Protein AF-A0A7S3H856-F1 (afdb_monomer)

Radius of gyration: 45.65 Å; Cα contacts (8 Å, |Δi|>4): 600; chains: 1; bounding box: 108×55×135 Å

Foldseek 3Di:
DCLQLLHDDDPDDDDLVVCVVLLQVLLVLLVVLVQWDDFLLWIKGDPVVLVVLVADFCPLHVPCQPVLVLQDVQQDPPDDCVRDPDSNIHTQWAAFDPADPVNDGDDWDQHPSGTTGGRPQSSCLRVVCVVQVVVPDLAAAEDEDAPSCSPPRVSSSQSSSCSSVVDRHRYNYYYHFAFEAEPNHGADVVVVRHDDPVRVCVPDRSLLVLLLVLLDQRRYYDYDDDVSSVVSVVLLVLQVVLLVVLVVVLVLQPDLVVHDQDCDPLLVVLVVLLVVLVVQLVVCCVVNHNSSSNSVSLSVSSVSLVVSVVVQDPDPPVGDLDSPDRDNSHDHNVSSQVSQQVSQVVCVVSSSDPPPDRGGHAPDDPPPSDPDPPDDPRVCNLCVLVVVLVVVLVSQLVVCVVVVNPVSNVVSVCCSQQPRVLCVQKHWDFDDDDPPTDIDIDGHDSVVSVVVVVVVVVVVVVVVVVVVVVVVVVVVLLVLLQQQLLCPCVVPLVFADDADPSNQGQATNVRHGDDPVVSVVSVVVSVVSNVSNVVSCVVVPDDD

Organism: NCBI:txid89044

pLDDT: mean 83.66, std 14.29, range [31.7, 98.81]

Nearest PDB structures (foldseek):
  8qhp-assembly1_B  TM=9.439E-01  e=1.371E-22  Pyrococcus furiosus DSM 3638
  8wnj-assembly1_A  TM=5.806E-01  e=4.287E-08  Helicobacter pylori
  8c9f-assembly1_A  TM=5.448E-01  e=4.502E-08  Priestia megaterium
  1ffy-assembly1_A  TM=4.801E-01  e=6.989E-08  Staphylococcus aureus
  8c9g-assembly1_A  TM=4.331E-01  e=1.962E-08  Priestia megaterium

Secondary structure (DSSP, 8-state):
-TGGGTPPPPS----GGG-HHHHHHHHHHHHHTTSEEEETTEEEE-HHHHHHTT--S-SS-GGGTT-HHHHHHHH-TT--GGG-SSTT-EEEEEEPPS--TT------EEETTEEEEE-HHHHHHHHHHHHHHHTT-SSEEEEEEEGGGIIIIIHHHHHHHHHHH--S-SEEEEEEEPPEEETTEE--TTTT----HHHHHHHS-HHHHHHHHHTS-TTS-EE-SHHHHHHHHHHHHHHHHHHHHHHHHHHHH--GGGS-----HHHHHHHHHHHHHHHHHHHHHHTTT-HHHHHHHHHHHHHHHHHHHHHH-SS-GGG-S--PPPPSS---HHHHHHHHHHHHHHHHHTTSS-TT-SSSS----TT--SS-TTS---HHHHHHHHHHHHHHHHHHHHHHHHTT-HHHHHHHHHHIIIIIGGGGTEEEEEESSTT--EEEEEE--HHHHHHHHHHHHHHHHHHHHHHHHHHHHHHHHHHHHHS-GGGTTTT-TTTEEEE-TTS-EEEETTSPBPPHHHHHHHHHHHHHHHHHHHHHHHHHSS--

Solvent-accessible surface area (backbone atoms only — not comparable to full-atom values): 31158 Å² total; per-residue (Å²): 101,58,63,62,51,46,48,79,81,70,98,72,85,87,57,67,92,78,42,52,71,58,44,53,54,51,50,53,49,27,34,77,71,54,31,28,48,79,44,94,43,21,28,32,36,36,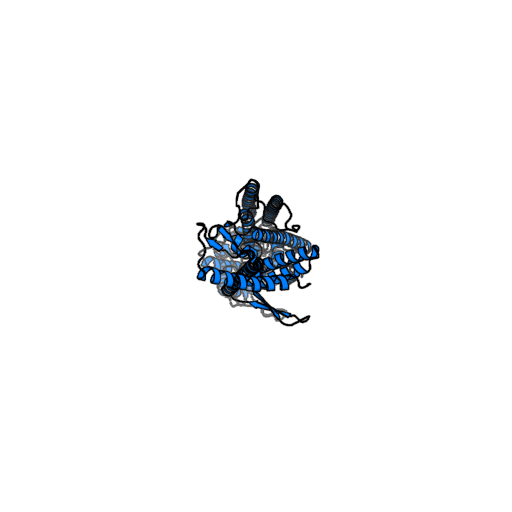55,67,45,36,40,72,73,73,49,76,81,44,81,81,46,60,89,54,62,84,44,57,67,52,49,44,62,64,68,41,102,79,70,68,78,84,65,51,95,46,90,79,40,45,60,42,31,40,44,61,71,96,69,47,101,77,76,57,82,72,84,66,44,86,50,100,53,43,52,16,38,77,21,76,40,46,50,57,38,43,53,50,52,58,55,34,50,77,74,77,41,89,60,43,65,72,49,73,46,51,53,71,39,50,60,45,41,51,41,47,24,49,51,53,44,20,66,64,70,69,46,96,66,46,60,77,38,80,48,48,30,35,55,53,19,40,90,84,37,75,48,31,79,90,74,69,52,66,79,53,68,71,63,50,52,74,81,37,53,46,55,34,56,45,40,36,54,41,64,41,52,64,64,43,71,42,64,56,48,72,68,48,46,51,52,15,46,53,51,52,48,54,56,51,53,51,37,53,53,50,52,53,47,43,63,71,61,51,54,73,93,79,42,76,71,77,80,48,76,68,52,51,52,51,51,51,49,47,54,51,41,54,53,50,35,52,52,24,48,72,53,82,52,28,41,34,58,28,53,51,46,54,54,51,50,51,51,55,52,50,51,51,50,54,74,48,34,100,53,57,81,95,70,56,89,71,86,70,84,76,59,95,78,44,66,44,58,64,62,56,48,51,52,43,33,51,55,28,50,54,38,27,76,69,37,68,27,70,84,88,59,68,65,41,74,76,92,68,68,96,79,73,82,58,97,72,78,88,76,63,78,51,65,62,70,73,42,43,67,58,51,52,51,52,52,52,50,53,49,55,40,50,54,26,57,73,70,66,37,67,65,54,37,53,52,52,51,49,44,44,45,71,62,48,36,34,75,74,22,34,46,62,46,78,46,71,71,84,92,62,58,45,77,45,77,45,81,53,61,44,70,60,48,50,52,53,49,52,51,52,51,52,52,48,54,49,50,50,51,52,50,52,50,52,49,49,53,49,50,53,52,50,55,62,26,68,47,51,45,52,53,65,49,69,76,43,59,87,56,30,69,42,59,49,100,66,25,48,65,48,20,29,60,87,71,47,74,57,52,74,70,56,46,54,50,51,52,52,51,40,53,54,39,39,60,43,23,53,53,43,54,57,62,74,68,52,83,131

Structure (mmCIF, N/CA/C/O backbone):
data_AF-A0A7S3H856-F1
#
_entry.id   AF-A0A7S3H856-F1
#
loop_
_atom_site.group_PDB
_atom_site.id
_atom_site.type_symbol
_atom_site.label_atom_id
_atom_site.label_alt_id
_atom_site.label_comp_id
_atom_site.label_asym_id
_atom_site.label_entity_id
_atom_site.label_seq_id
_atom_site.pdbx_PDB_ins_code
_atom_site.Cartn_x
_atom_site.Cartn_y
_atom_site.Cartn_z
_atom_site.occupancy
_atom_site.B_iso_or_equiv
_atom_site.auth_seq_id
_atom_site.auth_comp_id
_atom_site.auth_asym_id
_atom_site.auth_atom_id
_atom_site.pdbx_PDB_model_num
ATOM 1 N N . ASP A 1 1 ? 13.913 2.192 5.323 1.00 88.12 1 ASP A N 1
ATOM 2 C CA . ASP A 1 1 ? 13.030 3.053 4.508 1.00 88.12 1 ASP A CA 1
ATOM 3 C C . ASP A 1 1 ? 11.895 2.261 3.868 1.00 88.12 1 ASP A C 1
ATOM 5 O O . ASP A 1 1 ? 10.769 2.461 4.291 1.00 88.12 1 ASP A O 1
ATOM 9 N N . MET A 1 2 ? 12.152 1.317 2.948 1.00 91.12 2 MET A N 1
ATOM 10 C CA . MET A 1 2 ? 11.084 0.528 2.289 1.00 91.12 2 MET A CA 1
ATOM 11 C C . MET A 1 2 ? 10.156 -0.205 3.277 1.00 91.12 2 MET A C 1
ATOM 13 O O . MET A 1 2 ? 8.947 0.009 3.256 1.00 91.12 2 MET A O 1
ATOM 17 N N . ILE A 1 3 ? 10.730 -0.972 4.215 1.00 89.81 3 ILE A N 1
ATOM 18 C CA . ILE A 1 3 ? 9.979 -1.648 5.292 1.00 89.81 3 ILE A CA 1
ATOM 19 C C . ILE A 1 3 ? 9.178 -0.640 6.127 1.00 89.81 3 ILE A C 1
ATOM 21 O O . ILE A 1 3 ? 8.014 -0.869 6.435 1.00 89.81 3 ILE A O 1
ATOM 25 N N . ALA A 1 4 ? 9.777 0.514 6.449 1.00 86.88 4 ALA A N 1
ATOM 26 C CA . ALA A 1 4 ? 9.111 1.549 7.236 1.00 86.88 4 ALA A CA 1
ATOM 27 C C . ALA A 1 4 ? 7.871 2.103 6.520 1.00 86.88 4 ALA A C 1
ATOM 29 O O . ALA A 1 4 ? 6.901 2.436 7.189 1.00 86.88 4 ALA A O 1
ATOM 30 N N . LEU A 1 5 ? 7.877 2.166 5.185 1.00 89.38 5 LEU A N 1
ATOM 31 C CA . LEU A 1 5 ? 6.729 2.564 4.366 1.00 89.38 5 LEU A CA 1
ATOM 32 C C . LEU A 1 5 ? 5.750 1.414 4.072 1.00 89.38 5 LEU A C 1
ATOM 34 O O . LEU A 1 5 ? 4.819 1.611 3.293 1.00 89.38 5 LEU A O 1
ATOM 38 N N . GLY A 1 6 ? 5.937 0.223 4.649 1.00 86.44 6 GLY A N 1
ATOM 39 C CA . GLY A 1 6 ? 5.077 -0.940 4.400 1.00 86.44 6 GLY A CA 1
ATOM 40 C C . GLY A 1 6 ? 5.206 -1.502 2.981 1.00 86.44 6 GLY A C 1
ATOM 41 O O . GLY A 1 6 ? 4.238 -2.018 2.427 1.00 86.44 6 GLY A O 1
ATOM 42 N N . ILE A 1 7 ? 6.367 -1.335 2.342 1.00 91.44 7 ILE A N 1
ATOM 43 C CA . ILE A 1 7 ? 6.660 -1.937 1.036 1.00 91.44 7 ILE A CA 1
ATOM 44 C C . ILE A 1 7 ? 7.147 -3.367 1.274 1.00 91.44 7 ILE A C 1
ATOM 46 O O . ILE A 1 7 ? 8.076 -3.578 2.054 1.00 91.44 7 ILE A O 1
ATOM 50 N N . GLN A 1 8 ? 6.504 -4.332 0.614 1.00 90.75 8 GLN A N 1
ATOM 51 C CA . GLN A 1 8 ? 6.894 -5.739 0.677 1.00 90.75 8 GLN A CA 1
ATOM 52 C C . GLN A 1 8 ? 8.276 -5.946 0.054 1.00 90.75 8 GLN A C 1
ATOM 54 O O . GLN A 1 8 ? 8.659 -5.249 -0.889 1.00 90.75 8 GLN A O 1
ATOM 59 N N . LEU A 1 9 ? 9.032 -6.898 0.599 1.00 91.00 9 LEU A N 1
ATOM 60 C CA . LEU A 1 9 ? 10.302 -7.299 0.009 1.00 91.00 9 LEU A CA 1
ATOM 61 C C . LEU A 1 9 ? 10.048 -8.042 -1.311 1.00 91.00 9 LEU A C 1
ATOM 63 O O . LEU A 1 9 ? 9.083 -8.801 -1.391 1.00 91.00 9 LEU A O 1
ATOM 67 N N . PRO A 1 10 ? 10.895 -7.841 -2.334 1.00 92.88 10 PRO A N 1
ATOM 68 C CA . PRO A 1 10 ? 10.830 -8.655 -3.538 1.00 92.88 10 PRO A CA 1
ATOM 69 C C . PRO A 1 10 ? 11.261 -10.094 -3.227 1.00 92.88 10 PRO A C 1
ATOM 71 O O . PRO A 1 10 ? 12.145 -10.308 -2.394 1.00 92.88 10 PRO A O 1
ATOM 74 N N . ASP A 1 11 ? 10.704 -11.070 -3.947 1.00 91.12 11 ASP A N 1
ATOM 75 C CA . ASP A 1 11 ? 11.094 -12.483 -3.817 1.00 91.12 11 ASP A CA 1
ATOM 76 C C . ASP A 1 11 ? 12.560 -12.727 -4.211 1.00 91.12 11 ASP A C 1
ATOM 78 O O . ASP A 1 11 ? 13.220 -13.633 -3.701 1.00 91.12 11 ASP A O 1
ATOM 82 N N . ILE A 1 12 ? 13.087 -11.901 -5.122 1.00 91.31 12 ILE A N 1
ATOM 83 C CA . ILE A 1 12 ? 14.480 -11.928 -5.565 1.00 91.31 12 ILE A CA 1
ATOM 84 C C . ILE A 1 12 ? 15.034 -10.506 -5.566 1.00 91.31 12 ILE A C 1
ATOM 86 O O . ILE A 1 12 ? 14.446 -9.590 -6.134 1.00 91.31 12 ILE A O 1
ATOM 90 N N . SER A 1 13 ? 16.217 -10.346 -4.978 1.00 92.88 13 SER A N 1
ATOM 91 C CA . SER A 1 13 ? 17.015 -9.126 -5.066 1.00 92.88 13 SER A CA 1
ATOM 92 C C . SER A 1 13 ? 18.366 -9.453 -5.694 1.00 92.88 13 SER A C 1
ATOM 94 O O . SER A 1 13 ? 19.036 -10.399 -5.273 1.00 92.88 13 SER A O 1
ATOM 96 N N . THR A 1 14 ? 18.754 -8.697 -6.718 1.00 93.12 14 THR A N 1
ATOM 97 C CA . THR A 1 14 ? 19.997 -8.898 -7.471 1.00 93.12 14 THR A CA 1
ATOM 98 C C . THR A 1 14 ? 20.930 -7.708 -7.288 1.00 93.12 14 THR A C 1
ATOM 100 O O . THR A 1 14 ? 20.495 -6.557 -7.241 1.00 93.12 14 THR A O 1
ATOM 103 N N . ARG A 1 15 ? 22.237 -7.971 -7.189 1.00 94.94 15 ARG A N 1
ATOM 104 C CA . ARG A 1 15 ? 23.267 -6.928 -7.126 1.00 94.94 15 ARG A CA 1
ATOM 105 C C . ARG A 1 15 ? 24.216 -7.088 -8.296 1.00 94.94 15 ARG A C 1
ATOM 107 O O . ARG A 1 15 ? 24.835 -8.132 -8.433 1.00 94.94 15 ARG A O 1
ATOM 114 N N . VAL A 1 16 ? 24.391 -6.035 -9.088 1.00 94.81 16 VAL A N 1
ATOM 115 C CA . VAL A 1 16 ? 25.220 -6.040 -10.309 1.00 94.81 16 VAL A CA 1
ATOM 116 C C . VAL A 1 16 ? 26.617 -6.622 -10.081 1.00 94.81 16 VAL A C 1
ATOM 118 O O . VAL A 1 16 ? 27.096 -7.418 -10.882 1.00 94.81 16 VAL A O 1
ATOM 121 N N . SER A 1 17 ? 27.244 -6.293 -8.948 1.00 94.38 17 SER A N 1
ATOM 122 C CA . SER A 1 17 ? 28.572 -6.794 -8.572 1.00 94.38 17 SER A CA 1
ATOM 123 C C . SER A 1 17 ? 28.668 -8.322 -8.463 1.00 94.38 17 SER A C 1
ATOM 125 O O . SER A 1 17 ? 29.772 -8.855 -8.469 1.00 94.38 17 SER A O 1
ATOM 127 N N . GLU A 1 18 ? 27.538 -9.020 -8.337 1.00 95.88 18 GLU A N 1
ATOM 128 C CA . GLU A 1 18 ? 27.443 -10.481 -8.221 1.00 95.88 18 GLU A CA 1
ATOM 129 C C . GLU A 1 18 ? 27.167 -11.171 -9.568 1.00 95.88 18 GLU A C 1
ATOM 131 O O . GLU A 1 18 ? 27.241 -12.391 -9.622 1.00 95.88 18 GLU A O 1
ATOM 136 N N . TYR A 1 19 ? 26.883 -10.413 -10.637 1.00 96.69 19 TYR A N 1
ATOM 137 C CA . TYR A 1 19 ? 26.503 -10.928 -11.967 1.00 96.69 19 TYR A CA 1
ATOM 138 C C . TYR A 1 19 ? 27.509 -10.553 -13.069 1.00 96.69 19 TYR A C 1
ATOM 140 O O . TYR A 1 19 ? 27.199 -10.590 -14.259 1.00 96.69 19 TYR A O 1
ATOM 148 N N . ILE A 1 20 ? 28.723 -10.137 -12.697 1.00 97.44 20 ILE A N 1
ATOM 149 C CA . ILE A 1 20 ? 29.740 -9.698 -13.662 1.00 97.44 20 ILE A CA 1
ATOM 150 C C . ILE A 1 20 ? 30.095 -10.793 -14.689 1.00 97.44 20 ILE A C 1
ATOM 152 O O . ILE A 1 20 ? 30.131 -10.468 -15.878 1.00 97.44 20 ILE A O 1
ATOM 156 N N . PRO A 1 21 ? 30.317 -12.070 -14.307 1.00 97.25 21 PRO A N 1
ATOM 157 C CA . PRO A 1 21 ? 30.584 -13.131 -15.282 1.00 97.25 21 PRO A CA 1
ATOM 158 C C . PRO A 1 21 ? 29.439 -13.327 -16.284 1.00 97.25 21 PRO A C 1
ATOM 160 O O . PRO A 1 21 ? 29.677 -13.463 -17.485 1.00 97.25 21 PRO A O 1
ATOM 163 N N . GLU A 1 22 ? 28.195 -13.294 -15.808 1.00 97.62 22 GLU A N 1
ATOM 164 C CA . GLU A 1 22 ? 26.993 -13.399 -16.630 1.00 97.62 22 GLU A CA 1
ATOM 165 C C . GLU A 1 22 ? 26.881 -12.221 -17.593 1.00 97.62 22 GLU A C 1
ATOM 167 O O . GLU A 1 22 ? 26.558 -12.431 -18.760 1.00 97.62 22 GLU A O 1
ATOM 172 N N . ILE A 1 23 ? 27.194 -11.001 -17.143 1.00 98.19 23 ILE A N 1
ATOM 173 C CA . ILE A 1 23 ? 27.196 -9.810 -17.999 1.00 98.19 23 ILE A CA 1
ATOM 174 C C . ILE A 1 23 ? 28.221 -9.962 -19.123 1.00 98.19 23 ILE A C 1
ATOM 176 O O . ILE A 1 23 ? 27.885 -9.734 -20.285 1.00 98.19 23 ILE A O 1
ATOM 180 N N . VAL A 1 24 ? 29.448 -10.382 -18.808 1.00 98.12 24 VAL A N 1
ATOM 181 C CA . VAL A 1 24 ? 30.495 -10.595 -19.819 1.00 98.12 24 VAL A CA 1
ATOM 182 C C . VAL A 1 24 ? 30.039 -11.633 -20.847 1.00 98.12 24 VAL A C 1
ATOM 184 O O . VAL A 1 24 ? 30.048 -11.345 -22.043 1.00 98.12 24 VAL A O 1
ATOM 187 N N . SER A 1 25 ? 29.543 -12.787 -20.397 1.00 98.12 25 SER A N 1
ATOM 188 C CA . SER A 1 25 ? 29.051 -13.848 -21.289 1.00 98.12 25 SER A CA 1
ATOM 189 C C . SER A 1 25 ? 27.864 -13.401 -22.156 1.00 98.12 25 SER A C 1
ATOM 191 O O . SER A 1 25 ? 27.749 -13.760 -23.335 1.00 98.12 25 SER A O 1
ATOM 193 N N . TYR A 1 26 ? 26.981 -12.571 -21.602 1.00 98.12 26 TYR A N 1
ATOM 194 C CA . TYR A 1 26 ? 25.855 -12.002 -22.334 1.00 98.12 26 TYR A CA 1
ATOM 195 C C . TYR A 1 26 ? 26.326 -11.064 -23.448 1.00 98.12 26 TYR A C 1
ATOM 197 O O . TYR A 1 26 ? 25.847 -11.151 -24.579 1.00 98.12 26 TYR A O 1
ATOM 205 N N . ILE A 1 27 ? 27.301 -10.201 -23.159 1.00 98.44 27 ILE A N 1
ATOM 206 C CA . ILE A 1 27 ? 27.882 -9.284 -24.143 1.00 98.44 27 ILE A CA 1
ATOM 207 C C . ILE A 1 27 ? 28.634 -10.058 -25.234 1.00 98.44 27 ILE A C 1
ATOM 209 O O . ILE A 1 27 ? 28.458 -9.757 -26.413 1.00 98.44 27 ILE A O 1
ATOM 213 N N . GLU A 1 28 ? 29.406 -11.093 -24.887 1.00 98.44 28 GLU A N 1
ATOM 214 C CA . GLU A 1 28 ? 30.040 -11.983 -25.874 1.00 98.44 28 GLU A CA 1
ATOM 215 C C . GLU A 1 28 ? 29.003 -12.611 -26.816 1.00 98.44 28 GLU A C 1
ATOM 217 O O . GLU A 1 28 ? 29.206 -12.664 -28.031 1.00 98.44 28 GLU A O 1
ATOM 222 N N . THR A 1 29 ? 27.852 -13.018 -26.273 1.00 98.06 29 THR A N 1
ATOM 223 C CA . THR A 1 29 ? 26.736 -13.539 -27.072 1.00 98.06 29 THR A CA 1
ATOM 224 C C . THR A 1 29 ? 26.203 -12.478 -28.037 1.00 98.06 29 THR A C 1
ATOM 226 O O . THR A 1 29 ? 26.051 -12.766 -29.225 1.00 98.06 29 THR A O 1
ATOM 229 N N . LEU A 1 30 ? 25.971 -11.245 -27.576 1.00 98.12 30 LEU A N 1
ATOM 230 C CA . LEU A 1 30 ? 25.534 -10.139 -28.438 1.00 98.12 30 LEU A CA 1
ATOM 231 C C . LEU A 1 30 ? 26.542 -9.841 -29.559 1.00 98.12 30 LEU A C 1
ATOM 233 O O . LEU A 1 30 ? 26.131 -9.631 -30.701 1.00 98.12 30 LEU A O 1
ATOM 237 N N . ILE A 1 31 ? 27.846 -9.888 -29.265 1.00 98.19 31 ILE A N 1
ATOM 238 C CA . ILE A 1 31 ? 28.907 -9.741 -30.274 1.00 98.19 31 ILE A CA 1
ATOM 239 C C . ILE A 1 31 ? 28.831 -10.882 -31.294 1.00 98.19 31 ILE A C 1
ATOM 241 O O . ILE A 1 31 ? 28.818 -10.629 -32.497 1.00 98.19 31 ILE A O 1
ATOM 245 N N . SER A 1 32 ? 28.728 -12.137 -30.842 1.00 97.75 32 SER A N 1
ATOM 246 C CA . SER A 1 32 ? 28.648 -13.302 -31.740 1.00 97.75 32 SER A CA 1
ATOM 247 C C . SER A 1 32 ? 27.420 -13.280 -32.657 1.00 97.75 32 SER A C 1
ATOM 249 O O . SER A 1 32 ? 27.476 -13.778 -33.780 1.00 97.75 32 SER A O 1
ATOM 251 N N . LYS A 1 33 ? 26.325 -12.662 -32.201 1.00 96.56 33 LYS A N 1
ATOM 252 C CA . LYS A 1 33 ? 25.096 -12.448 -32.974 1.00 96.56 33 LYS A CA 1
ATOM 253 C C . LYS A 1 33 ? 25.155 -11.224 -33.893 1.00 96.56 33 LYS A C 1
ATOM 255 O O . LYS A 1 33 ? 24.206 -10.979 -34.628 1.00 96.56 33 LYS A O 1
ATOM 260 N N . GLY A 1 34 ? 26.248 -10.462 -33.858 1.00 96.12 34 GLY A N 1
ATOM 261 C CA . GLY A 1 34 ? 26.433 -9.256 -34.661 1.00 96.12 34 GLY A CA 1
ATOM 262 C C . GLY A 1 34 ? 25.642 -8.041 -34.170 1.00 96.12 34 GLY A C 1
ATOM 263 O O . GLY A 1 34 ? 25.546 -7.071 -34.905 1.00 96.12 34 GLY A O 1
ATOM 264 N N . ALA A 1 35 ? 25.092 -8.070 -32.952 1.00 96.62 35 ALA A N 1
ATOM 265 C CA . ALA A 1 35 ? 24.344 -6.952 -32.366 1.00 96.62 35 ALA A CA 1
ATOM 266 C C . ALA A 1 35 ? 25.233 -5.988 -31.555 1.00 96.62 35 ALA A C 1
ATOM 268 O O . ALA A 1 35 ? 24.780 -4.933 -31.115 1.00 96.62 35 ALA A O 1
ATOM 269 N N . ALA A 1 36 ? 26.499 -6.345 -31.327 1.00 97.75 36 ALA A N 1
ATOM 270 C CA . ALA A 1 36 ? 27.451 -5.543 -30.570 1.00 97.75 36 ALA A CA 1
ATOM 271 C C . ALA A 1 36 ? 28.858 -5.607 -31.171 1.00 97.75 36 ALA A C 1
ATOM 273 O O . ALA A 1 36 ? 29.205 -6.544 -31.893 1.00 97.75 36 ALA A O 1
ATOM 274 N N . TYR A 1 37 ? 29.684 -4.614 -30.851 1.00 97.56 37 TYR A N 1
ATOM 275 C CA . TYR A 1 37 ? 31.068 -4.534 -31.304 1.00 97.56 37 TYR A CA 1
ATOM 276 C C . TYR A 1 37 ? 31.981 -3.908 -30.249 1.00 97.56 37 TYR A C 1
ATOM 278 O O . TYR A 1 37 ? 31.572 -3.040 -29.480 1.00 97.56 37 TYR A O 1
ATOM 286 N N . GLU A 1 38 ? 33.238 -4.344 -30.239 1.00 96.69 38 GLU A N 1
ATOM 287 C CA . GLU A 1 38 ? 34.299 -3.741 -29.434 1.00 96.69 38 GLU A CA 1
ATOM 288 C C . GLU A 1 38 ? 34.909 -2.531 -30.160 1.00 96.69 38 GLU A C 1
ATOM 290 O O . GLU A 1 38 ? 34.975 -2.490 -31.394 1.00 96.69 38 GLU A O 1
ATOM 295 N N . SER A 1 39 ? 35.292 -1.520 -29.381 1.00 94.62 39 SER A N 1
ATOM 296 C CA . SER A 1 39 ? 36.019 -0.333 -29.822 1.00 94.62 39 SER A CA 1
ATOM 297 C C . SER A 1 39 ? 36.811 0.243 -28.641 1.00 94.62 39 SER A C 1
ATOM 299 O O . SER A 1 39 ? 36.235 0.685 -27.644 1.00 94.62 39 SER A O 1
ATOM 301 N N . ASN A 1 40 ? 38.144 0.230 -28.748 1.00 90.25 40 ASN A N 1
ATOM 302 C CA . ASN A 1 40 ? 39.091 0.797 -27.776 1.00 90.25 40 ASN A CA 1
ATOM 303 C C . ASN A 1 40 ? 38.945 0.271 -26.326 1.00 90.25 40 ASN A C 1
ATOM 305 O O . ASN A 1 40 ? 39.109 1.007 -25.351 1.00 90.25 40 ASN A O 1
ATOM 309 N N . GLY A 1 41 ? 38.643 -1.015 -26.170 1.00 90.50 41 GLY A N 1
ATOM 310 C CA . GLY A 1 41 ? 38.412 -1.729 -24.911 1.00 90.50 41 GLY A CA 1
ATOM 311 C C . GLY A 1 41 ? 37.026 -1.514 -24.294 1.00 90.50 41 GLY A C 1
ATOM 312 O O . GLY A 1 41 ? 36.732 -2.069 -23.235 1.00 90.50 41 GLY A O 1
ATOM 313 N N . SER A 1 42 ? 36.165 -0.724 -24.938 1.00 93.81 42 SER A N 1
ATOM 314 C CA . SER A 1 42 ? 34.737 -0.638 -24.620 1.00 93.81 42 SER A CA 1
ATOM 315 C C . SER A 1 42 ? 33.929 -1.478 -25.610 1.00 93.81 42 SER A C 1
ATOM 317 O O . SER A 1 42 ? 34.381 -1.758 -26.719 1.00 93.81 42 SER A O 1
ATOM 319 N N . VAL A 1 43 ? 32.718 -1.876 -25.230 1.00 96.75 43 VAL A N 1
ATOM 320 C CA . VAL A 1 43 ? 31.786 -2.602 -26.102 1.00 96.75 43 VAL A CA 1
ATOM 321 C C . VAL A 1 43 ? 30.499 -1.812 -26.233 1.00 96.75 43 VAL A C 1
ATOM 323 O O . VAL A 1 43 ? 29.939 -1.367 -25.229 1.00 96.75 43 VAL A O 1
ATOM 326 N N . TYR A 1 44 ? 30.016 -1.682 -27.462 1.00 96.81 44 TYR A N 1
ATOM 327 C CA . TYR A 1 44 ? 28.827 -0.921 -27.820 1.00 96.81 44 TYR A CA 1
ATOM 328 C C . TYR A 1 44 ? 27.794 -1.826 -28.495 1.00 96.81 44 TYR A C 1
ATOM 330 O O . TYR A 1 44 ? 28.145 -2.742 -29.241 1.00 96.81 44 TYR A O 1
ATOM 338 N N . PHE A 1 45 ? 26.517 -1.567 -28.235 1.00 97.31 45 PHE A N 1
ATOM 339 C CA . PHE A 1 45 ? 25.393 -2.160 -28.949 1.00 97.31 45 PHE A CA 1
ATOM 340 C C . PHE A 1 45 ? 25.147 -1.380 -30.241 1.00 97.31 45 PHE A C 1
ATOM 342 O O . PHE A 1 45 ? 25.061 -0.152 -30.197 1.00 97.31 45 PHE A O 1
ATOM 349 N N . SER A 1 46 ? 25.015 -2.074 -31.373 1.00 96.62 46 SER A N 1
ATOM 350 C CA . SER A 1 46 ? 24.699 -1.435 -32.650 1.00 96.62 46 SER A CA 1
ATOM 351 C C . SER A 1 46 ? 23.199 -1.449 -32.909 1.00 96.62 46 SER A C 1
ATOM 353 O O . SER A 1 46 ? 22.614 -2.496 -33.194 1.00 96.62 46 SER A O 1
ATOM 355 N N . VAL A 1 47 ? 22.581 -0.268 -32.874 1.00 94.69 47 VAL A N 1
ATOM 356 C CA . VAL A 1 47 ? 21.149 -0.130 -33.193 1.00 94.69 47 VAL A CA 1
ATOM 357 C C . VAL A 1 47 ? 20.890 -0.488 -34.659 1.00 94.69 47 VAL A C 1
ATOM 359 O O . VAL A 1 47 ? 19.927 -1.184 -34.966 1.00 94.69 47 VAL A O 1
ATOM 362 N N . ALA A 1 48 ? 21.790 -0.086 -35.558 1.00 94.69 48 ALA A N 1
ATOM 363 C CA . ALA A 1 48 ? 21.669 -0.379 -36.983 1.00 94.69 48 ALA A CA 1
ATOM 364 C C . ALA A 1 48 ? 21.733 -1.887 -37.282 1.00 94.69 48 ALA A C 1
ATOM 366 O O . ALA A 1 48 ? 20.927 -2.390 -38.067 1.00 94.69 48 ALA A O 1
ATOM 367 N N . ASP A 1 49 ? 22.661 -2.621 -36.654 1.00 96.44 49 ASP A N 1
ATOM 368 C CA . ASP A 1 49 ? 22.757 -4.071 -36.861 1.00 96.44 49 ASP A CA 1
ATOM 369 C C . ASP A 1 49 ? 21.566 -4.814 -36.227 1.00 96.44 49 ASP A C 1
ATOM 371 O O . ASP A 1 49 ? 21.065 -5.777 -36.813 1.00 96.44 49 ASP A O 1
ATOM 375 N N . PHE A 1 50 ? 21.045 -4.332 -35.093 1.00 96.06 50 PHE A N 1
ATOM 376 C CA . PHE A 1 50 ? 19.816 -4.847 -34.476 1.00 96.06 50 PHE A CA 1
ATOM 377 C C . PHE A 1 50 ? 18.594 -4.708 -35.394 1.00 96.06 50 PHE A C 1
ATOM 379 O O . PHE A 1 50 ? 17.856 -5.676 -35.596 1.00 96.06 50 PHE A O 1
ATOM 386 N N . GLU A 1 51 ? 18.402 -3.540 -36.011 1.00 95.12 51 GLU A N 1
ATOM 387 C CA . GLU A 1 51 ? 17.314 -3.333 -36.974 1.00 95.12 51 GLU A CA 1
ATOM 388 C C . GLU A 1 51 ? 17.507 -4.162 -38.248 1.00 95.12 51 GLU A C 1
ATOM 390 O O . GLU A 1 51 ? 16.563 -4.765 -38.765 1.00 95.12 51 GLU A O 1
ATOM 395 N N . LYS A 1 52 ? 18.749 -4.276 -38.731 1.00 95.69 52 LYS A N 1
ATOM 396 C CA . LYS A 1 52 ? 19.089 -5.119 -39.885 1.00 95.69 52 LYS A CA 1
ATOM 397 C C . LYS A 1 52 ? 18.814 -6.604 -39.631 1.00 95.69 52 LYS A C 1
ATOM 399 O O . LYS A 1 52 ? 18.491 -7.326 -40.574 1.00 95.69 52 LYS A O 1
ATOM 404 N N . ALA A 1 53 ? 18.915 -7.056 -38.382 1.00 94.50 53 ALA A N 1
ATOM 405 C CA . ALA A 1 53 ? 18.559 -8.410 -37.965 1.00 94.50 53 ALA A CA 1
ATOM 406 C C . ALA A 1 53 ? 17.035 -8.659 -37.904 1.00 94.50 53 ALA A C 1
ATOM 408 O O . ALA A 1 53 ? 16.618 -9.778 -37.611 1.00 94.50 53 ALA A O 1
ATOM 409 N N . GLY A 1 54 ? 16.204 -7.658 -38.221 1.00 94.62 54 GLY A N 1
ATOM 410 C CA . GLY A 1 54 ? 14.744 -7.776 -38.289 1.00 94.62 54 GLY A CA 1
ATOM 411 C C . GLY A 1 54 ? 14.013 -7.322 -37.025 1.00 94.62 54 GLY A C 1
ATOM 412 O O . GLY A 1 54 ? 12.786 -7.404 -36.971 1.00 94.62 54 GLY A O 1
ATOM 413 N N . HIS A 1 55 ? 14.737 -6.815 -36.027 1.00 95.38 55 HIS A N 1
ATOM 414 C CA . HIS A 1 55 ? 14.127 -6.231 -34.841 1.00 95.38 55 HIS A CA 1
ATOM 415 C C . HIS A 1 55 ? 13.785 -4.748 -35.050 1.00 95.38 55 HIS A C 1
ATOM 417 O O . HIS A 1 55 ? 14.111 -4.143 -36.069 1.00 95.38 55 HIS A O 1
ATOM 423 N N . LYS A 1 56 ? 13.098 -4.148 -34.075 1.00 94.25 56 LYS A N 1
ATOM 424 C CA . LYS A 1 56 ? 12.698 -2.737 -34.106 1.00 94.25 56 LYS A CA 1
ATOM 425 C C . LYS A 1 56 ? 13.166 -2.040 -32.839 1.00 94.25 56 LYS A C 1
ATOM 427 O O . LYS A 1 56 ? 12.768 -2.458 -31.752 1.00 94.25 56 LYS A O 1
ATOM 432 N N . TYR A 1 57 ? 13.951 -0.978 -32.987 1.00 94.44 57 TYR A N 1
ATOM 433 C CA . TYR A 1 57 ? 14.327 -0.091 -31.888 1.00 94.44 57 TYR A CA 1
ATOM 434 C C . TYR A 1 57 ? 13.291 1.034 -31.722 1.00 94.44 57 TYR A C 1
ATOM 436 O O . TYR A 1 57 ? 12.623 1.420 -32.684 1.00 94.44 57 TYR A O 1
ATOM 444 N N . GLY A 1 58 ? 13.114 1.548 -30.503 1.00 92.69 58 GLY A N 1
ATOM 445 C CA . GLY A 1 58 ? 12.146 2.613 -30.226 1.00 92.69 58 GLY A CA 1
ATOM 446 C C . GLY A 1 58 ? 10.696 2.125 -30.144 1.00 92.69 58 GLY A C 1
ATOM 447 O O . GLY A 1 58 ? 9.793 2.788 -30.656 1.00 92.69 58 GLY A O 1
ATOM 448 N N . LYS A 1 59 ? 10.450 0.945 -29.565 1.00 93.25 59 LYS A N 1
ATOM 449 C CA . LYS A 1 59 ? 9.099 0.391 -29.373 1.00 93.25 59 LYS A CA 1
ATOM 450 C C . LYS A 1 59 ? 8.308 1.131 -28.293 1.00 93.25 59 LYS A C 1
ATOM 452 O O . LYS A 1 59 ? 7.089 1.230 -28.431 1.00 93.25 59 LYS A O 1
ATOM 457 N N . LEU A 1 60 ? 8.956 1.636 -27.240 1.00 91.38 60 LEU A N 1
ATOM 458 C CA . LEU A 1 60 ? 8.287 2.317 -26.123 1.00 91.38 60 LEU A CA 1
ATOM 459 C C . LEU A 1 60 ? 8.087 3.805 -26.373 1.00 91.38 60 LEU A C 1
ATOM 461 O O . LEU A 1 60 ? 7.061 4.364 -25.965 1.00 91.38 60 LEU A O 1
ATOM 465 N N . VAL A 1 61 ? 9.089 4.449 -26.973 1.00 88.94 61 VAL A N 1
ATOM 466 C CA . VAL A 1 61 ? 9.089 5.899 -27.214 1.00 88.94 61 VAL A CA 1
ATOM 467 C C . VAL A 1 61 ? 9.605 6.224 -28.620 1.00 88.94 61 VAL A C 1
ATOM 469 O O . VAL A 1 61 ? 10.706 6.765 -28.761 1.00 88.94 61 VAL A O 1
ATOM 472 N N . PRO A 1 62 ? 8.837 5.900 -29.680 1.00 89.62 62 PRO A N 1
ATOM 473 C CA . PRO A 1 62 ? 9.255 6.147 -31.060 1.00 89.62 62 PRO A CA 1
ATOM 474 C C . PRO A 1 62 ? 9.674 7.601 -31.325 1.00 89.62 62 PRO A C 1
ATOM 476 O O . PRO A 1 62 ? 10.559 7.863 -32.134 1.00 89.62 62 PRO A O 1
ATOM 479 N N . GLU A 1 63 ? 9.058 8.554 -30.628 1.00 88.88 63 GLU A N 1
ATOM 480 C CA . GLU A 1 63 ? 9.315 9.986 -30.760 1.00 88.88 63 GLU A CA 1
ATOM 481 C C . GLU A 1 63 ? 10.649 10.460 -30.157 1.00 88.88 63 GLU A C 1
ATOM 483 O O . GLU A 1 63 ? 11.066 11.579 -30.448 1.00 88.88 63 GLU A O 1
ATOM 488 N N . GLN A 1 64 ? 11.320 9.650 -29.327 1.00 85.88 64 GLN A N 1
ATOM 489 C CA . GLN A 1 64 ? 12.624 9.992 -28.730 1.00 85.88 64 GLN A CA 1
ATOM 490 C C . GLN A 1 64 ? 13.812 9.339 -29.449 1.00 85.88 64 GLN A C 1
ATOM 492 O O . GLN A 1 64 ? 14.963 9.593 -29.084 1.00 85.88 64 GLN A O 1
ATOM 497 N N . ILE A 1 65 ? 13.566 8.532 -30.487 1.00 84.31 65 ILE A N 1
ATOM 498 C CA . ILE A 1 65 ? 14.635 7.966 -31.318 1.00 84.31 65 ILE A CA 1
ATOM 499 C C . ILE A 1 65 ? 15.462 9.115 -31.916 1.00 84.31 65 ILE A C 1
ATOM 501 O O . ILE A 1 65 ? 14.921 10.048 -32.507 1.00 84.31 65 ILE A O 1
ATOM 505 N N . GLY A 1 66 ? 16.785 9.052 -31.757 1.00 78.50 66 GLY A N 1
ATOM 506 C CA . GLY A 1 66 ? 17.700 10.096 -32.229 1.00 78.50 66 GLY A CA 1
ATOM 507 C C . GLY A 1 66 ? 17.827 11.305 -31.296 1.00 78.50 66 GLY A C 1
ATOM 508 O O . GLY A 1 66 ? 18.542 12.249 -31.628 1.00 78.50 66 GLY A O 1
ATOM 509 N N . ASN A 1 67 ? 17.194 11.295 -30.116 1.00 80.12 67 ASN A N 1
ATOM 510 C CA . ASN A 1 67 ? 17.451 12.300 -29.088 1.00 80.12 67 ASN A CA 1
ATOM 511 C C . ASN A 1 67 ? 18.822 12.056 -28.431 1.00 80.12 67 ASN A C 1
ATOM 513 O O . ASN A 1 67 ? 18.937 11.413 -27.385 1.00 80.12 67 ASN A O 1
ATOM 517 N N . GLU A 1 68 ? 19.869 12.590 -29.061 1.00 76.50 68 GLU A N 1
ATOM 518 C CA . GLU A 1 68 ? 21.266 12.435 -28.636 1.00 76.50 68 GLU A CA 1
ATOM 519 C C . GLU A 1 68 ? 21.506 12.897 -27.195 1.00 76.50 68 GLU A C 1
ATOM 521 O O . GLU A 1 68 ? 22.318 12.307 -26.486 1.00 76.50 68 GLU A O 1
ATOM 526 N N . LYS A 1 69 ? 20.772 13.916 -26.726 1.00 78.19 69 LYS A N 1
ATOM 527 C CA . LYS A 1 69 ? 20.903 14.418 -25.355 1.00 78.19 69 LYS A CA 1
ATOM 528 C C . LYS A 1 69 ? 20.465 13.369 -24.333 1.00 78.19 69 LYS A C 1
ATOM 530 O O . LYS A 1 69 ? 21.193 13.120 -23.378 1.00 78.19 69 LYS A O 1
ATOM 535 N N . LEU A 1 70 ? 19.301 12.749 -24.537 1.00 76.94 70 LEU A N 1
ATOM 536 C CA . LEU A 1 70 ? 18.795 11.712 -23.632 1.00 76.94 70 LEU A CA 1
ATOM 537 C C . LEU A 1 70 ? 19.656 10.443 -23.680 1.00 76.94 70 LEU A C 1
ATOM 539 O O . LEU A 1 70 ? 19.900 9.829 -22.644 1.00 76.94 70 LEU A O 1
ATOM 543 N N . LEU A 1 71 ? 20.160 10.079 -24.863 1.00 76.94 71 LEU A N 1
ATOM 544 C CA . LEU A 1 71 ? 21.105 8.969 -25.017 1.00 76.94 71 LEU A CA 1
ATOM 545 C C . LEU A 1 71 ? 22.411 9.234 -24.252 1.00 76.94 71 LEU A C 1
ATOM 547 O O . LEU A 1 71 ? 22.863 8.380 -23.492 1.00 76.94 71 LEU A O 1
ATOM 551 N N . ALA A 1 72 ? 22.975 10.437 -24.378 1.00 72.81 72 ALA A N 1
ATOM 552 C CA . ALA A 1 72 ? 24.185 10.829 -23.659 1.00 72.81 72 ALA A CA 1
ATOM 553 C C . ALA A 1 72 ? 23.982 10.874 -22.132 1.00 72.81 72 ALA A C 1
ATOM 555 O O . ALA A 1 72 ? 24.866 10.463 -21.379 1.00 72.81 72 ALA A O 1
ATOM 556 N N . GLU A 1 73 ? 22.817 11.330 -21.657 1.00 71.19 73 GLU A N 1
ATOM 557 C CA . GLU A 1 73 ? 22.462 11.291 -20.231 1.00 71.19 73 GLU A CA 1
ATOM 558 C C . GLU A 1 73 ? 22.445 9.850 -19.684 1.00 71.19 73 GLU A C 1
ATOM 560 O O . GLU A 1 73 ? 22.924 9.620 -18.571 1.00 71.19 73 GLU A O 1
ATOM 565 N N . GLY A 1 74 ? 21.980 8.874 -20.475 1.00 63.84 74 GLY A N 1
ATOM 566 C CA . GLY A 1 74 ? 21.958 7.450 -20.108 1.00 63.84 74 GLY A CA 1
ATOM 567 C C . GLY A 1 74 ? 23.334 6.775 -20.027 1.00 63.84 74 GLY A C 1
ATOM 568 O O . GLY A 1 74 ? 23.508 5.794 -19.309 1.00 63.84 74 GLY A O 1
ATOM 569 N N . GLU A 1 75 ? 24.345 7.311 -20.703 1.00 68.44 75 GLU A N 1
ATOM 570 C CA . GLU A 1 75 ? 25.703 6.744 -20.709 1.00 68.44 75 GLU A CA 1
ATOM 571 C C . GLU A 1 75 ? 26.647 7.386 -19.681 1.00 68.44 75 GLU A C 1
ATOM 573 O O . GLU A 1 75 ? 27.747 6.878 -19.405 1.00 68.44 75 GLU A O 1
ATOM 578 N N . GLY A 1 76 ? 26.205 8.508 -19.105 1.00 60.62 76 GLY A N 1
ATOM 579 C CA . GLY A 1 76 ? 26.993 9.388 -18.254 1.00 60.62 76 GLY A CA 1
ATOM 580 C C . GLY A 1 76 ? 27.989 10.243 -19.047 1.00 60.62 76 GLY A C 1
ATOM 581 O O . GLY A 1 76 ? 28.423 9.882 -20.136 1.00 60.62 76 GLY A O 1
ATOM 582 N N . ALA A 1 77 ? 28.423 11.364 -18.459 1.00 51.03 77 ALA A N 1
ATOM 583 C CA . ALA A 1 77 ? 29.274 12.405 -19.070 1.00 51.03 77 ALA A CA 1
ATOM 584 C C . ALA A 1 77 ? 30.707 11.970 -19.477 1.00 51.03 77 ALA A C 1
ATOM 586 O O . ALA A 1 77 ? 31.600 12.796 -19.639 1.00 51.03 77 ALA A O 1
ATOM 587 N N . LEU A 1 78 ? 30.964 10.668 -19.577 1.00 49.25 78 LEU A N 1
ATOM 588 C CA . LEU A 1 78 ? 32.291 10.067 -19.633 1.00 49.25 78 LEU A CA 1
ATOM 589 C C . LEU A 1 78 ? 32.485 9.163 -20.866 1.00 49.25 78 LEU A C 1
ATOM 591 O O . LEU A 1 78 ? 33.434 8.380 -20.855 1.00 49.25 78 LEU A O 1
ATOM 595 N N . THR A 1 79 ? 31.580 9.144 -21.852 1.00 55.28 79 THR A N 1
ATOM 596 C CA . THR A 1 79 ? 31.773 8.422 -23.129 1.00 55.28 79 THR A CA 1
ATOM 597 C C . THR A 1 79 ? 32.279 9.385 -24.211 1.00 55.28 79 THR A C 1
ATOM 599 O O . THR A 1 79 ? 31.717 10.456 -24.422 1.00 55.28 79 THR A O 1
ATOM 602 N N . ASN A 1 80 ? 33.377 9.029 -24.888 1.00 60.59 80 ASN A N 1
ATOM 603 C CA . ASN A 1 80 ? 33.894 9.805 -26.017 1.00 60.59 80 ASN A CA 1
ATOM 604 C C . ASN A 1 80 ? 33.079 9.458 -27.269 1.00 60.59 80 ASN A C 1
ATOM 606 O O . ASN A 1 80 ? 33.134 8.327 -27.749 1.00 60.59 80 ASN A O 1
ATOM 610 N N . ALA A 1 81 ? 32.359 10.432 -27.833 1.00 62.31 81 ALA A N 1
ATOM 611 C CA . ALA A 1 81 ? 31.506 10.230 -29.012 1.00 62.31 81 ALA A CA 1
ATOM 612 C C . ALA A 1 81 ? 32.255 9.666 -30.240 1.00 62.31 81 ALA A C 1
ATOM 614 O O . ALA A 1 81 ? 31.641 9.071 -31.118 1.00 62.31 81 ALA A O 1
ATOM 615 N N . THR A 1 82 ? 33.583 9.814 -30.291 1.00 66.31 82 THR A N 1
ATOM 616 C CA . THR A 1 82 ? 34.442 9.361 -31.395 1.00 66.31 82 THR A CA 1
ATOM 617 C C . THR A 1 82 ? 34.642 7.846 -31.474 1.00 66.31 82 THR A C 1
ATOM 619 O O . THR A 1 82 ? 35.159 7.370 -32.478 1.00 66.31 82 THR A O 1
ATOM 622 N N . GLU A 1 83 ? 34.294 7.083 -30.434 1.00 81.06 83 GLU A N 1
ATOM 623 C CA . GLU A 1 83 ? 34.517 5.625 -30.402 1.00 81.06 83 GLU A CA 1
ATOM 624 C C . GLU A 1 83 ? 33.345 4.810 -30.964 1.00 81.06 83 GLU A C 1
ATOM 626 O O . GLU A 1 83 ? 33.499 3.616 -31.242 1.00 81.06 83 GLU A O 1
ATOM 631 N N . LYS A 1 84 ? 32.184 5.449 -31.142 1.00 87.94 84 LYS A N 1
ATOM 632 C CA . LYS A 1 84 ? 30.963 4.825 -31.649 1.00 87.94 84 LYS A CA 1
ATOM 633 C C . LYS A 1 84 ? 30.912 4.869 -33.173 1.00 87.94 84 LYS A C 1
ATOM 635 O O . LYS A 1 84 ? 31.296 5.861 -33.788 1.00 87.94 84 LYS A O 1
ATOM 640 N N . ARG A 1 85 ? 30.357 3.822 -33.786 1.00 90.81 85 ARG A N 1
ATOM 641 C CA . ARG A 1 85 ? 30.037 3.786 -35.223 1.00 90.81 85 ARG A CA 1
ATOM 642 C C . ARG A 1 85 ? 28.848 4.682 -35.559 1.00 90.81 85 ARG A C 1
ATOM 644 O O . ARG A 1 85 ? 28.857 5.309 -36.615 1.00 90.81 85 ARG A O 1
ATOM 651 N N . ALA A 1 86 ? 27.851 4.747 -34.675 1.00 88.38 86 ALA A N 1
ATOM 652 C CA . ALA A 1 86 ? 26.690 5.619 -34.819 1.00 88.38 86 ALA A CA 1
ATOM 653 C C . ALA A 1 86 ? 26.360 6.362 -33.507 1.00 88.38 86 ALA A C 1
ATOM 655 O O . ALA A 1 86 ? 26.553 5.802 -32.427 1.00 88.38 86 ALA A O 1
ATOM 656 N N . PRO A 1 87 ? 25.805 7.590 -33.566 1.00 86.12 87 PRO A N 1
ATOM 657 C CA . PRO A 1 87 ? 25.386 8.339 -32.372 1.00 86.12 87 PRO A CA 1
ATOM 658 C C . PRO A 1 87 ? 24.332 7.617 -31.519 1.00 86.12 87 PRO A C 1
ATOM 660 O O . PRO A 1 87 ? 24.284 7.813 -30.308 1.00 86.12 87 PRO A O 1
ATOM 663 N N . SER A 1 88 ? 23.511 6.772 -32.150 1.00 86.38 88 SER A N 1
ATOM 664 C CA . SER A 1 88 ? 22.470 5.962 -31.506 1.00 86.38 88 SER A CA 1
ATOM 665 C C . SER A 1 88 ? 23.004 4.752 -30.740 1.00 86.38 88 SER A C 1
ATOM 667 O O . SER A 1 88 ? 22.267 4.166 -29.953 1.00 86.38 88 SER A O 1
ATOM 669 N N . ASP A 1 89 ? 24.247 4.344 -30.999 1.00 92.19 89 ASP A N 1
ATOM 670 C CA . ASP A 1 89 ? 24.838 3.177 -30.351 1.00 92.19 89 ASP A CA 1
ATOM 671 C C . ASP A 1 89 ? 25.122 3.484 -28.883 1.00 92.19 89 ASP A C 1
ATOM 673 O O . ASP A 1 89 ? 25.569 4.584 -28.542 1.00 92.19 89 ASP A O 1
ATOM 677 N N . PHE A 1 90 ? 24.905 2.498 -28.016 1.00 93.00 90 PHE A N 1
ATOM 678 C CA . PHE A 1 90 ? 25.026 2.673 -26.572 1.00 93.00 90 PHE A CA 1
ATOM 679 C C . PHE A 1 90 ? 25.948 1.647 -25.930 1.00 93.00 90 PHE A C 1
ATOM 681 O O . PHE A 1 90 ? 26.138 0.537 -26.425 1.00 93.00 90 PHE A O 1
ATOM 688 N N . VAL A 1 91 ? 26.564 2.038 -24.816 1.00 94.12 91 VAL A N 1
ATOM 689 C CA . VAL A 1 91 ? 27.600 1.239 -24.155 1.00 94.12 91 VAL A CA 1
ATOM 690 C C . VAL A 1 91 ? 27.017 0.010 -23.446 1.00 94.12 91 VAL A C 1
ATOM 692 O O . VAL A 1 91 ? 26.048 0.098 -22.690 1.00 94.12 91 VAL A O 1
ATOM 695 N N . LEU A 1 92 ? 27.650 -1.141 -23.663 1.00 96.19 92 LEU A N 1
ATOM 696 C CA . LEU A 1 92 ? 27.425 -2.392 -22.933 1.00 96.19 92 LEU A CA 1
ATOM 697 C C . LEU A 1 92 ? 28.525 -2.627 -21.896 1.00 96.19 92 LEU A C 1
ATOM 699 O O . LEU A 1 92 ? 28.245 -2.996 -20.760 1.00 96.19 92 LEU A O 1
ATOM 703 N N . TRP A 1 93 ? 29.777 -2.367 -22.274 1.00 95.69 93 TRP A N 1
ATOM 704 C CA . TRP A 1 93 ? 30.942 -2.465 -21.399 1.00 95.69 93 TRP A CA 1
ATOM 705 C C . TRP A 1 93 ? 31.807 -1.227 -21.560 1.00 95.69 93 TRP A C 1
ATOM 707 O O . TRP A 1 93 ? 32.115 -0.826 -22.681 1.00 95.69 93 TRP A O 1
ATOM 717 N N . LYS A 1 94 ? 32.213 -0.622 -20.449 1.00 91.69 94 LYS A N 1
ATOM 718 C CA . LYS A 1 94 ? 33.002 0.603 -20.441 1.00 91.69 94 LYS A CA 1
ATOM 719 C C . LYS A 1 94 ? 34.393 0.330 -19.902 1.00 91.69 94 LYS A C 1
ATOM 721 O O . LYS A 1 94 ? 34.533 -0.073 -18.747 1.00 91.69 94 LYS A O 1
ATOM 726 N N . LYS A 1 95 ? 35.415 0.607 -20.710 1.00 91.25 95 LYS A N 1
ATOM 727 C CA . LYS A 1 95 ? 36.811 0.552 -20.274 1.00 91.25 95 LYS A CA 1
ATOM 728 C C . LYS A 1 95 ? 37.058 1.510 -19.105 1.00 91.25 95 LYS A C 1
ATOM 730 O O . LYS A 1 95 ? 36.593 2.653 -19.115 1.00 91.25 95 LYS A O 1
ATOM 735 N N . THR A 1 96 ? 37.814 1.061 -18.110 1.00 86.44 96 THR A N 1
ATOM 736 C CA . THR A 1 96 ? 38.265 1.916 -17.004 1.00 86.44 96 THR A CA 1
ATOM 737 C C . THR A 1 96 ? 39.334 2.893 -17.497 1.00 86.44 96 THR A C 1
ATOM 739 O O . THR A 1 96 ? 40.218 2.518 -18.265 1.00 86.44 96 THR A O 1
ATOM 742 N N . LYS A 1 97 ? 39.263 4.158 -17.066 1.00 73.88 97 LYS A N 1
ATOM 743 C CA . LYS A 1 97 ? 40.309 5.148 -17.363 1.00 73.88 97 LYS A CA 1
ATOM 744 C C . LYS A 1 97 ? 41.554 4.864 -16.521 1.00 73.88 97 LYS A C 1
ATOM 746 O O . LYS A 1 97 ? 41.434 4.618 -15.326 1.00 73.88 97 LYS A O 1
ATOM 751 N N . ASP A 1 98 ? 42.732 4.978 -17.132 1.00 67.06 98 ASP A N 1
ATOM 752 C CA . ASP A 1 98 ? 44.015 4.744 -16.453 1.00 67.06 98 ASP A CA 1
ATOM 753 C C . ASP A 1 98 ? 44.276 5.761 -15.318 1.00 67.06 98 ASP A C 1
ATOM 755 O O . ASP A 1 98 ? 44.910 5.427 -14.318 1.00 67.06 98 ASP A O 1
ATOM 759 N N . HIS A 1 99 ? 43.721 6.980 -15.429 1.00 59.16 99 HIS A N 1
ATOM 760 C CA . HIS A 1 99 ? 43.748 8.032 -14.406 1.00 59.16 99 HIS A CA 1
ATOM 761 C C . HIS A 1 99 ? 42.409 8.793 -14.387 1.00 59.16 99 HIS A C 1
ATOM 763 O O . HIS A 1 99 ? 41.955 9.267 -15.432 1.00 59.16 99 HIS A O 1
ATOM 769 N N . SER A 1 100 ? 41.763 8.926 -13.224 1.00 58.12 100 SER A N 1
ATOM 770 C CA . SER A 1 100 ? 40.686 9.910 -13.036 1.00 58.12 100 SER A CA 1
ATOM 771 C C . SER A 1 100 ? 41.298 11.259 -12.646 1.00 58.12 100 SER A C 1
ATOM 773 O O . SER A 1 100 ? 42.336 11.293 -11.984 1.00 58.12 100 SER A O 1
ATOM 775 N N . GLU A 1 101 ? 40.673 12.370 -13.050 1.00 56.88 101 GLU A N 1
ATOM 776 C CA . GLU A 1 101 ? 41.155 13.736 -12.756 1.00 56.88 101 GLU A CA 1
ATOM 777 C C . GLU A 1 101 ? 41.322 14.002 -11.243 1.00 56.88 101 GLU A C 1
ATOM 779 O O . GLU A 1 101 ? 42.105 14.866 -10.856 1.00 56.88 101 GLU A O 1
ATOM 784 N N . ASP A 1 102 ? 40.684 13.180 -10.397 1.00 62.47 102 ASP A N 1
ATOM 785 C CA . ASP A 1 102 ? 40.643 13.312 -8.938 1.00 62.47 102 ASP A CA 1
ATOM 786 C C . ASP A 1 102 ? 41.362 12.175 -8.164 1.00 62.47 102 ASP A C 1
ATOM 788 O O . ASP A 1 102 ? 41.168 12.044 -6.955 1.00 62.47 102 ASP A O 1
ATOM 792 N N . ASN A 1 103 ? 42.180 11.322 -8.810 1.00 61.75 103 ASN A N 1
ATOM 793 C CA . ASN A 1 103 ? 42.813 10.126 -8.193 1.00 61.75 103 ASN A CA 1
ATOM 794 C C . ASN A 1 103 ? 41.823 9.122 -7.553 1.00 61.75 103 ASN A C 1
ATOM 796 O O . ASN A 1 103 ? 42.194 8.291 -6.720 1.00 61.75 103 ASN A O 1
ATOM 800 N N . ILE A 1 104 ? 40.553 9.167 -7.947 1.00 66.62 104 ILE A N 1
ATOM 801 C CA . ILE A 1 104 ? 39.528 8.204 -7.547 1.00 66.62 104 ILE A CA 1
ATOM 802 C C . ILE A 1 104 ? 39.688 6.938 -8.394 1.00 66.62 104 ILE A C 1
ATOM 804 O O . ILE A 1 104 ? 39.594 6.986 -9.622 1.00 66.62 104 ILE A O 1
ATOM 808 N N . VAL A 1 105 ? 39.905 5.796 -7.743 1.00 72.38 105 VAL A N 1
ATOM 809 C CA . VAL A 1 105 ? 39.903 4.485 -8.405 1.00 72.38 105 VAL A CA 1
ATOM 810 C C . VAL A 1 105 ? 38.453 4.080 -8.672 1.00 72.38 105 VAL A C 1
ATOM 812 O O . VAL A 1 105 ? 37.694 3.834 -7.733 1.00 72.38 105 VAL A O 1
ATOM 815 N N . GLU A 1 106 ? 38.052 4.029 -9.944 1.00 78.94 106 GLU A N 1
ATOM 816 C CA . GLU A 1 106 ? 36.739 3.496 -10.324 1.00 78.94 106 GLU A CA 1
ATOM 817 C C . GLU A 1 106 ? 36.695 1.972 -10.100 1.00 78.94 106 GLU A C 1
ATOM 819 O O . GLU A 1 106 ? 37.674 1.285 -10.407 1.00 78.94 106 GLU A O 1
ATOM 824 N N . PRO A 1 107 ? 35.569 1.411 -9.617 1.00 85.56 107 PRO A N 1
ATOM 825 C CA . PRO A 1 107 ? 35.363 -0.033 -9.621 1.00 85.56 107 PRO A CA 1
ATOM 826 C C . PRO A 1 107 ? 35.555 -0.613 -11.028 1.00 85.56 107 PRO A C 1
ATOM 828 O O . PRO A 1 107 ? 35.008 -0.088 -12.002 1.00 85.56 107 PRO A O 1
ATOM 831 N N . SER A 1 108 ? 36.335 -1.690 -11.122 1.00 91.00 108 SER A N 1
ATOM 832 C CA . SER A 1 108 ? 36.714 -2.322 -12.383 1.00 91.00 108 SER A CA 1
ATOM 833 C C . SER A 1 108 ? 36.827 -3.836 -12.230 1.00 91.00 108 SER A C 1
ATOM 835 O O . SER A 1 108 ? 37.168 -4.341 -11.157 1.00 91.00 108 SER A O 1
ATOM 837 N N . TRP A 1 109 ? 36.544 -4.548 -13.314 1.00 94.56 109 TRP A N 1
ATOM 838 C CA . TRP A 1 109 ? 36.601 -5.995 -13.422 1.00 94.56 109 TRP A CA 1
ATOM 839 C C . TRP A 1 109 ? 37.327 -6.406 -14.702 1.00 94.56 109 TRP A C 1
ATOM 841 O O . TRP A 1 109 ? 37.256 -5.736 -15.735 1.00 94.56 109 TRP A O 1
ATOM 851 N N . THR A 1 110 ? 37.996 -7.556 -14.642 1.00 94.62 110 THR A N 1
ATOM 852 C CA . THR A 1 110 ? 38.642 -8.169 -15.804 1.00 94.62 110 THR A CA 1
ATOM 853 C C . THR A 1 110 ? 37.596 -8.710 -16.776 1.00 94.62 110 THR A C 1
ATOM 855 O O . THR A 1 110 ? 36.697 -9.447 -16.375 1.00 94.62 110 THR A O 1
ATOM 858 N N . SER A 1 111 ? 37.761 -8.404 -18.061 1.00 96.25 111 SER A N 1
ATOM 859 C CA . SER A 1 111 ? 36.950 -8.932 -19.162 1.00 96.25 111 SER A CA 1
ATOM 860 C C . SER A 1 111 ? 37.830 -9.255 -20.383 1.00 96.25 111 SER A C 1
ATOM 862 O O . SER A 1 111 ? 38.991 -8.829 -20.420 1.00 96.25 111 SER A O 1
ATOM 864 N N . PRO A 1 112 ? 37.302 -9.946 -21.411 1.00 97.19 112 PRO A N 1
ATOM 865 C CA . PRO A 1 112 ? 37.994 -10.151 -22.687 1.00 97.19 112 PRO A CA 1
ATOM 866 C C . PRO A 1 112 ? 38.429 -8.852 -23.383 1.00 97.19 112 PRO A C 1
ATOM 868 O O . PRO A 1 112 ? 39.365 -8.868 -24.178 1.00 97.19 112 PRO A O 1
ATOM 871 N N . TRP A 1 113 ? 37.781 -7.727 -23.067 1.00 95.62 113 TRP A N 1
ATOM 872 C CA . TRP A 1 113 ? 38.059 -6.404 -23.642 1.00 95.62 113 TRP A CA 1
ATOM 873 C C . TRP A 1 113 ? 38.954 -5.537 -22.740 1.00 95.62 113 TRP A C 1
ATOM 875 O O . TRP A 1 113 ? 39.151 -4.351 -22.997 1.00 95.62 113 TRP A O 1
ATOM 885 N N . GLY A 1 114 ? 39.519 -6.121 -21.677 1.00 93.56 114 GLY A N 1
ATOM 886 C CA . GLY A 1 114 ? 40.366 -5.439 -20.700 1.00 93.56 114 GLY A CA 1
ATOM 887 C C . GLY A 1 114 ? 39.637 -5.083 -19.402 1.00 93.56 114 GLY A C 1
ATOM 888 O O . GLY A 1 114 ? 38.577 -5.630 -19.089 1.00 93.56 114 GLY A O 1
ATOM 889 N N . GLN A 1 115 ? 40.243 -4.191 -18.614 1.00 93.12 115 GLN A N 1
ATOM 890 C CA . GLN A 1 115 ? 39.667 -3.694 -17.362 1.00 93.12 115 GLN A CA 1
ATOM 891 C C . GLN A 1 115 ? 38.522 -2.722 -17.653 1.00 93.12 115 GLN A C 1
ATOM 893 O O . GLN A 1 115 ? 38.687 -1.756 -18.405 1.00 93.12 115 GLN A O 1
ATOM 898 N N . GLY A 1 116 ? 37.362 -2.963 -17.054 1.00 92.81 116 GLY A N 1
ATOM 899 C CA . GLY A 1 116 ? 36.195 -2.119 -17.256 1.00 92.81 116 GLY A CA 1
ATOM 900 C C . GLY A 1 116 ? 35.051 -2.424 -16.308 1.00 92.81 116 GLY A C 1
ATOM 901 O O . GLY A 1 116 ? 35.206 -3.121 -15.308 1.00 92.81 116 GLY A O 1
ATOM 902 N N . ARG A 1 117 ? 33.884 -1.878 -16.624 1.00 93.81 117 ARG A N 1
ATOM 903 C CA . ARG A 1 117 ? 32.651 -2.053 -15.858 1.00 93.81 117 ARG A CA 1
ATOM 904 C C . ARG A 1 117 ? 31.441 -2.116 -16.788 1.00 93.81 117 ARG A C 1
ATOM 906 O O . ARG A 1 117 ? 31.512 -1.579 -17.898 1.00 93.81 117 ARG A O 1
ATOM 913 N N . PRO A 1 118 ? 30.329 -2.726 -16.356 1.00 94.94 118 PRO A N 1
ATOM 914 C CA . PRO A 1 118 ? 29.104 -2.731 -17.144 1.00 94.94 118 PRO A CA 1
ATOM 915 C C . PRO A 1 118 ? 28.586 -1.314 -17.430 1.00 94.94 118 PRO A C 1
ATOM 917 O O . PRO A 1 118 ? 28.792 -0.375 -16.653 1.00 94.94 118 PRO A O 1
ATOM 920 N N . GLY A 1 119 ? 27.924 -1.165 -18.577 1.00 92.12 119 GLY A N 1
ATOM 921 C CA . GLY A 1 119 ? 27.055 -0.027 -18.861 1.00 92.12 119 GLY A CA 1
ATOM 922 C C . GLY A 1 119 ? 25.728 -0.155 -18.112 1.00 92.12 119 GLY A C 1
ATOM 923 O O . GLY A 1 119 ? 25.241 -1.259 -17.898 1.00 92.12 119 GLY A O 1
ATOM 924 N N . TRP A 1 120 ? 25.104 0.970 -17.765 1.00 89.38 120 TRP A N 1
ATOM 925 C CA . TRP A 1 120 ? 23.899 0.990 -16.924 1.00 89.38 120 TRP A CA 1
ATOM 926 C C . TRP A 1 120 ? 22.761 0.093 -17.452 1.00 89.38 120 TRP A C 1
ATOM 928 O O . TRP A 1 120 ? 22.092 -0.587 -16.685 1.00 89.38 120 TRP A O 1
ATOM 938 N N . HIS A 1 121 ? 22.553 0.050 -18.770 1.00 92.94 121 HIS A N 1
ATOM 939 C CA . HIS A 1 121 ? 21.437 -0.684 -19.376 1.00 92.94 121 HIS A CA 1
ATOM 940 C C . HIS A 1 121 ? 21.613 -2.211 -19.342 1.00 92.94 121 HIS A C 1
ATOM 942 O O . HIS A 1 121 ? 20.648 -2.933 -19.114 1.00 92.94 121 HIS A O 1
ATOM 948 N N . ILE A 1 122 ? 22.841 -2.718 -19.552 1.00 96.38 122 ILE A N 1
ATOM 949 C CA . ILE A 1 122 ? 23.079 -4.172 -19.668 1.00 96.38 122 ILE A CA 1
ATOM 950 C C . ILE A 1 122 ? 22.846 -4.907 -18.345 1.00 96.38 122 ILE A C 1
ATOM 952 O O . ILE A 1 122 ? 22.511 -6.090 -18.337 1.00 96.38 122 ILE A O 1
ATOM 956 N N . GLU A 1 123 ? 22.988 -4.192 -17.230 1.00 95.81 123 GLU A N 1
ATOM 957 C CA . GLU A 1 123 ? 22.789 -4.705 -15.878 1.00 95.81 123 GLU A CA 1
ATOM 958 C C . GLU A 1 123 ? 21.389 -5.314 -15.719 1.00 95.81 123 GLU A C 1
ATOM 960 O O . GLU A 1 123 ? 21.257 -6.487 -15.359 1.00 95.81 123 GLU A O 1
ATOM 965 N N . CYS A 1 124 ? 20.346 -4.539 -16.033 1.00 95.69 124 CYS A N 1
ATOM 966 C CA . CYS A 1 124 ? 18.955 -4.950 -15.862 1.00 95.69 124 CYS A CA 1
ATOM 967 C C . CYS A 1 124 ? 18.567 -6.089 -16.816 1.00 95.69 124 CYS A C 1
ATOM 969 O O . CYS A 1 124 ? 17.962 -7.066 -16.366 1.00 95.69 124 CYS A O 1
ATOM 971 N N . SER A 1 125 ? 18.999 -6.045 -18.081 1.00 96.75 125 SER A N 1
ATOM 972 C CA . SER A 1 125 ? 18.760 -7.119 -19.062 1.00 96.75 125 SER A CA 1
ATOM 973 C C . SER A 1 125 ? 19.334 -8.462 -18.606 1.00 96.75 125 SER A C 1
ATOM 975 O O . SER A 1 125 ? 18.668 -9.500 -18.676 1.00 96.75 125 SER A O 1
ATOM 977 N N . VAL A 1 126 ? 20.568 -8.457 -18.095 1.00 97.25 126 VAL A N 1
ATOM 978 C CA . VAL A 1 126 ? 21.259 -9.680 -17.664 1.00 97.25 126 VAL A CA 1
ATOM 979 C C . VAL A 1 126 ? 20.652 -10.231 -16.382 1.00 97.25 126 VAL A C 1
ATOM 981 O O . VAL A 1 126 ? 20.349 -11.424 -16.322 1.00 97.25 126 VAL A O 1
ATOM 984 N N . MET A 1 127 ? 20.446 -9.381 -15.371 1.00 96.19 127 MET A N 1
ATOM 985 C CA . MET A 1 127 ? 19.878 -9.810 -14.090 1.00 96.19 127 MET A CA 1
ATOM 986 C C . MET A 1 127 ? 18.438 -10.308 -14.255 1.00 96.19 127 MET A C 1
ATOM 988 O O . MET A 1 127 ? 18.090 -11.342 -13.685 1.00 96.19 127 MET A O 1
ATOM 992 N N . SER A 1 128 ? 17.630 -9.643 -15.089 1.00 94.50 128 SER A N 1
ATOM 993 C CA . SER A 1 128 ? 16.266 -10.085 -15.405 1.00 94.50 128 SER A CA 1
ATOM 994 C C . SER A 1 128 ? 16.275 -11.445 -16.099 1.00 94.50 128 SER A C 1
ATOM 996 O O . SER A 1 128 ? 15.593 -12.364 -15.657 1.00 94.50 128 SER A O 1
ATOM 998 N N . ASN A 1 129 ? 17.110 -11.629 -17.126 1.00 93.38 129 ASN A N 1
ATOM 999 C CA . ASN A 1 129 ? 17.264 -12.917 -17.806 1.00 93.38 129 ASN A CA 1
ATOM 1000 C C . ASN A 1 129 ? 17.742 -14.030 -16.854 1.00 93.38 129 ASN A C 1
ATOM 1002 O O . ASN A 1 129 ? 17.226 -15.145 -16.891 1.00 93.38 129 ASN A O 1
ATOM 1006 N N . ALA A 1 130 ? 18.700 -13.739 -15.970 1.00 93.25 130 ALA A N 1
ATOM 1007 C CA . ALA A 1 130 ? 19.181 -14.703 -14.983 1.00 93.25 130 ALA A CA 1
ATOM 1008 C C . ALA A 1 130 ? 18.091 -15.091 -13.968 1.00 93.25 130 ALA A C 1
ATOM 1010 O O . ALA A 1 130 ? 17.994 -16.261 -13.591 1.00 93.25 130 ALA A O 1
ATOM 1011 N N . ALA A 1 131 ? 17.258 -14.137 -13.543 1.00 91.50 131 ALA A N 1
ATOM 1012 C CA . ALA A 1 131 ? 16.130 -14.394 -12.653 1.00 91.50 131 ALA A CA 1
ATOM 1013 C C . ALA A 1 131 ? 15.027 -15.215 -13.344 1.00 91.50 131 ALA A C 1
ATOM 1015 O O . ALA A 1 131 ? 14.602 -16.230 -12.796 1.00 91.50 131 ALA A O 1
ATOM 1016 N N . LEU A 1 132 ? 14.618 -14.838 -14.560 1.00 90.12 132 LEU A N 1
ATOM 1017 C CA . LEU A 1 132 ? 13.583 -15.534 -15.339 1.00 90.12 132 LEU A CA 1
ATOM 1018 C C . LEU A 1 132 ? 13.941 -16.997 -15.614 1.00 90.12 132 LEU A C 1
ATOM 1020 O O . LEU A 1 132 ? 13.110 -17.889 -15.420 1.00 90.12 132 LEU A O 1
ATOM 1024 N N . LYS A 1 133 ? 15.204 -17.265 -15.968 1.00 88.69 133 LYS A N 1
ATOM 1025 C CA . LYS A 1 133 ? 15.695 -18.627 -16.215 1.00 88.69 133 LYS A CA 1
ATOM 1026 C C . LYS A 1 133 ? 15.506 -19.563 -15.023 1.00 88.69 133 LYS A C 1
ATOM 1028 O O . LYS A 1 133 ? 15.264 -20.749 -15.232 1.00 88.69 133 LYS A O 1
ATOM 1033 N N . LYS A 1 134 ? 15.565 -19.061 -13.781 1.00 86.25 134 LYS A N 1
ATOM 1034 C CA . LYS A 1 134 ? 15.310 -19.884 -12.579 1.00 86.25 134 LYS A CA 1
ATOM 1035 C C . LYS A 1 134 ? 13.887 -20.444 -12.541 1.00 86.25 134 LYS A C 1
ATOM 1037 O O . LYS A 1 134 ? 13.672 -21.484 -11.926 1.00 86.25 134 LYS A O 1
ATOM 1042 N N . TYR A 1 135 ? 12.949 -19.781 -13.209 1.00 85.62 135 TYR A N 1
ATOM 1043 C CA . TYR A 1 135 ? 11.546 -20.180 -13.303 1.00 85.62 135 TYR A CA 1
ATOM 1044 C C . TYR A 1 135 ? 11.178 -20.776 -14.670 1.00 85.62 135 TYR A C 1
ATOM 1046 O O . TYR A 1 135 ? 10.004 -21.021 -14.928 1.00 85.62 135 TYR A O 1
ATOM 1054 N N . GLY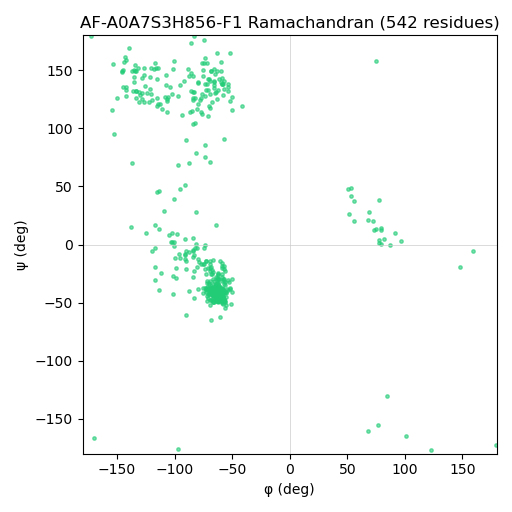 A 1 136 ? 12.162 -21.026 -15.544 1.00 83.75 136 GLY A N 1
ATOM 1055 C CA . GLY A 1 136 ? 11.933 -21.577 -16.883 1.00 83.75 136 GLY A CA 1
ATOM 1056 C C . GLY A 1 136 ? 11.205 -20.627 -17.840 1.00 83.75 136 GLY A C 1
ATOM 1057 O O . GLY A 1 136 ? 10.599 -21.096 -18.799 1.00 83.75 136 GLY A O 1
ATOM 1058 N N . GLY A 1 137 ? 11.227 -19.319 -17.562 1.00 83.44 137 GLY A N 1
ATOM 1059 C CA . GLY A 1 137 ? 10.633 -18.291 -18.415 1.00 83.44 137 GLY A CA 1
ATOM 1060 C C . GLY A 1 137 ? 11.675 -17.562 -19.263 1.00 83.44 137 GLY A C 1
ATOM 1061 O O . GLY A 1 137 ? 12.813 -17.386 -18.831 1.00 83.44 137 GLY A O 1
ATOM 1062 N N . ASP A 1 138 ? 11.245 -17.086 -20.433 1.00 84.50 138 ASP A N 1
ATOM 1063 C CA . ASP A 1 138 ? 12.065 -16.300 -21.374 1.00 84.50 138 ASP A CA 1
ATOM 1064 C C . ASP A 1 138 ? 11.493 -14.887 -21.634 1.00 84.50 138 ASP A C 1
ATOM 1066 O O . ASP A 1 138 ? 12.117 -14.065 -22.306 1.00 84.50 138 ASP A O 1
ATOM 1070 N N . THR A 1 139 ? 10.309 -14.588 -21.089 1.00 89.50 139 THR A N 1
ATOM 1071 C CA . THR A 1 139 ? 9.590 -13.314 -21.244 1.00 89.50 139 THR A CA 1
ATOM 1072 C C . THR A 1 139 ? 9.116 -12.790 -19.894 1.00 89.50 139 THR A C 1
ATOM 1074 O O . THR A 1 139 ? 8.839 -13.568 -18.982 1.00 89.50 139 THR A O 1
ATOM 1077 N N . VAL A 1 140 ? 8.980 -11.472 -19.780 1.00 93.94 140 VAL A N 1
ATOM 1078 C CA . VAL A 1 140 ? 8.473 -10.786 -18.586 1.00 93.94 140 VAL A CA 1
ATOM 1079 C C . VAL A 1 140 ? 7.020 -10.373 -18.812 1.00 93.94 140 VAL A C 1
ATOM 1081 O O . VAL A 1 140 ? 6.703 -9.705 -19.796 1.00 93.94 140 VAL A O 1
ATOM 1084 N N . ASP A 1 141 ? 6.127 -10.699 -17.880 1.00 94.75 141 ASP A N 1
ATOM 1085 C CA . ASP A 1 141 ? 4.742 -10.225 -17.967 1.00 94.75 141 ASP A CA 1
ATOM 1086 C C . ASP A 1 141 ? 4.648 -8.715 -17.735 1.00 94.75 141 ASP A C 1
ATOM 1088 O O . ASP A 1 141 ? 4.081 -7.995 -18.554 1.00 94.75 141 ASP A O 1
ATOM 1092 N N . ILE A 1 142 ? 5.233 -8.227 -16.638 1.00 96.62 142 ILE A N 1
ATOM 1093 C CA . ILE A 1 142 ? 5.204 -6.816 -16.246 1.00 96.62 142 ILE A CA 1
ATOM 1094 C C . ILE A 1 142 ? 6.620 -6.344 -15.916 1.00 96.62 142 ILE A C 1
ATOM 1096 O O . ILE A 1 142 ? 7.253 -6.882 -15.009 1.00 96.62 142 ILE A O 1
ATOM 1100 N N . HIS A 1 143 ? 7.086 -5.303 -16.606 1.00 96.88 143 HIS A N 1
ATOM 1101 C CA . HIS A 1 143 ? 8.317 -4.588 -16.266 1.00 96.88 143 HIS A CA 1
ATOM 1102 C C . HIS A 1 143 ? 7.974 -3.149 -15.859 1.00 96.88 143 HIS A C 1
ATOM 1104 O O . HIS A 1 143 ? 7.284 -2.431 -16.586 1.00 96.88 143 HIS A O 1
ATOM 1110 N N . ALA A 1 144 ? 8.435 -2.725 -14.680 1.00 97.00 144 ALA A N 1
ATOM 1111 C CA . ALA A 1 144 ? 8.092 -1.435 -14.091 1.00 97.00 144 ALA A CA 1
ATOM 1112 C C . ALA A 1 144 ? 9.313 -0.544 -13.827 1.00 97.00 144 ALA A C 1
ATOM 1114 O O . ALA A 1 144 ? 10.400 -1.036 -13.543 1.00 97.00 144 ALA A O 1
ATOM 1115 N N . GLY A 1 145 ? 9.119 0.775 -13.858 1.00 96.12 145 GLY A N 1
ATOM 1116 C CA . GLY A 1 145 ? 10.155 1.748 -13.504 1.00 96.12 145 GLY A CA 1
ATOM 1117 C C . GLY A 1 145 ? 9.637 3.185 -13.454 1.00 96.12 145 GLY A C 1
ATOM 1118 O O . GLY A 1 145 ? 8.465 3.444 -13.711 1.00 96.12 145 GLY A O 1
ATOM 1119 N N . GLY A 1 146 ? 10.505 4.143 -13.129 1.00 94.69 146 GLY A N 1
ATOM 1120 C CA . GLY A 1 146 ? 10.173 5.566 -13.253 1.00 94.69 146 GLY A CA 1
ATOM 1121 C C . GLY A 1 146 ? 9.977 5.973 -14.715 1.00 94.69 146 GLY A C 1
ATOM 1122 O O . GLY A 1 146 ? 10.591 5.390 -15.606 1.00 94.69 146 GLY A O 1
ATOM 1123 N N . VAL A 1 147 ? 9.144 6.979 -14.992 1.00 93.31 147 VAL A N 1
ATOM 1124 C CA . VAL A 1 147 ? 8.900 7.465 -16.367 1.00 93.31 147 VAL A CA 1
ATOM 1125 C C . VAL A 1 147 ? 10.170 7.944 -17.085 1.00 93.31 147 VAL A C 1
ATOM 1127 O O . VAL A 1 147 ? 10.255 7.852 -18.305 1.00 93.31 147 VAL A O 1
ATOM 1130 N N . ASP A 1 148 ? 11.192 8.374 -16.347 1.00 89.75 148 ASP A N 1
ATOM 1131 C CA . ASP A 1 148 ? 12.516 8.700 -16.886 1.00 89.75 148 ASP A CA 1
ATOM 1132 C C . ASP A 1 148 ? 13.319 7.483 -17.347 1.00 89.75 148 ASP A C 1
ATOM 1134 O O . ASP A 1 148 ? 14.214 7.628 -18.171 1.00 89.75 148 ASP A O 1
ATOM 1138 N N . LEU A 1 149 ? 12.986 6.281 -16.877 1.00 94.00 149 LEU A N 1
ATOM 1139 C CA . LEU A 1 149 ? 13.602 5.050 -17.367 1.00 94.00 149 LEU A CA 1
ATOM 1140 C C . LEU A 1 149 ? 13.020 4.606 -18.711 1.00 94.00 149 LEU A C 1
ATOM 1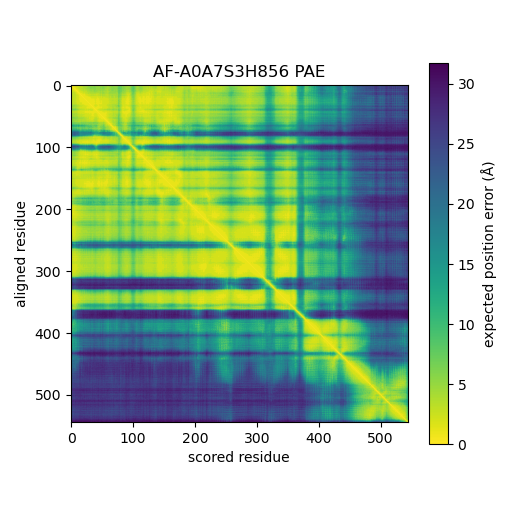142 O O . LEU A 1 149 ? 13.634 3.793 -19.393 1.00 94.00 149 LEU A O 1
ATOM 1146 N N . LYS A 1 150 ? 11.870 5.151 -19.136 1.00 93.88 150 LYS A N 1
ATOM 1147 C CA . LYS A 1 150 ? 11.225 4.777 -20.403 1.00 93.88 150 LYS A CA 1
ATOM 1148 C C . LYS A 1 150 ? 12.170 4.940 -21.599 1.00 93.88 150 LYS A C 1
ATOM 1150 O O . LYS A 1 150 ? 12.209 4.067 -22.460 1.00 93.88 150 LYS A O 1
ATOM 1155 N N . PHE A 1 151 ? 12.954 6.019 -21.622 1.00 93.06 151 PHE A N 1
ATOM 1156 C CA . PHE A 1 151 ? 14.016 6.229 -22.602 1.00 93.06 151 PHE A CA 1
ATOM 1157 C C . PHE A 1 151 ? 15.218 6.950 -21.963 1.00 93.06 151 PHE A C 1
ATOM 1159 O O . PHE A 1 151 ? 15.010 7.944 -21.269 1.00 93.06 151 PHE A O 1
ATOM 1166 N N . PRO A 1 152 ? 16.464 6.511 -22.222 1.00 92.25 152 PRO A N 1
ATOM 1167 C CA . PRO A 1 152 ? 16.824 5.386 -23.090 1.00 92.25 152 PRO A CA 1
ATOM 1168 C C . PRO A 1 152 ? 16.838 4.023 -22.375 1.00 92.25 152 PRO A C 1
ATOM 1170 O O . PRO A 1 152 ? 17.015 3.009 -23.037 1.00 92.25 152 PRO A O 1
ATOM 1173 N N . HIS A 1 153 ? 16.667 3.969 -21.047 1.00 94.62 153 HIS A N 1
ATOM 1174 C CA . HIS A 1 153 ? 16.990 2.770 -20.260 1.00 94.62 153 HIS A CA 1
ATOM 1175 C C . HIS A 1 153 ? 16.191 1.520 -20.665 1.00 94.62 153 HIS A C 1
ATOM 1177 O O . HIS A 1 153 ? 16.782 0.579 -21.187 1.00 94.62 153 HIS A O 1
ATOM 1183 N N . HIS A 1 154 ? 14.867 1.535 -20.525 1.00 96.81 154 HIS A N 1
ATOM 1184 C CA . HIS A 1 154 ? 14.010 0.395 -20.867 1.00 96.81 154 HIS A CA 1
ATOM 1185 C C . HIS A 1 154 ? 14.007 0.088 -22.372 1.00 96.81 154 HIS A C 1
ATOM 1187 O O . HIS A 1 154 ? 13.896 -1.067 -22.770 1.00 96.81 154 HIS A O 1
ATOM 1193 N N . GLU A 1 155 ? 14.158 1.107 -23.225 1.00 95.50 155 GLU A N 1
ATOM 1194 C CA . GLU A 1 155 ? 14.292 0.912 -24.674 1.00 95.50 155 GLU A CA 1
ATOM 1195 C C . GLU A 1 155 ? 15.565 0.119 -25.018 1.00 95.50 155 GLU A C 1
ATOM 1197 O O . GLU A 1 155 ? 15.538 -0.815 -25.822 1.00 95.50 155 GLU A O 1
ATOM 1202 N N . ASN A 1 156 ? 16.674 0.433 -24.347 1.00 95.88 156 ASN A N 1
ATOM 1203 C CA . ASN A 1 156 ? 17.929 -0.296 -24.493 1.00 95.88 156 ASN A CA 1
ATOM 1204 C C . ASN A 1 156 ? 17.838 -1.712 -23.913 1.00 95.88 156 ASN A C 1
ATOM 1206 O O . ASN A 1 156 ? 18.407 -2.634 -24.496 1.00 95.88 156 ASN A O 1
ATOM 1210 N N . GLU A 1 157 ? 17.098 -1.915 -22.821 1.00 97.00 157 GLU A N 1
ATOM 1211 C CA . GLU A 1 157 ? 16.861 -3.255 -22.271 1.00 97.00 157 GLU A CA 1
ATOM 1212 C C . GLU A 1 157 ? 16.069 -4.154 -23.223 1.00 97.00 157 GLU A C 1
ATOM 1214 O O . GLU A 1 157 ? 16.413 -5.326 -23.393 1.00 97.00 157 GLU A O 1
ATOM 1219 N N . ILE A 1 158 ? 15.047 -3.604 -23.892 1.00 96.56 158 ILE A N 1
ATOM 1220 C CA . ILE A 1 158 ? 14.311 -4.311 -24.950 1.00 96.56 158 ILE A CA 1
ATOM 1221 C C . ILE A 1 158 ? 15.280 -4.737 -26.047 1.00 96.56 158 ILE A C 1
ATOM 1223 O O . ILE A 1 158 ? 15.319 -5.914 -26.401 1.00 96.56 158 ILE A O 1
ATOM 1227 N N . ALA A 1 159 ? 16.087 -3.805 -26.556 1.00 96.94 159 ALA A N 1
ATOM 1228 C CA . ALA A 1 159 ? 17.015 -4.084 -27.645 1.00 96.94 159 ALA A CA 1
ATOM 1229 C C . ALA A 1 159 ? 18.034 -5.175 -27.275 1.00 96.94 159 ALA A C 1
ATOM 1231 O O . ALA A 1 159 ? 18.239 -6.125 -28.032 1.00 96.94 159 ALA A O 1
ATOM 1232 N N . GLN A 1 160 ? 18.626 -5.083 -26.082 1.00 97.62 160 GLN A N 1
ATOM 1233 C CA . GLN A 1 160 ? 19.571 -6.074 -25.564 1.00 97.62 160 GLN A CA 1
ATOM 1234 C C . GLN A 1 160 ? 18.918 -7.449 -25.383 1.00 97.62 160 GLN A C 1
ATOM 1236 O O . GLN A 1 160 ? 19.471 -8.453 -25.836 1.00 97.62 160 GLN A O 1
ATOM 1241 N N . SER A 1 161 ? 17.740 -7.496 -24.757 1.00 97.00 161 SER A N 1
ATOM 1242 C CA . SER A 1 161 ? 17.043 -8.743 -24.424 1.00 97.00 161 SER A CA 1
ATOM 1243 C C . SER A 1 161 ? 16.490 -9.460 -25.648 1.00 97.00 161 SER A C 1
ATOM 1245 O O . SER A 1 161 ? 16.594 -10.687 -25.757 1.00 97.00 161 SER A O 1
ATOM 1247 N N . GLU A 1 162 ? 15.960 -8.717 -26.613 1.00 96.50 162 GLU A N 1
ATOM 1248 C CA . GLU A 1 162 ? 15.485 -9.268 -27.880 1.00 96.50 162 GLU A CA 1
ATOM 1249 C C . GLU A 1 162 ? 16.636 -9.739 -28.766 1.00 96.50 162 GLU A C 1
ATOM 1251 O O . GLU A 1 162 ? 16.573 -10.850 -29.287 1.00 96.50 162 GLU A O 1
ATOM 1256 N N . ALA A 1 163 ? 17.733 -8.982 -28.862 1.00 97.00 163 ALA A N 1
ATOM 1257 C CA . ALA A 1 163 ? 18.923 -9.432 -29.587 1.00 97.00 163 ALA A CA 1
ATOM 1258 C C . ALA A 1 163 ? 19.529 -10.700 -28.956 1.00 97.00 163 ALA A C 1
ATOM 1260 O O . ALA A 1 163 ? 19.926 -11.644 -29.651 1.00 97.00 163 ALA A O 1
ATOM 1261 N N . PHE A 1 164 ? 19.571 -10.763 -27.623 1.00 96.12 164 PHE A N 1
ATOM 1262 C CA . PHE A 1 164 ? 20.106 -11.913 -26.902 1.00 96.12 164 PHE A CA 1
ATOM 1263 C C . PHE A 1 164 ? 19.231 -13.160 -27.035 1.00 96.12 164 PHE A C 1
ATOM 1265 O O . PHE A 1 164 ? 19.763 -14.247 -27.256 1.00 96.12 164 PHE A O 1
ATOM 1272 N N . SER A 1 165 ? 17.909 -13.035 -26.938 1.00 93.56 165 SER A N 1
ATOM 1273 C CA . SER A 1 165 ? 16.984 -14.178 -27.027 1.00 93.56 165 SER A CA 1
ATOM 1274 C C . SER A 1 165 ? 16.625 -14.558 -28.469 1.00 93.56 165 SER A C 1
ATOM 1276 O O . SER A 1 165 ? 16.359 -15.722 -28.749 1.00 93.56 165 SER A O 1
ATOM 1278 N N . GLY A 1 166 ? 16.651 -13.601 -29.400 1.00 93.06 166 GLY A N 1
ATOM 1279 C CA . GLY A 1 166 ? 16.044 -13.716 -30.732 1.00 93.06 166 GLY A CA 1
ATOM 1280 C C . GLY A 1 166 ? 14.518 -13.535 -30.730 1.00 93.06 166 GLY A C 1
ATOM 1281 O O . GLY A 1 166 ? 13.878 -13.689 -31.772 1.00 93.06 166 GLY A O 1
ATOM 1282 N N . SER A 1 167 ? 13.912 -13.228 -29.578 1.00 92.06 167 SER A N 1
ATOM 1283 C CA . SER A 1 167 ? 12.479 -12.939 -29.478 1.00 92.06 167 SER A CA 1
ATOM 1284 C C . SER A 1 167 ? 12.161 -11.535 -30.005 1.00 92.06 167 SER A C 1
ATOM 1286 O O . SER A 1 167 ? 13.017 -10.657 -30.031 1.00 92.06 167 SER A O 1
ATOM 1288 N N . HIS A 1 168 ? 10.916 -11.314 -30.432 1.00 93.31 168 HIS A N 1
ATOM 1289 C CA . HIS A 1 168 ? 10.437 -10.000 -30.896 1.00 93.31 168 HIS A CA 1
ATOM 1290 C C . HIS A 1 168 ? 9.560 -9.286 -29.857 1.00 93.31 168 HIS A C 1
ATOM 1292 O O . HIS A 1 168 ? 9.016 -8.214 -30.136 1.00 93.31 168 HIS A O 1
ATOM 1298 N N . GLN A 1 169 ? 9.381 -9.908 -28.691 1.00 93.25 169 GLN A N 1
ATOM 1299 C CA . GLN A 1 169 ? 8.584 -9.398 -27.588 1.00 93.25 169 GLN A CA 1
ATOM 1300 C C . GLN A 1 169 ? 9.134 -9.974 -26.288 1.00 93.25 169 GLN A C 1
ATOM 1302 O O . GLN A 1 169 ? 8.803 -11.092 -25.900 1.00 93.25 169 GLN A O 1
ATOM 1307 N N . TRP A 1 170 ? 10.000 -9.205 -25.635 1.00 94.69 170 TRP A N 1
ATOM 1308 C CA . TRP A 1 170 ? 10.570 -9.590 -24.346 1.00 94.69 170 TRP A CA 1
ATOM 1309 C C . TRP A 1 170 ? 9.608 -9.337 -23.173 1.00 94.69 170 TRP A C 1
ATOM 1311 O O . TRP A 1 170 ? 9.529 -10.154 -22.257 1.00 94.69 170 TRP A O 1
ATOM 1321 N N . VAL A 1 171 ? 8.858 -8.230 -23.212 1.00 96.31 171 VAL A N 1
ATOM 1322 C CA . VAL A 1 171 ? 7.949 -7.792 -22.138 1.00 96.31 171 VAL A CA 1
ATOM 1323 C C . VAL A 1 171 ? 6.539 -7.575 -22.690 1.00 96.31 171 VAL A C 1
ATOM 1325 O O . VAL A 1 171 ? 6.388 -6.948 -23.740 1.00 96.31 171 VAL A O 1
ATOM 1328 N N . ASN A 1 172 ? 5.514 -8.045 -21.971 1.00 95.25 172 ASN A N 1
ATOM 1329 C CA . ASN A 1 172 ? 4.106 -7.882 -22.361 1.00 95.25 172 ASN A CA 1
ATOM 1330 C C . ASN A 1 172 ? 3.531 -6.515 -21.953 1.00 95.25 172 ASN A C 1
ATOM 1332 O O . ASN A 1 172 ? 2.893 -5.847 -22.768 1.00 95.25 172 ASN A O 1
ATOM 1336 N N . TYR A 1 173 ? 3.773 -6.083 -20.712 1.00 96.81 173 TYR A N 1
ATOM 1337 C CA . TYR A 1 173 ? 3.254 -4.830 -20.163 1.00 96.81 173 TYR A CA 1
ATOM 1338 C C . TYR A 1 173 ? 4.360 -4.008 -19.499 1.00 96.81 173 TYR A C 1
ATOM 1340 O O . TYR A 1 173 ? 5.107 -4.500 -18.654 1.00 96.81 173 TYR A O 1
ATOM 1348 N N . TRP A 1 174 ? 4.426 -2.725 -19.847 1.00 97.25 174 TRP A N 1
ATOM 1349 C CA . TRP A 1 174 ? 5.333 -1.765 -19.226 1.00 97.25 174 TRP A CA 1
ATOM 1350 C C . TRP A 1 174 ? 4.555 -0.793 -18.345 1.00 97.25 174 TRP A C 1
ATOM 1352 O O . TRP A 1 174 ? 3.613 -0.159 -18.820 1.00 97.25 174 TRP A O 1
ATOM 1362 N N . LEU A 1 175 ? 4.960 -0.661 -17.081 1.00 97.56 175 LEU A N 1
ATOM 1363 C CA . LEU A 1 175 ? 4.348 0.262 -16.122 1.00 97.56 175 LEU A CA 1
ATOM 1364 C C . LEU A 1 175 ? 5.351 1.342 -15.716 1.00 97.56 175 LEU A C 1
ATOM 1366 O O . LEU A 1 175 ? 6.389 1.057 -15.121 1.00 97.56 175 LEU A O 1
ATOM 1370 N N . HIS A 1 176 ? 5.027 2.602 -15.997 1.00 97.06 176 HIS A N 1
ATOM 1371 C CA . HIS A 1 176 ? 5.900 3.731 -15.683 1.00 97.06 176 HIS A CA 1
ATOM 1372 C C . HIS A 1 176 ? 5.277 4.642 -14.631 1.00 97.06 176 HIS A C 1
ATOM 1374 O O . HIS A 1 176 ? 4.202 5.198 -14.850 1.00 97.06 176 HIS A O 1
ATOM 1380 N N . THR A 1 177 ? 5.955 4.821 -13.496 1.00 96.19 177 THR A N 1
ATOM 1381 C CA . THR A 1 177 ? 5.487 5.721 -12.436 1.00 96.19 177 THR A CA 1
ATOM 1382 C C . THR A 1 177 ? 5.812 7.175 -12.769 1.00 96.19 177 THR A C 1
ATOM 1384 O O . THR A 1 177 ? 6.920 7.485 -13.223 1.00 96.19 177 THR A O 1
ATOM 1387 N N . GLY A 1 178 ? 4.877 8.082 -12.492 1.00 93.94 178 GLY A N 1
ATOM 1388 C CA . GLY A 1 178 ? 5.061 9.518 -12.670 1.00 93.94 178 GLY A CA 1
ATOM 1389 C C . GLY A 1 178 ? 6.159 10.100 -11.774 1.00 93.94 178 GLY A C 1
ATOM 1390 O O . GLY A 1 178 ? 6.623 9.482 -10.814 1.00 93.94 178 GLY A O 1
ATOM 1391 N N . HIS A 1 179 ? 6.602 11.315 -12.097 1.00 92.31 179 HIS A N 1
ATOM 1392 C CA . HIS A 1 179 ? 7.599 12.013 -11.289 1.00 92.31 179 HIS A CA 1
ATOM 1393 C C . HIS A 1 179 ? 7.012 12.582 -10.000 1.00 92.31 179 HIS A C 1
ATOM 1395 O O . HIS A 1 179 ? 5.903 13.112 -9.983 1.00 92.31 179 HIS A O 1
ATOM 1401 N N . LEU A 1 180 ? 7.827 12.553 -8.945 1.00 91.44 180 LEU A N 1
ATOM 1402 C CA . LEU A 1 180 ? 7.619 13.389 -7.773 1.00 91.44 180 LEU A CA 1
ATOM 1403 C C . LEU A 1 180 ? 8.227 14.767 -8.018 1.00 91.44 180 LEU A C 1
ATOM 1405 O O . LEU A 1 180 ? 9.392 14.881 -8.408 1.00 91.44 180 LEU A O 1
ATOM 1409 N N . ASN A 1 181 ? 7.449 15.802 -7.738 1.00 91.50 181 ASN A N 1
ATOM 1410 C CA . ASN A 1 181 ? 7.848 17.195 -7.833 1.00 91.50 181 ASN A CA 1
ATOM 1411 C C . ASN A 1 181 ? 7.848 17.841 -6.441 1.00 91.50 181 ASN A C 1
ATOM 1413 O O . ASN A 1 181 ? 7.092 17.438 -5.561 1.00 91.50 181 ASN A O 1
ATOM 1417 N N . ILE A 1 182 ? 8.684 18.854 -6.233 1.00 87.81 182 ILE A N 1
ATOM 1418 C CA . ILE A 1 182 ? 8.596 19.783 -5.102 1.00 87.81 182 ILE A CA 1
ATOM 1419 C C . ILE A 1 182 ? 8.454 21.182 -5.686 1.00 87.81 182 ILE A C 1
ATOM 1421 O O . ILE A 1 182 ? 9.325 21.640 -6.430 1.00 87.81 182 ILE A O 1
ATOM 1425 N N . LYS A 1 183 ? 7.368 21.875 -5.321 1.00 84.69 183 LYS A N 1
ATOM 1426 C CA . LYS A 1 183 ? 7.048 23.226 -5.817 1.00 84.69 183 LYS A CA 1
ATOM 1427 C C . LYS A 1 183 ? 7.057 23.294 -7.357 1.00 84.69 183 LYS A C 1
ATOM 1429 O O . LYS A 1 183 ? 7.597 24.241 -7.925 1.00 84.69 183 LYS A O 1
ATOM 1434 N N . GLY A 1 184 ? 6.509 22.276 -8.027 1.00 84.19 184 GLY A N 1
ATOM 1435 C CA . GLY A 1 184 ? 6.427 22.196 -9.489 1.00 84.19 184 GLY A CA 1
ATOM 1436 C C . GLY A 1 184 ? 7.726 21.804 -10.205 1.00 84.19 184 GLY A C 1
ATOM 1437 O O . GLY A 1 184 ? 7.738 21.724 -11.430 1.00 84.19 184 GLY A O 1
ATOM 1438 N N . LEU A 1 185 ? 8.820 21.547 -9.479 1.00 85.25 185 LEU A N 1
ATOM 1439 C CA . LEU A 1 185 ? 10.094 21.099 -10.051 1.00 85.25 185 LEU A CA 1
ATOM 1440 C C . LEU A 1 185 ? 10.341 19.626 -9.733 1.00 85.25 185 LEU A C 1
ATOM 1442 O O . LEU A 1 185 ? 10.178 19.221 -8.583 1.00 85.25 185 LEU A O 1
ATOM 1446 N N . LYS A 1 186 ? 10.814 18.847 -10.717 1.00 85.88 186 LYS A N 1
ATOM 1447 C CA . LYS A 1 186 ? 11.195 17.436 -10.526 1.00 85.88 186 LYS A CA 1
ATOM 1448 C C . LYS A 1 186 ? 12.127 17.299 -9.325 1.00 85.88 186 LYS A C 1
ATOM 1450 O O . LYS A 1 186 ? 13.156 17.973 -9.250 1.00 85.88 186 LYS A O 1
ATOM 1455 N N . MET A 1 187 ? 11.780 16.411 -8.404 1.00 86.06 187 MET A N 1
ATOM 1456 C CA . MET A 1 187 ? 12.613 16.068 -7.260 1.00 86.06 187 MET A CA 1
ATOM 1457 C C . MET A 1 187 ? 13.848 15.304 -7.752 1.00 86.06 187 MET A C 1
ATOM 1459 O O . MET A 1 187 ? 13.727 14.228 -8.339 1.00 86.06 187 MET A O 1
ATOM 1463 N N . SER A 1 188 ? 15.048 15.851 -7.549 1.00 84.75 188 SER A N 1
ATOM 1464 C CA . SER A 1 188 ? 16.286 15.188 -7.977 1.00 84.75 188 SER A CA 1
ATOM 1465 C C . SER A 1 188 ? 17.500 15.594 -7.142 1.00 84.75 188 SER A C 1
ATOM 1467 O O . SER A 1 188 ? 17.571 16.684 -6.572 1.00 84.75 188 SER A O 1
ATOM 1469 N N . LYS A 1 189 ? 18.506 14.712 -7.098 1.00 80.94 189 LYS A N 1
ATOM 1470 C CA . LYS A 1 189 ? 19.789 15.006 -6.440 1.00 80.94 189 LYS A CA 1
ATOM 1471 C C . LYS A 1 189 ? 20.546 16.137 -7.140 1.00 80.94 189 LYS A C 1
ATOM 1473 O O . LYS A 1 189 ? 21.163 16.954 -6.465 1.00 80.94 189 LYS A O 1
ATOM 1478 N N . SER A 1 190 ? 20.478 16.203 -8.471 1.00 78.69 190 SER A N 1
ATOM 1479 C CA . SER A 1 190 ? 21.155 17.228 -9.276 1.00 78.69 190 SER A CA 1
ATOM 1480 C C . SER A 1 190 ? 20.616 18.631 -8.997 1.00 78.69 190 SER A C 1
ATOM 1482 O O . SER A 1 190 ? 21.402 19.563 -8.847 1.00 78.69 190 SER A O 1
ATOM 1484 N N . LEU A 1 191 ? 19.297 18.775 -8.838 1.00 79.94 191 LEU A N 1
ATOM 1485 C CA . LEU A 1 191 ? 18.658 20.040 -8.456 1.00 79.94 191 LEU A CA 1
ATOM 1486 C C . LEU A 1 191 ? 18.716 20.323 -6.945 1.00 79.94 191 LEU A C 1
ATOM 1488 O O . LEU A 1 191 ? 18.259 21.378 -6.509 1.00 79.94 191 LEU A O 1
ATOM 1492 N N . LYS A 1 192 ? 19.272 19.402 -6.141 1.00 85.50 192 LYS A N 1
ATOM 1493 C CA . LYS A 1 192 ? 19.360 19.486 -4.670 1.00 85.50 192 LYS A CA 1
ATOM 1494 C C . LYS A 1 192 ? 18.011 19.788 -3.993 1.00 85.50 192 LYS A C 1
ATOM 1496 O O . LYS A 1 192 ? 17.977 20.345 -2.900 1.00 85.50 192 LYS A O 1
ATOM 1501 N N . ASN A 1 193 ? 16.904 19.413 -4.634 1.00 86.19 193 ASN A N 1
ATOM 1502 C CA . ASN A 1 193 ? 15.533 19.678 -4.198 1.00 86.19 193 ASN A CA 1
ATOM 1503 C C . ASN A 1 193 ? 14.814 18.372 -3.824 1.00 86.19 193 ASN A C 1
ATOM 1505 O O . ASN A 1 193 ? 13.690 18.137 -4.258 1.00 86.19 193 ASN A O 1
ATOM 1509 N N . PHE A 1 194 ? 15.474 17.498 -3.063 1.00 87.56 194 PHE A N 1
ATOM 1510 C CA . PHE A 1 194 ? 14.921 16.212 -2.639 1.00 87.56 194 PHE A CA 1
ATOM 1511 C C . PHE A 1 194 ? 14.785 16.129 -1.123 1.00 87.56 194 PHE A C 1
ATOM 1513 O O . PHE A 1 194 ? 15.492 16.814 -0.390 1.00 87.56 194 PHE A O 1
ATOM 1520 N N . ILE A 1 195 ? 13.873 15.269 -0.678 1.00 86.38 195 ILE A N 1
ATOM 1521 C CA . ILE A 1 195 ? 13.673 14.925 0.729 1.00 86.38 195 ILE A CA 1
ATOM 1522 C C . ILE A 1 195 ? 13.820 13.412 0.831 1.00 86.38 195 ILE A C 1
ATOM 1524 O O . ILE A 1 195 ? 13.242 12.665 0.037 1.00 86.38 195 ILE A O 1
ATOM 1528 N N . THR A 1 196 ? 14.629 12.946 1.773 1.00 90.56 196 THR A N 1
ATOM 1529 C CA . THR A 1 196 ? 14.767 11.511 2.028 1.00 90.56 196 THR A CA 1
ATOM 1530 C C . THR A 1 196 ? 13.545 10.975 2.766 1.00 90.56 196 THR A C 1
ATOM 1532 O O . THR A 1 196 ? 12.867 11.693 3.499 1.00 90.56 196 THR A O 1
ATOM 1535 N N . ILE A 1 197 ? 13.286 9.672 2.647 1.00 91.38 197 ILE A N 1
ATOM 1536 C CA . ILE A 1 197 ? 12.200 9.026 3.398 1.00 91.38 197 ILE A CA 1
ATOM 1537 C C . ILE A 1 197 ? 12.400 9.218 4.909 1.00 91.38 197 ILE A C 1
ATOM 1539 O O . ILE A 1 197 ? 11.440 9.469 5.628 1.00 91.38 197 ILE A O 1
ATOM 1543 N N . ARG A 1 198 ? 13.648 9.158 5.392 1.00 90.06 198 ARG A N 1
ATOM 1544 C CA . ARG A 1 198 ? 13.975 9.382 6.807 1.00 90.06 198 ARG A CA 1
ATOM 1545 C C . ARG A 1 198 ? 13.602 10.783 7.278 1.00 90.06 198 ARG A C 1
ATOM 1547 O O . ARG A 1 198 ? 13.024 10.905 8.349 1.00 90.06 198 ARG A O 1
ATOM 1554 N N . GLU A 1 199 ? 13.896 11.813 6.487 1.00 90.00 199 GLU A N 1
ATOM 1555 C CA . GLU A 1 199 ? 13.506 13.195 6.796 1.00 90.00 199 GLU A CA 1
ATOM 1556 C C . GLU A 1 199 ? 11.985 13.373 6.752 1.00 90.00 199 GLU A C 1
ATOM 1558 O O . GLU A 1 199 ? 11.413 13.969 7.659 1.00 90.00 199 GLU A O 1
ATOM 1563 N N . ALA A 1 200 ? 11.304 12.803 5.753 1.00 89.25 200 ALA A N 1
ATOM 1564 C CA . ALA A 1 200 ? 9.844 12.860 5.672 1.00 89.25 200 ALA A CA 1
ATOM 1565 C C . ALA A 1 200 ? 9.169 12.209 6.897 1.00 89.25 200 ALA A C 1
ATOM 1567 O O . ALA A 1 200 ? 8.187 12.738 7.421 1.00 89.25 200 ALA A O 1
ATOM 1568 N N . LEU A 1 201 ? 9.734 11.104 7.395 1.00 86.44 201 LEU A N 1
ATOM 1569 C CA . LEU A 1 201 ? 9.239 10.379 8.569 1.00 86.44 201 LEU A CA 1
ATOM 1570 C C . LEU A 1 201 ? 9.415 11.130 9.901 1.00 86.44 201 LEU A C 1
ATOM 1572 O O . LEU A 1 201 ? 8.795 10.751 10.892 1.00 86.44 201 LEU A O 1
ATOM 1576 N N . VAL A 1 202 ? 10.224 12.194 9.944 1.00 87.88 202 VAL A N 1
ATOM 1577 C CA . VAL A 1 202 ? 10.307 13.082 11.119 1.00 87.88 202 VAL A CA 1
ATOM 1578 C C . VAL A 1 202 ? 9.027 13.906 11.273 1.00 87.88 202 VAL A C 1
ATOM 1580 O O . VAL A 1 202 ? 8.613 14.204 12.391 1.00 87.88 202 VAL A O 1
ATOM 1583 N N . HIS A 1 203 ? 8.394 14.270 10.156 1.00 85.12 203 HIS A N 1
ATOM 1584 C CA . HIS A 1 203 ? 7.238 15.169 10.135 1.00 85.12 203 HIS A CA 1
ATOM 1585 C C . HIS A 1 203 ? 5.904 14.436 9.974 1.00 85.12 203 HIS A C 1
ATOM 1587 O O . HIS A 1 203 ? 4.872 14.932 10.427 1.00 85.12 203 HIS A O 1
ATOM 1593 N N . HIS A 1 204 ? 5.916 13.260 9.346 1.00 87.12 204 HIS A N 1
ATOM 1594 C CA . HIS A 1 204 ? 4.715 12.495 9.032 1.00 87.12 204 HIS A CA 1
ATOM 1595 C C . HIS A 1 204 ? 4.901 11.014 9.332 1.00 87.12 204 HIS A C 1
ATOM 1597 O O . HIS A 1 204 ? 5.986 10.460 9.188 1.00 87.12 204 HIS A O 1
ATOM 1603 N N . THR A 1 205 ? 3.820 10.334 9.704 1.00 88.12 205 THR A N 1
ATOM 1604 C CA . THR A 1 205 ? 3.875 8.881 9.895 1.00 88.12 205 THR A CA 1
ATOM 1605 C C . THR A 1 205 ? 3.994 8.162 8.552 1.00 88.12 205 THR A C 1
ATOM 1607 O O . THR A 1 205 ? 3.531 8.654 7.519 1.00 88.12 205 THR A O 1
ATOM 1610 N N . SER A 1 206 ? 4.531 6.939 8.557 1.00 91.25 206 SER A N 1
ATOM 1611 C CA . SER A 1 206 ? 4.578 6.087 7.360 1.00 91.25 206 SER A CA 1
ATOM 1612 C C . SER A 1 206 ? 3.217 5.934 6.686 1.00 91.25 206 SER A C 1
ATOM 1614 O O . SER A 1 206 ? 3.113 5.953 5.461 1.00 91.25 206 SER A O 1
ATOM 1616 N N . ARG A 1 207 ? 2.157 5.822 7.495 1.00 92.31 207 ARG A N 1
ATOM 1617 C CA . ARG A 1 207 ? 0.777 5.698 7.023 1.00 92.31 207 ARG A CA 1
ATOM 1618 C C . ARG A 1 207 ? 0.318 6.956 6.289 1.00 92.31 207 ARG A C 1
ATOM 1620 O O . ARG A 1 207 ? -0.298 6.840 5.238 1.00 92.31 207 ARG A O 1
ATOM 1627 N N . GLN A 1 208 ? 0.644 8.138 6.808 1.00 94.31 208 GLN A N 1
ATOM 1628 C CA . GLN A 1 208 ? 0.296 9.417 6.180 1.00 94.31 208 GLN A CA 1
ATOM 1629 C C . GLN A 1 208 ? 1.035 9.608 4.855 1.00 94.31 208 GLN A C 1
ATOM 1631 O O . GLN A 1 208 ? 0.415 9.973 3.860 1.00 94.31 208 GLN A O 1
ATOM 1636 N N . ILE A 1 209 ? 2.333 9.289 4.808 1.00 94.88 209 ILE A N 1
ATOM 1637 C CA . ILE A 1 209 ? 3.108 9.319 3.557 1.00 94.88 209 ILE A CA 1
ATOM 1638 C C . ILE A 1 209 ? 2.488 8.364 2.533 1.00 94.88 209 ILE A C 1
ATOM 1640 O O . ILE A 1 209 ? 2.318 8.715 1.369 1.00 94.88 209 ILE A O 1
ATOM 1644 N N . ARG A 1 210 ? 2.091 7.166 2.961 1.00 95.50 210 ARG A N 1
ATOM 1645 C CA . ARG A 1 210 ? 1.492 6.170 2.075 1.00 95.50 210 ARG A CA 1
ATOM 1646 C C . ARG A 1 210 ? 0.094 6.558 1.591 1.00 95.50 210 ARG A C 1
ATOM 1648 O O . ARG A 1 210 ? -0.192 6.383 0.412 1.00 95.50 210 ARG A O 1
ATOM 1655 N N . PHE A 1 211 ? -0.746 7.145 2.447 1.00 96.81 211 PHE A N 1
ATOM 1656 C CA . PHE A 1 211 ? -2.007 7.754 2.013 1.00 96.81 211 PHE A CA 1
ATOM 1657 C C . PHE A 1 211 ? -1.769 8.849 0.971 1.00 96.81 211 PHE A C 1
ATOM 1659 O O . PHE A 1 211 ? -2.486 8.880 -0.019 1.00 96.81 211 PHE A O 1
ATOM 1666 N N . CYS A 1 212 ? -0.743 9.690 1.136 1.00 96.44 212 CYS A N 1
ATOM 1667 C CA . CYS A 1 212 ? -0.397 10.710 0.142 1.00 96.44 212 CYS A CA 1
ATOM 1668 C C . CYS A 1 212 ? -0.159 10.089 -1.243 1.00 96.44 212 CYS A C 1
ATOM 1670 O O . CYS A 1 212 ? -0.741 10.549 -2.223 1.00 96.44 212 CYS A O 1
ATOM 1672 N N . MET A 1 213 ? 0.587 8.982 -1.310 1.00 95.50 213 MET A N 1
ATOM 1673 C CA . MET A 1 213 ? 0.808 8.251 -2.565 1.00 95.50 213 MET A CA 1
ATOM 1674 C C . MET A 1 213 ? -0.485 7.635 -3.119 1.00 95.50 213 MET A C 1
ATOM 1676 O O . MET A 1 213 ? -0.740 7.722 -4.312 1.00 95.50 213 MET A O 1
ATOM 1680 N N . LEU A 1 214 ? -1.331 7.042 -2.268 1.00 96.88 214 LEU A N 1
ATOM 1681 C CA . LEU A 1 214 ? -2.589 6.395 -2.682 1.00 96.88 214 LEU A CA 1
ATOM 1682 C C . LEU A 1 214 ? -3.659 7.376 -3.176 1.00 96.88 214 LEU A C 1
ATOM 1684 O O . LEU A 1 214 ? -4.590 6.967 -3.864 1.00 96.88 214 LEU A O 1
ATOM 1688 N N . LEU A 1 215 ? -3.547 8.653 -2.815 1.00 97.12 215 LEU A N 1
ATOM 1689 C CA . LEU A 1 215 ? -4.441 9.713 -3.280 1.00 97.12 215 LEU A CA 1
ATOM 1690 C C . LEU A 1 215 ? -4.063 10.245 -4.672 1.00 97.12 215 LEU A C 1
ATOM 1692 O O . LEU A 1 215 ? -4.767 11.105 -5.197 1.00 97.12 215 LEU A O 1
ATOM 1696 N N . HIS A 1 216 ? -3.007 9.711 -5.293 1.00 95.62 216 HIS A N 1
ATOM 1697 C CA . HIS A 1 216 ? -2.566 10.076 -6.637 1.00 95.62 216 HIS A CA 1
ATOM 1698 C C . HIS A 1 216 ? -2.398 8.827 -7.514 1.00 95.62 216 HIS A C 1
ATOM 1700 O O . HIS A 1 216 ? -1.967 7.775 -7.046 1.00 95.62 216 HIS A O 1
ATOM 1706 N N . LYS A 1 217 ? -2.741 8.924 -8.806 1.00 95.56 217 LYS A N 1
ATOM 1707 C CA . LYS A 1 217 ? -2.505 7.819 -9.749 1.00 95.56 217 LYS A CA 1
ATOM 1708 C C . LYS A 1 217 ? -1.007 7.597 -9.933 1.00 95.56 217 LYS A C 1
ATOM 1710 O O . LYS A 1 217 ? -0.267 8.552 -10.158 1.00 95.56 217 LYS A O 1
ATOM 1715 N N . TYR A 1 218 ? -0.576 6.334 -9.905 1.00 96.19 218 TYR A N 1
ATOM 1716 C CA . TYR A 1 218 ? 0.846 5.976 -9.951 1.00 96.19 218 TYR A CA 1
ATOM 1717 C C . TYR A 1 218 ? 1.559 6.483 -11.215 1.00 96.19 218 TYR A C 1
ATOM 1719 O O . TYR A 1 218 ? 2.745 6.792 -11.163 1.00 96.19 218 TYR A O 1
ATOM 1727 N N . ASN A 1 219 ? 0.846 6.584 -12.341 1.00 95.12 219 ASN A N 1
ATOM 1728 C CA . ASN A 1 219 ? 1.366 7.005 -13.645 1.00 95.12 219 ASN A CA 1
ATOM 1729 C C . ASN A 1 219 ? 1.257 8.519 -13.903 1.00 95.12 219 ASN A C 1
ATOM 1731 O O . ASN A 1 219 ? 1.575 8.986 -14.995 1.00 95.12 219 ASN A O 1
ATOM 1735 N N . SER A 1 220 ? 0.815 9.297 -12.912 1.00 93.81 220 SER A N 1
ATOM 1736 C CA . SER A 1 220 ? 0.680 10.751 -13.012 1.00 93.81 220 SER A CA 1
ATOM 1737 C C . SER A 1 220 ? 1.764 11.462 -12.194 1.00 93.81 220 SER A C 1
ATOM 1739 O O . SER A 1 220 ? 2.153 10.965 -11.137 1.00 93.81 220 SER A O 1
ATOM 1741 N N . PRO A 1 221 ? 2.270 12.628 -12.639 1.00 91.94 221 PRO A N 1
ATOM 1742 C CA . PRO A 1 221 ? 3.133 13.455 -11.803 1.00 91.94 221 PRO A CA 1
ATOM 1743 C C . PRO A 1 221 ? 2.424 13.871 -10.507 1.00 91.94 221 PRO A C 1
ATOM 1745 O O . PRO A 1 221 ? 1.231 14.177 -10.524 1.00 91.94 221 PRO A O 1
ATOM 1748 N N . MET A 1 222 ? 3.165 13.929 -9.401 1.00 92.62 222 MET A N 1
ATOM 1749 C CA . MET A 1 222 ? 2.642 14.322 -8.090 1.00 92.62 222 MET A CA 1
ATOM 1750 C C . MET A 1 222 ? 3.529 15.391 -7.452 1.00 92.62 222 MET A C 1
ATOM 1752 O O . MET A 1 222 ? 4.736 15.201 -7.311 1.00 92.62 222 MET A O 1
ATOM 1756 N N . ASP A 1 223 ? 2.928 16.493 -7.004 1.00 91.69 223 ASP A N 1
ATOM 1757 C CA . ASP A 1 223 ? 3.615 17.500 -6.194 1.00 91.69 223 ASP A CA 1
ATOM 1758 C C . ASP A 1 223 ? 3.596 17.113 -4.710 1.00 91.69 223 ASP A C 1
ATOM 1760 O O . ASP A 1 223 ? 2.558 17.084 -4.046 1.00 91.69 223 ASP A O 1
ATOM 1764 N N . TYR A 1 224 ? 4.775 16.842 -4.163 1.00 92.00 224 TYR A N 1
ATOM 1765 C CA . TYR A 1 224 ? 4.977 16.631 -2.740 1.00 92.00 224 TYR A CA 1
ATOM 1766 C C . TYR A 1 224 ? 5.139 17.973 -2.015 1.00 92.00 224 TYR A C 1
ATOM 1768 O O . TYR A 1 224 ? 6.022 18.776 -2.333 1.00 92.00 224 TYR A O 1
ATOM 1776 N N . GLY A 1 225 ? 4.301 18.208 -1.006 1.00 90.88 225 GLY A N 1
ATOM 1777 C CA . GLY A 1 225 ? 4.388 19.381 -0.144 1.00 90.88 225 GLY A CA 1
ATOM 1778 C C . GLY A 1 225 ? 3.299 19.413 0.923 1.00 90.88 225 GLY A C 1
ATOM 1779 O O . GLY A 1 225 ? 2.519 18.472 1.074 1.00 90.88 225 GLY A O 1
ATOM 1780 N N . ASP A 1 226 ? 3.223 20.529 1.645 1.00 90.25 226 ASP A N 1
ATOM 1781 C CA . ASP A 1 226 ? 2.352 20.667 2.819 1.00 90.25 226 ASP A CA 1
ATOM 1782 C C . ASP A 1 226 ? 0.870 20.442 2.493 1.00 90.25 226 ASP A C 1
ATOM 1784 O O . ASP A 1 226 ? 0.152 19.820 3.273 1.00 90.25 226 ASP A O 1
ATOM 1788 N N . ASN A 1 227 ? 0.406 20.891 1.322 1.00 91.31 227 ASN A N 1
ATOM 1789 C CA . ASN A 1 227 ? -0.988 20.727 0.907 1.00 91.31 227 ASN A CA 1
ATOM 1790 C C . ASN A 1 227 ? -1.350 19.256 0.655 1.00 91.31 227 ASN A C 1
ATOM 1792 O O . ASN A 1 227 ? -2.370 18.787 1.161 1.00 91.31 227 ASN A O 1
ATOM 1796 N N . THR A 1 228 ? -0.524 18.519 -0.097 1.00 93.56 228 THR A N 1
ATOM 1797 C CA . THR A 1 228 ? -0.779 17.102 -0.406 1.00 93.56 228 THR A CA 1
ATOM 1798 C C . THR A 1 228 ? -0.645 16.231 0.840 1.00 93.56 228 THR A C 1
ATOM 1800 O O . THR A 1 228 ? -1.487 15.363 1.081 1.00 93.56 228 THR A O 1
ATOM 1803 N N . MET A 1 229 ? 0.313 16.537 1.718 1.00 95.19 229 MET A N 1
ATOM 1804 C CA . MET A 1 229 ? 0.417 15.876 3.020 1.00 95.19 229 MET A CA 1
ATOM 1805 C C . MET A 1 229 ? -0.748 16.209 3.957 1.00 95.19 229 MET A C 1
ATOM 1807 O O . MET A 1 229 ? -1.263 15.307 4.615 1.00 95.19 229 MET A O 1
ATOM 1811 N N . SER A 1 230 ? -1.232 17.454 3.989 1.00 93.75 230 SER A N 1
ATOM 1812 C CA . SER A 1 230 ? -2.398 17.832 4.805 1.00 93.75 230 SER A CA 1
ATOM 1813 C C . SER A 1 230 ? -3.657 17.069 4.392 1.00 93.75 230 SER A C 1
ATOM 1815 O O . SER A 1 230 ? -4.422 16.624 5.250 1.00 93.75 230 SER A O 1
ATOM 1817 N N . GLN A 1 231 ? -3.857 16.858 3.088 1.00 95.69 231 GLN A N 1
ATOM 1818 C CA . GLN A 1 231 ? -4.954 16.025 2.586 1.00 95.69 231 GLN A CA 1
ATOM 1819 C C . GLN A 1 231 ? -4.820 14.574 3.055 1.00 95.69 231 GLN A C 1
ATOM 1821 O O . GLN A 1 231 ? -5.789 14.001 3.555 1.00 95.69 231 GLN A O 1
ATOM 1826 N N . ALA A 1 232 ? -3.620 13.999 2.961 1.00 96.75 232 ALA A N 1
ATOM 1827 C CA . ALA A 1 232 ? -3.355 12.639 3.417 1.00 96.75 232 ALA A CA 1
ATOM 1828 C C . ALA A 1 232 ? -3.583 12.465 4.927 1.00 96.75 232 ALA A C 1
ATOM 1830 O O . ALA A 1 232 ? -4.203 11.487 5.345 1.00 96.75 232 ALA A O 1
ATOM 1831 N N . VAL A 1 233 ? -3.144 13.431 5.741 1.00 94.12 233 VAL A N 1
ATOM 1832 C CA . VAL A 1 233 ? -3.388 13.464 7.194 1.00 94.12 233 VAL A CA 1
ATOM 1833 C C . VAL A 1 233 ? -4.886 13.529 7.494 1.00 94.12 233 VAL A C 1
ATOM 1835 O O . VAL A 1 233 ? -5.373 12.808 8.362 1.00 94.12 233 VAL A O 1
ATOM 1838 N N . ASN A 1 234 ? -5.640 14.354 6.766 1.00 94.94 234 ASN A N 1
ATOM 1839 C CA . ASN A 1 234 ? -7.083 14.460 6.963 1.00 94.94 234 ASN A CA 1
ATOM 1840 C C . ASN A 1 234 ? -7.819 13.163 6.591 1.00 94.94 234 ASN A C 1
ATOM 1842 O O . ASN A 1 234 ? -8.716 12.734 7.314 1.00 94.94 234 ASN A O 1
ATOM 1846 N N . ILE A 1 235 ? -7.426 12.516 5.491 1.00 97.56 235 ILE A N 1
ATOM 1847 C CA . ILE A 1 235 ? -7.971 11.210 5.111 1.00 97.56 235 ILE A CA 1
ATOM 1848 C C . ILE A 1 235 ? -7.643 10.170 6.184 1.00 97.56 235 ILE A C 1
ATOM 1850 O O . ILE A 1 235 ? -8.550 9.508 6.676 1.00 97.56 235 ILE A O 1
ATOM 1854 N N . GLU A 1 236 ? -6.388 10.073 6.624 1.00 95.75 236 GLU A N 1
ATOM 1855 C CA . GLU A 1 236 ? -5.990 9.152 7.694 1.00 95.75 236 GLU A CA 1
ATOM 1856 C C . GLU A 1 236 ? -6.809 9.367 8.974 1.00 95.75 236 GLU A C 1
ATOM 1858 O O . GLU A 1 236 ? -7.287 8.396 9.562 1.00 95.75 236 GLU A O 1
ATOM 1863 N N . LYS A 1 237 ? -7.058 10.627 9.348 1.00 91.75 237 LYS A N 1
ATOM 1864 C CA . LYS A 1 237 ? -7.915 10.991 10.479 1.00 91.75 237 LYS A CA 1
ATOM 1865 C C . LYS A 1 237 ? -9.346 10.464 10.327 1.00 91.75 237 LYS A C 1
ATOM 1867 O O . LYS A 1 237 ? -9.856 9.890 11.284 1.00 91.75 237 LYS A O 1
ATOM 1872 N N . ILE A 1 238 ? -9.967 10.591 9.149 1.00 95.56 238 ILE A N 1
ATOM 1873 C CA . ILE A 1 238 ? -11.325 10.072 8.886 1.00 95.56 238 ILE A CA 1
ATOM 1874 C C . ILE A 1 238 ? -11.392 8.560 9.137 1.00 95.56 238 ILE A C 1
ATOM 1876 O O . ILE A 1 238 ? -12.287 8.086 9.838 1.00 95.56 238 ILE A O 1
ATOM 1880 N N . PHE A 1 239 ? -10.434 7.798 8.600 1.00 96.94 239 PHE A N 1
ATOM 1881 C CA . PHE A 1 239 ? -10.380 6.349 8.816 1.00 96.94 239 PHE A CA 1
ATOM 1882 C C . PHE A 1 239 ? -10.115 6.008 10.288 1.00 96.94 239 PHE A C 1
ATOM 1884 O O . PHE A 1 239 ? -10.777 5.133 10.846 1.00 96.94 239 PHE A O 1
ATOM 1891 N N . SER A 1 240 ? -9.183 6.712 10.936 1.00 91.06 240 SER A N 1
ATOM 1892 C CA . SER A 1 240 ? -8.847 6.509 12.349 1.00 91.06 240 SER A CA 1
ATOM 1893 C C . SER A 1 240 ? -10.048 6.769 13.268 1.00 91.06 240 SER A C 1
ATOM 1895 O O . SER A 1 240 ? -10.363 5.931 14.113 1.00 91.06 240 SER A O 1
ATOM 1897 N N . GLU A 1 241 ? -10.770 7.875 13.077 1.00 89.19 241 GLU A N 1
ATOM 1898 C CA . GLU A 1 241 ? -11.984 8.199 13.839 1.00 89.19 241 GLU A CA 1
ATOM 1899 C C . GLU A 1 241 ? -13.095 7.169 13.610 1.00 89.19 241 GLU A C 1
ATOM 1901 O O . GLU A 1 241 ? -13.698 6.695 14.576 1.00 89.19 241 GLU A O 1
ATOM 1906 N N . TYR A 1 242 ? -13.321 6.756 12.359 1.00 94.94 242 TYR A N 1
ATOM 1907 C CA . TYR A 1 242 ? -14.283 5.704 12.029 1.00 94.94 242 TYR A CA 1
ATOM 1908 C C . TYR A 1 242 ? -13.983 4.398 12.774 1.00 94.94 242 TYR A C 1
ATOM 1910 O O . TYR A 1 242 ? -14.870 3.831 13.421 1.00 94.94 242 TYR A O 1
ATOM 1918 N N . PHE A 1 243 ? -12.733 3.928 12.735 1.00 92.69 243 PHE A N 1
ATOM 1919 C CA . PHE A 1 243 ? -12.358 2.691 13.413 1.00 92.69 243 PHE A CA 1
ATOM 1920 C C . PHE A 1 243 ? -12.458 2.810 14.933 1.00 92.69 243 PHE A C 1
ATOM 1922 O O . PHE A 1 243 ? -12.960 1.886 15.569 1.00 92.69 243 PHE A O 1
ATOM 1929 N N . HIS A 1 244 ? -12.035 3.930 15.528 1.00 84.94 244 HIS A N 1
ATOM 1930 C CA . HIS A 1 244 ? -12.168 4.143 16.972 1.00 84.94 244 HIS A CA 1
ATOM 1931 C C . HIS A 1 244 ? -13.632 4.114 17.423 1.00 84.94 244 HIS A C 1
ATOM 1933 O O . HIS A 1 244 ? -13.963 3.405 18.376 1.00 84.94 244 HIS A O 1
ATOM 1939 N N . ASN A 1 245 ? -14.511 4.825 16.713 1.00 84.88 245 ASN A N 1
ATOM 1940 C CA . ASN A 1 245 ? -15.940 4.867 17.021 1.00 84.88 245 ASN A CA 1
ATOM 1941 C C . ASN A 1 245 ? -16.590 3.494 16.839 1.00 84.88 245 ASN A C 1
ATOM 1943 O O . ASN A 1 245 ? -17.330 3.041 17.710 1.00 84.88 245 ASN A O 1
ATOM 1947 N N . THR A 1 246 ? -16.260 2.799 15.748 1.00 87.81 246 THR A N 1
ATOM 1948 C CA . THR A 1 246 ? -16.791 1.461 15.469 1.00 87.81 246 THR A CA 1
ATOM 1949 C C . THR A 1 246 ? -16.355 0.463 16.536 1.00 87.81 246 THR A C 1
ATOM 1951 O O . THR A 1 246 ? -17.192 -0.249 17.080 1.00 87.81 246 THR A O 1
ATOM 1954 N N . LYS A 1 247 ? -15.074 0.442 16.919 1.00 85.00 247 LYS A N 1
ATOM 1955 C CA . LYS A 1 247 ? -14.585 -0.434 17.994 1.00 85.00 247 LYS A CA 1
ATOM 1956 C C . LYS A 1 247 ? -15.242 -0.125 19.341 1.00 85.00 247 LYS A C 1
ATOM 1958 O O . LYS A 1 247 ? -15.619 -1.049 20.054 1.00 85.00 247 LYS A O 1
ATOM 1963 N N . ALA A 1 248 ? -15.407 1.155 19.686 1.00 81.56 248 ALA A N 1
ATOM 1964 C CA . ALA A 1 248 ? -16.094 1.561 20.914 1.00 81.56 248 ALA A CA 1
ATOM 1965 C C . ALA A 1 248 ? -17.554 1.090 20.937 1.00 81.56 248 ALA A C 1
ATOM 1967 O O . ALA A 1 248 ? -18.031 0.576 21.948 1.00 81.56 248 ALA A O 1
ATOM 1968 N N . LEU A 1 249 ? -18.241 1.211 19.806 1.00 81.62 249 LEU A N 1
ATOM 1969 C CA . LEU A 1 249 ? -19.613 0.759 19.645 1.00 81.62 249 LEU A CA 1
ATOM 1970 C C . LEU A 1 249 ? -19.733 -0.769 19.703 1.00 81.62 249 LEU A C 1
ATOM 1972 O O . LEU A 1 249 ? -20.609 -1.277 20.395 1.00 81.62 249 LEU A O 1
ATOM 1976 N N . LEU A 1 250 ? -18.833 -1.501 19.046 1.00 83.06 250 LEU A N 1
ATOM 1977 C CA . LEU A 1 250 ? -18.797 -2.965 19.097 1.00 83.06 250 LEU A CA 1
ATOM 1978 C C . LEU A 1 250 ? -18.544 -3.479 20.520 1.00 83.06 250 LEU A C 1
ATOM 1980 O O . LEU A 1 250 ? -19.218 -4.412 20.948 1.00 83.06 250 LEU A O 1
ATOM 1984 N N . ARG A 1 251 ? -17.655 -2.832 21.289 1.00 80.31 251 ARG A N 1
ATOM 1985 C CA . ARG A 1 251 ? -17.469 -3.144 22.719 1.00 80.31 251 ARG A CA 1
ATOM 1986 C C . ARG A 1 251 ? -18.752 -2.949 23.526 1.00 80.31 251 ARG A C 1
ATOM 1988 O O . ARG A 1 251 ? -19.062 -3.781 24.369 1.00 80.31 251 ARG A O 1
ATOM 1995 N N . ARG A 1 252 ? -19.506 -1.876 23.255 1.00 75.44 252 ARG A N 1
ATOM 1996 C CA . ARG A 1 252 ? -20.785 -1.600 23.930 1.00 75.44 252 ARG A CA 1
ATOM 1997 C C . ARG A 1 252 ? -21.871 -2.606 23.554 1.00 75.44 252 ARG A C 1
ATOM 1999 O O . ARG A 1 252 ? -22.655 -2.988 24.415 1.00 75.44 252 ARG A O 1
ATOM 2006 N N . LEU A 1 253 ? -21.944 -2.985 22.279 1.00 75.50 253 LEU A N 1
ATOM 2007 C CA . LEU A 1 253 ? -22.893 -3.988 21.800 1.00 75.50 253 LEU A CA 1
ATOM 2008 C C . LEU A 1 253 ? -22.602 -5.353 22.437 1.00 75.50 253 LEU A C 1
ATOM 2010 O O . LEU A 1 253 ? -23.531 -6.062 22.797 1.00 75.50 253 LEU A O 1
ATOM 2014 N N . GLY A 1 254 ? -21.332 -5.685 22.667 1.00 69.56 254 GLY A N 1
ATOM 2015 C CA . GLY A 1 254 ? -20.949 -6.938 23.308 1.00 69.56 254 GLY A CA 1
ATOM 2016 C C . GLY A 1 254 ? -21.058 -8.132 22.357 1.00 69.56 254 GLY A C 1
ATOM 2017 O O . GLY A 1 254 ? -20.933 -7.989 21.139 1.00 69.56 254 GLY A O 1
ATOM 2018 N N . ASP A 1 255 ? -21.237 -9.329 22.918 1.00 68.94 255 ASP A N 1
ATOM 2019 C CA . ASP A 1 255 ? -21.246 -10.574 22.145 1.00 68.94 255 ASP A CA 1
ATOM 2020 C C . ASP A 1 255 ? -22.449 -10.635 21.186 1.00 68.94 255 ASP A C 1
ATOM 2022 O O . ASP A 1 255 ? -23.591 -10.336 21.550 1.00 68.94 255 ASP A O 1
ATOM 2026 N N . VAL A 1 256 ? -22.190 -11.084 19.958 1.00 73.88 256 VAL A N 1
ATOM 2027 C CA . VAL A 1 256 ? -23.207 -11.384 18.943 1.00 73.88 256 VAL A CA 1
ATOM 2028 C C . VAL A 1 256 ? -24.243 -12.366 19.493 1.00 73.88 256 VAL A C 1
ATOM 2030 O O . VAL A 1 256 ? -25.431 -12.202 19.238 1.00 73.88 256 VAL A O 1
ATOM 2033 N N . ALA A 1 257 ? -23.817 -13.350 20.292 1.00 65.19 257 ALA A N 1
ATOM 2034 C CA . ALA A 1 257 ? -24.713 -14.329 20.909 1.00 65.19 257 ALA A CA 1
ATOM 2035 C C . ALA A 1 257 ? -25.651 -13.719 21.968 1.00 65.19 257 ALA A C 1
ATOM 2037 O O . ALA A 1 257 ? -26.695 -14.295 22.271 1.00 65.19 257 ALA A O 1
ATOM 2038 N N . ALA A 1 258 ? -25.284 -12.565 22.530 1.00 60.78 258 ALA A N 1
ATOM 2039 C CA . ALA A 1 258 ? -26.031 -11.869 23.573 1.00 60.78 258 ALA A CA 1
ATOM 2040 C C . ALA A 1 258 ? -26.866 -10.689 23.037 1.00 60.78 258 ALA A C 1
ATOM 2042 O O . ALA A 1 258 ? -27.510 -9.996 23.823 1.00 60.78 258 ALA A O 1
ATOM 2043 N N . THR A 1 259 ? -26.866 -10.448 21.721 1.00 62.97 259 THR A N 1
ATOM 2044 C CA . THR A 1 259 ? -27.510 -9.286 21.092 1.00 62.97 259 THR A CA 1
ATOM 2045 C C . THR A 1 259 ? -28.482 -9.680 19.986 1.00 62.97 259 THR A C 1
ATOM 2047 O O . THR A 1 259 ? -28.274 -10.651 19.264 1.00 62.97 259 THR A O 1
ATOM 2050 N N . VAL A 1 260 ? -29.566 -8.912 19.835 1.00 63.38 260 VAL A N 1
ATOM 2051 C CA . VAL A 1 260 ? -30.526 -9.094 18.737 1.00 63.38 260 VAL A CA 1
ATOM 2052 C C . VAL A 1 260 ? -29.843 -8.736 17.415 1.00 63.38 260 VAL A C 1
ATOM 2054 O O . VAL A 1 260 ? -29.349 -7.628 17.247 1.00 63.38 260 VAL A O 1
ATOM 2057 N N . GLN A 1 261 ? -29.822 -9.682 16.475 1.00 68.81 261 GLN A N 1
ATOM 2058 C CA . GLN A 1 261 ? -29.210 -9.534 15.144 1.00 68.81 261 GLN A CA 1
ATOM 2059 C C . GLN A 1 261 ? -30.262 -9.462 14.031 1.00 68.81 261 GLN A C 1
ATOM 2061 O O . GLN A 1 261 ? -30.034 -9.934 12.918 1.00 68.81 261 GLN A O 1
ATOM 2066 N N . HIS A 1 262 ? -31.455 -8.954 14.342 1.00 70.62 262 HIS A N 1
ATOM 2067 C CA . HIS A 1 262 ? -32.516 -8.854 13.350 1.00 70.62 262 HIS A CA 1
ATOM 2068 C C . HIS A 1 262 ? -32.085 -7.909 12.225 1.00 70.62 262 HIS A C 1
ATOM 2070 O O . HIS A 1 262 ? -31.713 -6.767 12.478 1.00 70.62 262 HIS A O 1
ATOM 2076 N N . VAL A 1 263 ? -32.132 -8.403 10.990 1.00 70.50 263 VAL A N 1
ATOM 2077 C CA . VAL A 1 263 ? -31.854 -7.602 9.800 1.00 70.50 263 VAL A CA 1
ATOM 2078 C C . VAL A 1 263 ? -33.141 -6.874 9.433 1.00 70.50 263 VAL A C 1
ATOM 2080 O O . VAL A 1 263 ? -34.090 -7.494 8.950 1.00 70.50 263 VAL A O 1
ATOM 2083 N N . GLY A 1 264 ? -33.193 -5.580 9.740 1.00 81.06 264 GLY A N 1
ATOM 2084 C CA . GLY A 1 264 ? -34.265 -4.692 9.324 1.00 81.06 264 GLY A CA 1
ATOM 2085 C C . GLY A 1 264 ? -33.900 -3.901 8.062 1.00 81.06 264 GLY A C 1
ATOM 2086 O O . GLY A 1 264 ? -32.815 -4.057 7.499 1.00 81.06 264 GLY A O 1
ATOM 2087 N N . PRO A 1 265 ? -34.780 -2.980 7.630 1.00 84.81 265 PRO A N 1
ATOM 2088 C CA . PRO A 1 265 ? -34.549 -2.167 6.435 1.00 84.81 265 PRO A CA 1
ATOM 2089 C C . PRO A 1 265 ? -33.263 -1.325 6.479 1.00 84.81 265 PRO A C 1
ATOM 2091 O O . PRO A 1 265 ? -32.687 -1.027 5.435 1.00 84.81 265 PRO A O 1
ATOM 2094 N N . ALA A 1 266 ? -32.819 -0.917 7.674 1.00 86.06 266 ALA A N 1
ATOM 2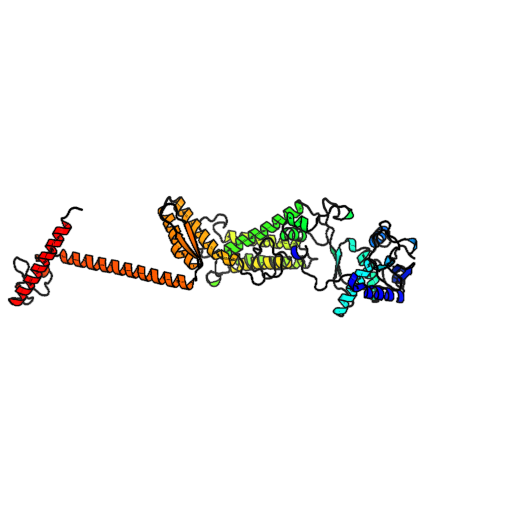095 C CA . ALA A 1 266 ? -31.602 -0.127 7.850 1.00 86.06 266 ALA A CA 1
ATOM 2096 C C . ALA A 1 266 ? -30.336 -0.986 7.682 1.00 86.06 266 ALA A C 1
ATOM 2098 O O . ALA A 1 266 ? -29.390 -0.563 7.013 1.00 86.06 266 ALA A O 1
ATOM 2099 N N . GLU A 1 267 ? -30.334 -2.200 8.238 1.00 87.81 267 GLU A N 1
ATOM 2100 C CA . GLU A 1 267 ? -29.270 -3.190 8.059 1.00 87.81 267 GLU A CA 1
ATOM 2101 C C . GLU A 1 267 ? -29.157 -3.616 6.591 1.00 87.81 267 GLU A C 1
ATOM 2103 O O . GLU A 1 267 ? -28.051 -3.610 6.046 1.00 87.81 267 GLU A O 1
ATOM 2108 N N . ASP A 1 268 ? -30.290 -3.905 5.939 1.00 89.06 268 ASP A N 1
ATOM 2109 C CA . ASP A 1 268 ? -30.353 -4.247 4.512 1.00 89.06 268 ASP A CA 1
ATOM 2110 C C . ASP A 1 268 ? -29.770 -3.126 3.641 1.00 89.06 268 ASP A C 1
ATOM 2112 O O . ASP A 1 268 ? -28.957 -3.377 2.747 1.00 89.06 268 ASP A O 1
ATOM 2116 N N . ALA A 1 269 ? -30.130 -1.870 3.926 1.00 92.12 269 ALA A N 1
ATOM 2117 C CA . ALA A 1 269 ? -29.616 -0.716 3.196 1.00 92.12 269 ALA A CA 1
ATOM 2118 C C . ALA A 1 269 ? -28.092 -0.570 3.345 1.00 92.12 269 ALA A C 1
ATOM 2120 O O . ALA A 1 269 ? -27.392 -0.357 2.350 1.00 92.12 269 ALA A O 1
ATOM 2121 N N . LEU A 1 270 ? -27.549 -0.720 4.560 1.00 94.19 270 LEU A N 1
ATOM 2122 C CA . LEU A 1 270 ? -26.101 -0.657 4.781 1.00 94.19 270 LEU A CA 1
ATOM 2123 C C . LEU A 1 270 ? -25.375 -1.842 4.125 1.00 94.19 270 LEU A C 1
ATOM 2125 O O . LEU A 1 270 ? -24.301 -1.665 3.545 1.00 94.19 270 LEU A O 1
ATOM 2129 N N . GLN A 1 271 ? -25.958 -3.040 4.164 1.00 94.38 271 GLN A N 1
ATOM 2130 C CA . GLN A 1 271 ? -25.392 -4.210 3.498 1.00 94.38 271 GLN A CA 1
ATOM 2131 C C . GLN A 1 271 ? -25.375 -4.041 1.974 1.00 94.38 271 GLN A C 1
ATOM 2133 O O . GLN A 1 271 ? -24.367 -4.355 1.338 1.00 94.38 271 GLN A O 1
ATOM 2138 N N . GLN A 1 272 ? -26.424 -3.466 1.384 1.00 96.56 272 GLN A N 1
ATOM 2139 C CA . GLN A 1 272 ? -26.426 -3.107 -0.033 1.00 96.56 272 GLN A CA 1
ATOM 2140 C C . GLN A 1 272 ? -25.301 -2.112 -0.352 1.00 96.56 272 GLN A C 1
ATOM 2142 O O . GLN A 1 272 ? -24.559 -2.313 -1.317 1.00 96.56 272 GLN A O 1
ATOM 2147 N N . LYS A 1 273 ? -25.112 -1.077 0.478 1.00 98.12 273 LYS A N 1
ATOM 2148 C CA . LYS A 1 273 ? -24.012 -0.112 0.305 1.00 98.12 273 LYS A CA 1
ATOM 2149 C C . LYS A 1 273 ? -22.636 -0.765 0.398 1.00 98.12 273 LYS A C 1
ATOM 2151 O O . LYS A 1 273 ? -21.733 -0.390 -0.350 1.00 98.12 273 LYS A O 1
ATOM 2156 N N . LEU A 1 274 ? -22.475 -1.768 1.259 1.00 98.38 274 LEU A N 1
ATOM 2157 C CA . LEU A 1 274 ? -21.251 -2.562 1.340 1.00 98.38 274 LEU A CA 1
ATOM 2158 C C . LEU A 1 274 ? -20.987 -3.351 0.045 1.00 98.38 274 LEU A C 1
ATOM 2160 O O . LEU A 1 274 ? -19.859 -3.337 -0.449 1.00 98.38 274 LEU A O 1
ATOM 2164 N N . GLU A 1 275 ? -21.993 -4.013 -0.529 1.00 98.44 275 GLU A N 1
ATOM 2165 C CA . GLU A 1 275 ? -21.835 -4.765 -1.787 1.00 98.44 275 GLU A CA 1
ATOM 2166 C C . GLU A 1 275 ? -21.588 -3.849 -3.000 1.00 98.44 275 GLU A C 1
ATOM 2168 O O . GLU A 1 275 ? -20.746 -4.146 -3.858 1.00 98.44 275 GLU A O 1
ATOM 2173 N N . GLU A 1 276 ? -22.245 -2.686 -3.042 1.00 98.56 276 GLU A N 1
ATOM 2174 C CA . GLU A 1 276 ? -21.964 -1.628 -4.019 1.00 98.56 276 GLU A CA 1
ATOM 2175 C C . GLU A 1 276 ? -20.507 -1.154 -3.900 1.00 98.56 276 GLU A C 1
ATOM 2177 O O . GLU A 1 276 ? -19.784 -1.095 -4.898 1.00 98.56 276 GLU A O 1
ATOM 2182 N N . ALA A 1 277 ? -20.032 -0.883 -2.680 1.00 98.75 277 ALA A N 1
ATOM 2183 C CA . ALA A 1 277 ? -18.652 -0.474 -2.437 1.00 98.75 277 ALA A CA 1
ATOM 2184 C C . ALA A 1 277 ? -17.643 -1.556 -2.850 1.00 98.75 277 ALA A C 1
ATOM 2186 O O . ALA A 1 277 ? -16.657 -1.230 -3.509 1.00 98.75 277 ALA A O 1
ATOM 2187 N N . LYS A 1 278 ? -17.901 -2.837 -2.551 1.00 98.75 278 LYS A N 1
ATOM 2188 C CA . LYS A 1 278 ? -17.061 -3.967 -2.997 1.00 98.75 278 LYS A CA 1
ATOM 2189 C C . LYS A 1 278 ? -16.904 -4.003 -4.511 1.00 98.75 278 LYS A C 1
ATOM 2191 O O . LYS A 1 278 ? -15.784 -4.109 -5.020 1.00 98.75 278 LYS A O 1
ATOM 2196 N N . THR A 1 279 ? -18.021 -3.881 -5.220 1.00 98.69 279 THR A N 1
ATOM 2197 C CA . THR A 1 279 ? -18.054 -3.863 -6.686 1.00 98.69 279 THR A CA 1
ATOM 2198 C C . THR A 1 279 ? -17.286 -2.662 -7.233 1.00 98.69 279 THR A C 1
ATOM 2200 O O . THR A 1 279 ? -16.429 -2.813 -8.106 1.00 98.69 279 THR A O 1
ATOM 2203 N N . ASN A 1 280 ? -17.520 -1.478 -6.667 1.00 98.75 280 ASN A N 1
ATOM 2204 C CA . ASN A 1 280 ? -16.912 -0.231 -7.121 1.00 98.75 280 ASN A CA 1
ATOM 2205 C C . ASN A 1 280 ? -15.408 -0.164 -6.834 1.00 98.75 280 ASN A C 1
ATOM 2207 O O . ASN A 1 280 ? -14.646 0.240 -7.710 1.00 98.75 280 ASN A O 1
ATOM 2211 N N . VAL A 1 281 ? -14.949 -0.601 -5.656 1.00 98.75 281 VAL A N 1
ATOM 2212 C CA . VAL A 1 281 ? -13.514 -0.693 -5.340 1.00 98.75 281 VAL A CA 1
ATOM 2213 C C . VAL A 1 281 ? -12.830 -1.651 -6.308 1.00 98.75 281 VAL A C 1
ATOM 2215 O O . VAL A 1 281 ? -11.806 -1.293 -6.885 1.00 98.75 281 VAL A O 1
ATOM 2218 N N . ARG A 1 282 ? -13.409 -2.835 -6.558 1.00 98.44 282 ARG A N 1
ATOM 2219 C CA . ARG A 1 282 ? -12.860 -3.781 -7.539 1.00 98.44 282 ARG A CA 1
ATOM 2220 C C . ARG A 1 282 ? -12.763 -3.153 -8.931 1.00 98.44 282 ARG A C 1
ATOM 2222 O O . ARG A 1 282 ? -11.726 -3.292 -9.570 1.00 98.44 282 ARG A O 1
ATOM 2229 N N . ALA A 1 283 ? -13.802 -2.452 -9.381 1.00 98.69 283 ALA A N 1
ATOM 2230 C CA . ALA A 1 283 ? -13.794 -1.767 -10.671 1.00 98.69 283 ALA A CA 1
ATOM 2231 C C . ALA A 1 283 ? -12.705 -0.682 -10.753 1.00 98.69 283 ALA A C 1
ATOM 2233 O O . ALA A 1 283 ? -12.043 -0.578 -11.776 1.00 98.69 283 ALA A O 1
ATOM 2234 N N . CYS A 1 284 ? -12.471 0.079 -9.677 1.00 98.50 284 CYS A N 1
ATOM 2235 C CA . CYS A 1 284 ? -11.388 1.068 -9.628 1.00 98.50 284 CYS A CA 1
ATOM 2236 C C . CYS A 1 284 ? -10.005 0.408 -9.721 1.00 98.50 284 CYS A C 1
ATOM 2238 O O . CYS A 1 284 ? -9.146 0.882 -10.451 1.00 98.50 284 CYS A O 1
ATOM 2240 N N . LEU A 1 285 ? -9.785 -0.707 -9.020 1.00 97.81 285 LEU A N 1
ATOM 2241 C CA . LEU A 1 285 ? -8.486 -1.388 -9.040 1.00 97.81 285 LEU A CA 1
ATOM 2242 C C . LEU A 1 285 ? -8.194 -2.095 -10.371 1.00 97.81 285 LEU A C 1
ATOM 2244 O O . LEU A 1 285 ? -7.033 -2.179 -10.761 1.00 97.81 285 LEU A O 1
ATOM 2248 N N . LEU A 1 286 ? -9.226 -2.581 -11.069 1.00 98.00 286 LEU A N 1
ATOM 2249 C CA . LEU A 1 286 ? -9.097 -3.144 -12.420 1.00 98.00 286 LEU A CA 1
ATOM 2250 C C . LEU A 1 286 ? -8.881 -2.069 -13.498 1.00 98.00 286 LEU A C 1
ATOM 2252 O O . LEU A 1 286 ? -8.371 -2.378 -14.571 1.00 98.00 286 LEU A O 1
ATOM 2256 N N . ASP A 1 287 ? -9.255 -0.823 -13.214 1.00 97.69 287 ASP A N 1
ATOM 2257 C CA . ASP A 1 287 ? -9.051 0.344 -14.073 1.00 97.69 287 ASP A CA 1
ATOM 2258 C C . ASP A 1 287 ? -7.672 0.970 -13.804 1.00 97.69 287 ASP A C 1
ATOM 2260 O O . ASP A 1 287 ? -7.561 2.032 -13.191 1.00 97.69 287 ASP A O 1
ATOM 2264 N N . ASP A 1 288 ? -6.614 0.254 -14.206 1.00 96.62 288 ASP A N 1
ATOM 2265 C CA . ASP A 1 288 ? -5.212 0.691 -14.083 1.00 96.62 288 ASP A CA 1
ATOM 2266 C C . ASP A 1 288 ? -4.856 1.172 -12.660 1.00 96.62 288 ASP A C 1
ATOM 2268 O O . ASP A 1 288 ? -4.287 2.245 -12.453 1.00 96.62 288 ASP A O 1
ATOM 2272 N N . PHE A 1 289 ? -5.233 0.372 -11.655 1.00 97.19 289 PHE A N 1
ATOM 2273 C CA . PHE A 1 289 ? -4.937 0.620 -10.242 1.00 97.19 289 PHE A CA 1
ATOM 2274 C C . PHE A 1 289 ? -5.378 2.016 -9.753 1.00 97.19 289 PHE A C 1
ATOM 2276 O O . PHE A 1 289 ? -4.602 2.714 -9.097 1.00 97.19 289 PHE A O 1
ATOM 2283 N N . ASP A 1 290 ? -6.619 2.434 -10.039 1.00 98.19 290 ASP A N 1
ATOM 2284 C CA . ASP A 1 290 ? -7.188 3.725 -9.608 1.00 98.19 290 ASP A CA 1
ATOM 2285 C C . ASP A 1 290 ? -7.436 3.774 -8.084 1.00 98.19 290 ASP A C 1
ATOM 2287 O O . ASP A 1 290 ? -8.564 3.738 -7.576 1.00 98.19 290 ASP A O 1
ATOM 2291 N N . THR A 1 291 ? -6.342 3.833 -7.325 1.00 98.25 291 THR A N 1
ATOM 2292 C CA . THR A 1 291 ? -6.329 3.938 -5.866 1.00 98.25 291 THR A CA 1
ATOM 2293 C C . THR A 1 291 ? -6.993 5.216 -5.342 1.00 98.25 291 THR A C 1
ATOM 2295 O O . THR A 1 291 ? -7.708 5.092 -4.340 1.00 98.25 291 THR A O 1
ATOM 2298 N N . PRO A 1 292 ? -6.906 6.401 -5.993 1.00 98.31 292 PRO A N 1
ATOM 2299 C CA . PRO A 1 292 ? -7.604 7.592 -5.507 1.00 98.31 292 PRO A CA 1
ATOM 2300 C C . PRO A 1 292 ? -9.121 7.397 -5.479 1.00 98.31 292 PRO A C 1
ATOM 2302 O O . PRO A 1 292 ? -9.774 7.686 -4.469 1.00 98.31 292 PRO A O 1
ATOM 2305 N N . ARG A 1 293 ? -9.699 6.840 -6.556 1.00 98.44 293 ARG A N 1
ATOM 2306 C CA . ARG A 1 293 ? -11.134 6.528 -6.586 1.00 98.44 293 ARG A CA 1
ATOM 2307 C C . ARG A 1 293 ? -11.503 5.438 -5.592 1.00 98.44 293 ARG A C 1
ATOM 2309 O O . ARG A 1 293 ? -12.527 5.570 -4.926 1.00 98.44 293 ARG A O 1
ATOM 2316 N N . ALA A 1 294 ? -10.675 4.407 -5.435 1.00 98.69 294 ALA A N 1
ATOM 2317 C CA . ALA A 1 294 ? -10.924 3.367 -4.440 1.00 98.69 294 ALA A CA 1
ATOM 2318 C C . ALA A 1 294 ? -10.991 3.946 -3.012 1.00 98.69 294 ALA A C 1
ATOM 2320 O O . ALA A 1 294 ? -11.933 3.650 -2.276 1.00 98.69 294 ALA A O 1
ATOM 2321 N N . VAL A 1 295 ? -10.062 4.833 -2.632 1.00 98.69 295 VAL A N 1
ATOM 2322 C CA . VAL A 1 295 ? -10.084 5.524 -1.326 1.00 98.69 295 VAL A CA 1
ATOM 2323 C C . VAL A 1 295 ? -11.332 6.403 -1.177 1.00 98.69 295 VAL A C 1
ATOM 2325 O O . VAL A 1 295 ? -11.940 6.438 -0.101 1.00 98.69 295 VAL A O 1
ATOM 2328 N N . SER A 1 296 ? -11.767 7.070 -2.250 1.00 98.56 296 SER A N 1
ATOM 2329 C CA . SER A 1 296 ? -13.011 7.847 -2.246 1.00 98.56 296 SER A CA 1
ATOM 2330 C C . SER A 1 296 ? -14.247 6.971 -2.005 1.00 98.56 296 SER A C 1
ATOM 2332 O O . SER A 1 296 ? -15.092 7.357 -1.197 1.00 98.56 296 SER A O 1
ATOM 2334 N N . VAL A 1 297 ? -14.338 5.792 -2.632 1.00 98.81 297 VAL A N 1
ATOM 2335 C CA . VAL A 1 297 ? -15.434 4.828 -2.412 1.00 98.81 297 VAL A CA 1
ATOM 2336 C C . VAL A 1 297 ? -15.450 4.330 -0.965 1.00 98.81 297 VAL A C 1
ATOM 2338 O O . VAL A 1 297 ? -16.513 4.280 -0.348 1.00 98.81 297 VAL A O 1
ATOM 2341 N N . LEU A 1 298 ? -14.286 4.019 -0.385 1.00 98.75 298 LEU A N 1
ATOM 2342 C CA . LEU A 1 298 ? -14.192 3.627 1.028 1.00 98.75 298 LEU A CA 1
ATOM 2343 C C . LEU A 1 298 ? -14.639 4.752 1.972 1.00 98.75 298 LEU A C 1
ATOM 2345 O O . LEU A 1 298 ? -15.326 4.496 2.957 1.00 98.75 298 LEU A O 1
ATOM 2349 N N . THR A 1 299 ? -14.281 6.000 1.662 1.00 98.50 299 THR A N 1
ATOM 2350 C CA . THR A 1 299 ? -14.702 7.169 2.452 1.00 98.50 299 THR A CA 1
ATOM 2351 C C . THR A 1 299 ? -16.218 7.367 2.390 1.00 98.50 299 THR A C 1
ATOM 2353 O O . THR A 1 299 ? -16.828 7.722 3.396 1.00 98.50 299 THR A O 1
ATOM 2356 N N . GLU A 1 300 ? -16.845 7.108 1.240 1.00 98.56 300 GLU A N 1
ATOM 2357 C CA . GLU A 1 300 ? -18.307 7.137 1.116 1.00 98.56 300 GLU A CA 1
ATOM 2358 C C . GLU A 1 300 ? -18.965 6.015 1.926 1.00 98.56 300 GLU A C 1
ATOM 2360 O O . GLU A 1 300 ? -19.907 6.270 2.670 1.00 98.56 300 GLU A O 1
ATOM 2365 N N . LEU A 1 301 ? -18.416 4.797 1.887 1.00 98.62 301 LEU A N 1
ATOM 2366 C CA . LEU A 1 301 ? -18.904 3.687 2.711 1.00 98.62 301 LEU A CA 1
ATOM 2367 C C . LEU A 1 301 ? -18.824 4.001 4.217 1.00 98.62 301 LEU A C 1
ATOM 2369 O O . LEU A 1 301 ? -19.746 3.674 4.963 1.00 98.62 301 LEU A O 1
ATOM 2373 N N . ILE A 1 302 ? -17.761 4.681 4.663 1.00 98.38 302 ILE A N 1
ATOM 2374 C CA . ILE A 1 302 ? -17.647 5.184 6.043 1.00 98.38 302 ILE A CA 1
ATOM 2375 C C . ILE A 1 302 ? -18.795 6.146 6.372 1.00 98.38 302 ILE A C 1
ATOM 2377 O O . ILE A 1 302 ? -19.384 6.041 7.448 1.00 98.38 302 ILE A O 1
ATOM 2381 N N . ARG A 1 303 ? -19.142 7.069 5.464 1.00 97.56 303 ARG A N 1
ATOM 2382 C CA . ARG A 1 303 ? -20.258 8.010 5.674 1.00 97.56 303 ARG A CA 1
ATOM 2383 C C . ARG A 1 303 ? -21.589 7.282 5.804 1.00 97.56 303 ARG A C 1
ATOM 2385 O O . ARG A 1 303 ? -22.345 7.593 6.719 1.00 97.56 303 ARG A O 1
ATOM 2392 N N . GLU A 1 304 ? -21.857 6.305 4.944 1.00 97.00 304 GLU A N 1
ATOM 2393 C CA . GLU A 1 304 ? -23.082 5.497 5.013 1.00 97.00 304 GLU A CA 1
ATOM 2394 C C . GLU A 1 304 ? -23.157 4.691 6.317 1.00 97.00 304 GLU A C 1
ATOM 2396 O O . GLU A 1 304 ? -24.201 4.651 6.967 1.00 97.00 304 GLU A O 1
ATOM 2401 N N . CYS A 1 305 ? -22.032 4.129 6.767 1.00 95.25 305 CYS A N 1
ATOM 2402 C CA . CYS A 1 305 ? -21.956 3.438 8.052 1.00 95.25 305 CYS A CA 1
ATOM 2403 C C . CYS A 1 305 ? -22.191 4.388 9.240 1.00 95.25 305 CYS A C 1
ATOM 2405 O O . CYS A 1 305 ? -22.885 4.024 10.187 1.00 95.25 305 CYS A O 1
ATOM 2407 N N . ASN A 1 306 ? -21.650 5.608 9.200 1.00 93.19 306 ASN A N 1
ATOM 2408 C CA . ASN A 1 306 ? -21.874 6.606 10.249 1.00 93.19 306 ASN A CA 1
ATOM 2409 C C . ASN A 1 306 ? -23.344 7.053 10.302 1.00 93.19 306 ASN A C 1
ATOM 2411 O O . ASN A 1 306 ? -23.897 7.146 11.394 1.00 93.19 306 ASN A O 1
ATOM 2415 N N . LYS A 1 307 ? -24.001 7.246 9.147 1.00 91.50 307 LYS A N 1
ATOM 2416 C CA . LYS A 1 307 ? -25.446 7.535 9.080 1.00 91.50 307 LYS A CA 1
ATOM 2417 C C . LYS A 1 307 ? -26.269 6.419 9.719 1.00 91.50 307 LYS A C 1
ATOM 2419 O O . LYS A 1 307 ? -27.167 6.698 10.505 1.00 91.50 307 LYS A O 1
ATOM 2424 N N . TYR A 1 308 ? -25.940 5.161 9.422 1.00 89.56 308 TYR A N 1
ATOM 2425 C CA . TYR A 1 308 ? -26.586 4.009 10.050 1.00 89.56 308 TYR A CA 1
ATOM 2426 C C . TYR A 1 308 ? -26.451 4.046 11.582 1.00 89.56 308 TYR A C 1
ATOM 2428 O O . TYR A 1 308 ? -27.451 3.930 12.295 1.00 89.56 308 TYR A O 1
ATOM 2436 N N . VAL A 1 309 ? -25.242 4.309 12.095 1.00 87.12 309 VAL A N 1
ATOM 2437 C CA . VAL A 1 309 ? -25.006 4.464 13.540 1.00 87.12 309 VAL A CA 1
ATOM 2438 C C . VAL A 1 309 ? -25.852 5.596 14.124 1.00 87.12 309 VAL A C 1
ATOM 2440 O O . VAL A 1 309 ? -26.524 5.377 15.127 1.00 87.12 309 VAL A O 1
ATOM 2443 N N . GLU A 1 310 ? -25.886 6.767 13.486 1.00 83.62 310 GLU A N 1
ATOM 2444 C CA . GLU A 1 310 ? -26.695 7.909 13.933 1.00 83.62 310 GLU A CA 1
ATOM 2445 C C . GLU A 1 310 ? -28.192 7.582 13.984 1.00 83.62 310 GLU A C 1
ATOM 2447 O O . GLU A 1 310 ? -28.863 7.964 14.940 1.00 83.62 310 GLU A O 1
ATOM 2452 N N . THR A 1 311 ? -28.717 6.836 13.008 1.00 77.19 311 THR A N 1
ATOM 2453 C CA . THR A 1 311 ? -30.133 6.432 13.001 1.00 77.19 311 THR A CA 1
ATOM 2454 C C . THR A 1 311 ? -30.482 5.413 14.087 1.00 77.19 311 THR A C 1
ATOM 2456 O O . THR A 1 311 ? -31.604 5.434 14.592 1.00 77.19 311 THR A O 1
ATOM 2459 N N . GLY A 1 312 ? -29.541 4.542 14.469 1.00 68.62 312 GLY A N 1
ATOM 2460 C CA . GLY A 1 312 ? -29.749 3.520 15.503 1.00 68.62 312 GLY A CA 1
ATOM 2461 C C . GLY A 1 312 ? -29.373 3.961 16.922 1.00 68.62 312 GLY A C 1
ATOM 2462 O O . GLY A 1 312 ? -29.730 3.288 17.890 1.00 68.62 312 GLY A O 1
ATOM 2463 N N . THR A 1 313 ? -28.677 5.091 17.090 1.00 60.56 313 THR A N 1
ATOM 2464 C CA . THR A 1 313 ? -28.392 5.684 18.405 1.00 60.56 313 THR A CA 1
ATOM 2465 C C . THR A 1 313 ? -29.247 6.928 18.637 1.00 60.56 313 THR A C 1
ATOM 2467 O O . THR A 1 313 ? -29.014 7.957 18.017 1.00 60.56 313 THR A O 1
ATOM 2470 N N . ALA A 1 314 ? -30.175 6.890 19.601 1.00 48.97 314 ALA A N 1
ATOM 2471 C CA . ALA A 1 314 ? -30.975 8.065 19.990 1.00 48.97 314 ALA A CA 1
ATOM 2472 C C . ALA A 1 314 ? -30.129 9.269 20.480 1.00 48.97 314 ALA A C 1
ATOM 2474 O O . ALA A 1 314 ? -30.626 10.393 20.528 1.00 48.97 314 ALA A O 1
ATOM 2475 N N . THR A 1 315 ? -28.850 9.043 20.809 1.00 47.31 315 THR A N 1
ATOM 2476 C CA . THR A 1 315 ? -27.875 10.064 21.215 1.00 47.31 315 THR A CA 1
ATOM 2477 C C . THR A 1 315 ? -26.537 9.799 20.514 1.00 47.31 315 THR A C 1
ATOM 2479 O O . THR A 1 315 ? -26.059 8.662 20.585 1.00 47.31 315 THR A O 1
ATOM 2482 N N . PRO A 1 316 ? -25.883 10.806 19.898 1.00 46.81 316 PRO A N 1
ATOM 2483 C CA . PRO A 1 316 ? -24.538 10.651 19.345 1.00 46.81 316 PRO A CA 1
ATOM 2484 C C . PRO A 1 316 ? -23.570 10.111 20.404 1.00 46.81 316 PRO A C 1
ATOM 2486 O O . PRO A 1 316 ? -23.559 10.602 21.533 1.00 46.81 316 PRO A O 1
ATOM 2489 N N . ILE A 1 317 ? -22.723 9.138 20.051 1.00 50.66 317 ILE A N 1
ATOM 2490 C CA . ILE A 1 317 ? -21.768 8.504 20.988 1.00 50.66 317 ILE A CA 1
ATOM 2491 C C . ILE A 1 317 ? -20.849 9.545 21.652 1.00 50.66 317 ILE A C 1
ATOM 2493 O O . ILE A 1 317 ? -20.533 9.431 22.832 1.00 50.66 317 ILE A O 1
ATOM 2497 N N . SER A 1 318 ? -20.477 10.601 20.923 1.00 40.59 318 SER A N 1
ATOM 2498 C CA . SER A 1 318 ? -19.669 11.721 21.425 1.00 40.59 318 SER A CA 1
ATOM 2499 C C . SER A 1 318 ? -20.389 12.618 22.446 1.00 40.59 318 SER A C 1
ATOM 2501 O O . SER A 1 318 ? -19.729 13.379 23.153 1.00 40.59 318 SER A O 1
ATOM 2503 N N . ALA A 1 319 ? -21.719 12.535 22.534 1.00 35.16 319 ALA A N 1
ATOM 2504 C CA . ALA A 1 319 ? -22.580 13.362 23.381 1.00 35.16 319 ALA A CA 1
ATOM 2505 C C . ALA A 1 319 ? -23.341 12.560 24.457 1.00 35.16 319 ALA A C 1
ATOM 2507 O O . ALA A 1 319 ? -24.056 13.150 25.267 1.00 35.16 319 ALA A O 1
ATOM 2508 N N . ALA A 1 320 ? -23.209 11.229 24.483 1.00 45.22 320 ALA A N 1
ATOM 2509 C CA . ALA A 1 320 ? -23.925 10.373 25.422 1.00 45.22 320 ALA A CA 1
ATOM 2510 C C . ALA A 1 320 ? -23.387 10.543 26.858 1.00 45.22 320 ALA A C 1
ATOM 2512 O O . ALA A 1 320 ? -22.268 10.144 27.176 1.00 45.22 320 ALA A O 1
ATOM 2513 N N . THR A 1 321 ? -24.196 11.146 27.736 1.00 40.91 321 THR A N 1
ATOM 2514 C CA . THR A 1 321 ? -23.906 11.316 29.173 1.00 40.91 321 THR A CA 1
ATOM 2515 C C . THR A 1 321 ? -24.419 10.169 30.042 1.00 40.91 321 THR A C 1
ATOM 2517 O O . THR A 1 321 ? -24.082 10.126 31.222 1.00 40.91 321 THR A O 1
ATOM 2520 N N . ASP A 1 322 ? -25.216 9.262 29.474 1.00 43.72 322 ASP A N 1
ATOM 2521 C CA . ASP A 1 322 ? -25.776 8.072 30.115 1.00 43.72 322 ASP A CA 1
ATOM 2522 C C . ASP A 1 322 ? -25.795 6.909 29.101 1.00 43.72 322 ASP A C 1
ATOM 2524 O O . ASP A 1 322 ? -26.174 7.093 27.941 1.00 43.72 322 ASP A O 1
ATOM 2528 N N . LEU A 1 323 ? -25.325 5.731 29.517 1.00 48.25 323 LEU A N 1
ATOM 2529 C CA . LEU A 1 323 ? -25.109 4.542 28.678 1.00 48.25 323 LEU A CA 1
ATOM 2530 C C . LEU A 1 323 ? -26.040 3.397 29.101 1.00 48.25 323 LEU A C 1
ATOM 2532 O O . LEU A 1 323 ? -25.612 2.249 29.207 1.00 48.25 323 LEU A O 1
ATOM 2536 N N . GLY A 1 324 ? -27.319 3.703 29.328 1.00 45.56 324 GLY A N 1
ATOM 2537 C CA . GLY A 1 324 ? -28.354 2.691 29.549 1.00 45.56 324 GLY A CA 1
ATOM 2538 C C . GLY A 1 324 ? -28.392 1.598 28.456 1.00 45.56 324 GLY A C 1
ATOM 2539 O O . GLY A 1 324 ? -27.790 1.764 27.380 1.00 45.56 324 GLY A O 1
ATOM 2540 N N . PRO A 1 325 ? -29.082 0.468 28.724 1.00 46.56 325 PRO A N 1
ATOM 2541 C CA . PRO A 1 325 ? -29.207 -0.636 27.775 1.00 46.56 325 PRO A CA 1
ATOM 2542 C C . PRO A 1 325 ? -29.742 -0.134 26.430 1.00 46.56 325 PRO A C 1
ATOM 2544 O O . PRO A 1 325 ? -30.618 0.731 26.376 1.00 46.56 325 PRO A O 1
ATOM 2547 N N . LEU A 1 326 ? -29.155 -0.639 25.343 1.00 50.00 326 LEU A N 1
ATOM 2548 C CA . LEU A 1 326 ? -29.564 -0.272 23.990 1.00 50.00 326 LEU A CA 1
ATOM 2549 C C . LEU A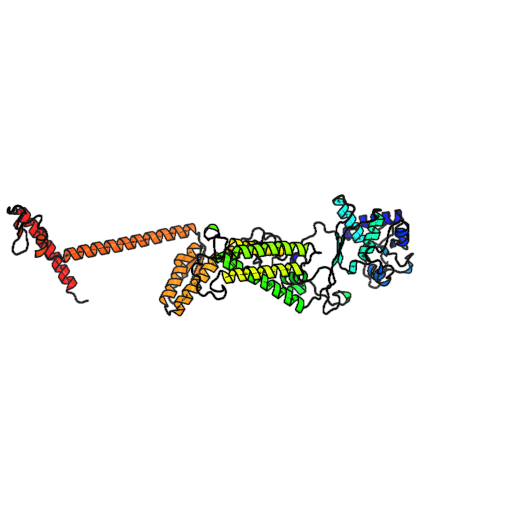 1 326 ? -31.036 -0.674 23.766 1.00 50.00 326 LEU A C 1
ATOM 2551 O O . LEU A 1 326 ? -31.459 -1.709 24.283 1.00 50.00 326 LEU A O 1
ATOM 2555 N N . PRO A 1 327 ? -31.822 0.135 23.033 1.00 50.34 327 PRO A N 1
ATOM 2556 C CA . PRO A 1 327 ? -33.216 -0.188 22.735 1.00 50.34 327 PRO A CA 1
ATOM 2557 C C . PRO A 1 327 ? -33.338 -1.511 21.960 1.00 50.34 327 PRO A C 1
ATOM 2559 O O . PRO A 1 327 ? -32.406 -1.915 21.270 1.00 50.34 327 PRO A O 1
ATOM 2562 N N . GLU A 1 328 ? -34.506 -2.161 22.034 1.00 46.16 328 GLU A N 1
ATOM 2563 C CA . GLU A 1 328 ? -34.794 -3.456 21.381 1.00 46.16 328 GLU A CA 1
ATOM 2564 C C . GLU A 1 328 ? -34.617 -3.437 19.843 1.00 46.16 328 GLU A C 1
ATOM 2566 O O . GLU A 1 328 ? -34.363 -4.480 19.248 1.00 46.16 328 GLU A O 1
ATOM 2571 N N . ASN A 1 329 ? -34.642 -2.253 19.215 1.00 53.09 329 ASN A N 1
ATOM 2572 C CA . ASN A 1 329 ? -34.282 -2.011 17.807 1.00 53.09 329 ASN A CA 1
ATOM 2573 C C . ASN A 1 329 ? -32.813 -1.554 17.668 1.00 53.09 329 ASN A C 1
ATOM 2575 O O . ASN A 1 329 ? -32.523 -0.518 17.068 1.00 53.09 329 ASN A O 1
ATOM 2579 N N . GLY A 1 330 ? -31.902 -2.262 18.334 1.00 64.94 330 GLY A N 1
ATOM 2580 C CA . GLY A 1 330 ? -30.488 -1.902 18.424 1.00 64.94 330 GLY A CA 1
ATOM 2581 C C . GLY A 1 330 ? -29.706 -2.140 17.128 1.00 64.94 330 GLY A C 1
ATOM 2582 O O . GLY A 1 330 ? -30.103 -2.919 16.271 1.00 64.94 330 GLY A O 1
ATOM 2583 N N . LEU A 1 331 ? -28.557 -1.473 17.013 1.00 78.12 331 LEU A N 1
ATOM 2584 C CA . LEU A 1 331 ? -27.614 -1.638 15.905 1.00 78.12 331 LEU A CA 1
ATOM 2585 C C . LEU A 1 331 ? -27.094 -3.082 15.807 1.00 78.12 331 LEU A C 1
ATOM 2587 O O . LEU A 1 331 ? -26.711 -3.675 16.816 1.00 78.12 331 LEU A O 1
ATOM 2591 N N . SER A 1 332 ? -26.962 -3.615 14.592 1.00 84.38 332 SER A N 1
ATOM 2592 C CA . SER A 1 332 ? -26.330 -4.915 14.359 1.00 84.38 332 SER A CA 1
ATOM 2593 C C . SER A 1 332 ? -24.805 -4.812 14.452 1.00 84.38 332 SER A C 1
ATOM 2595 O O . SER A 1 332 ? -24.133 -4.216 13.601 1.00 84.38 332 SER A O 1
ATOM 2597 N N . SER A 1 333 ? -24.231 -5.472 15.461 1.00 85.19 333 SER A N 1
ATOM 2598 C CA . SER A 1 333 ? -22.776 -5.618 15.604 1.00 85.19 333 SER A CA 1
ATOM 2599 C C . SER A 1 333 ? -22.147 -6.382 14.433 1.00 85.19 333 SER A C 1
ATOM 2601 O O . SER A 1 333 ? -21.003 -6.103 14.061 1.00 85.19 333 SER A O 1
ATOM 2603 N N . VAL A 1 334 ? -22.889 -7.302 13.807 1.00 87.81 334 VAL A N 1
ATOM 2604 C CA . VAL A 1 334 ? -22.426 -8.085 12.652 1.00 87.81 334 VAL A CA 1
ATOM 2605 C C . VAL A 1 334 ? -22.275 -7.207 11.413 1.00 87.81 334 VAL A C 1
ATOM 2607 O O . VAL A 1 334 ? -21.219 -7.245 10.775 1.00 87.81 334 VAL A O 1
ATOM 2610 N N . VAL A 1 335 ? -23.277 -6.382 11.089 1.00 89.12 335 VAL A N 1
ATOM 2611 C CA . VAL A 1 335 ? -23.222 -5.494 9.915 1.00 89.12 335 VAL A CA 1
ATOM 2612 C C . VAL A 1 335 ? -22.099 -4.465 10.074 1.00 89.12 335 VAL A C 1
ATOM 2614 O O . VAL A 1 335 ? -21.270 -4.322 9.172 1.00 89.12 335 VAL A O 1
ATOM 2617 N N . LEU A 1 336 ? -21.992 -3.830 11.247 1.00 90.50 336 LEU A N 1
ATOM 2618 C CA . LEU A 1 336 ? -20.906 -2.891 11.564 1.00 90.50 336 LEU A CA 1
ATOM 2619 C C . LEU A 1 336 ? -19.522 -3.536 11.420 1.00 90.50 336 LEU A C 1
ATOM 2621 O O . LEU A 1 336 ? -18.633 -2.980 10.772 1.00 90.50 336 LEU A O 1
ATOM 2625 N N . SER A 1 337 ? -19.348 -4.736 11.983 1.00 91.75 337 SER A N 1
ATOM 2626 C CA . SER A 1 337 ? -18.086 -5.477 11.884 1.00 91.75 337 SER A CA 1
ATOM 2627 C C . SER A 1 337 ? -17.760 -5.861 10.440 1.00 91.75 337 SER A C 1
ATOM 2629 O O . SER A 1 337 ? -16.596 -5.836 10.053 1.00 91.75 337 SER A O 1
ATOM 2631 N N . SER A 1 338 ? -18.766 -6.201 9.630 1.00 93.88 338 SER A N 1
ATOM 2632 C CA . SER A 1 338 ? -18.587 -6.568 8.220 1.00 93.88 338 SER A CA 1
ATOM 2633 C C . SER A 1 338 ? -18.037 -5.405 7.393 1.00 93.88 338 SER A C 1
ATOM 2635 O O . SER A 1 338 ? -17.050 -5.567 6.669 1.00 93.88 338 SER A O 1
ATOM 2637 N N . VAL A 1 339 ? -18.606 -4.206 7.566 1.00 97.12 339 VAL A N 1
ATOM 2638 C CA . VAL A 1 339 ? -18.113 -2.983 6.914 1.00 97.12 339 VAL A CA 1
ATOM 2639 C C . VAL A 1 339 ? -16.684 -2.676 7.366 1.00 97.12 339 VAL A C 1
ATOM 2641 O O . VAL A 1 339 ? -15.793 -2.488 6.534 1.00 97.12 339 VAL A O 1
ATOM 2644 N N . ALA A 1 340 ? -16.435 -2.698 8.677 1.00 96.50 340 ALA A N 1
ATOM 2645 C CA . ALA A 1 340 ? -15.130 -2.368 9.236 1.00 96.50 340 ALA A CA 1
ATOM 2646 C C . ALA A 1 340 ? -14.031 -3.344 8.786 1.00 96.50 340 ALA A C 1
ATOM 2648 O O . ALA A 1 340 ? -12.939 -2.910 8.408 1.00 96.50 340 ALA A O 1
ATOM 2649 N N . ARG A 1 341 ? -14.316 -4.652 8.760 1.00 96.31 341 ARG A N 1
ATOM 2650 C CA . ARG A 1 341 ? -13.390 -5.683 8.261 1.00 96.31 341 ARG A CA 1
ATOM 2651 C C . ARG A 1 341 ? -13.117 -5.537 6.773 1.00 96.31 341 ARG A C 1
ATOM 2653 O O . ARG A 1 341 ? -11.967 -5.664 6.360 1.00 96.31 341 ARG A O 1
ATOM 2660 N N . TYR A 1 342 ? -14.134 -5.224 5.970 1.00 97.94 342 TYR A N 1
ATOM 2661 C CA . TYR A 1 342 ? -13.938 -4.990 4.540 1.00 97.94 342 TYR A CA 1
ATOM 2662 C C . TYR A 1 342 ? -13.006 -3.799 4.287 1.00 97.94 342 TYR A C 1
ATOM 2664 O O . TYR A 1 342 ? -12.022 -3.933 3.558 1.00 97.94 342 TYR A O 1
ATOM 2672 N N . ILE A 1 343 ? -13.254 -2.662 4.946 1.00 98.31 343 ILE A N 1
ATOM 2673 C CA . ILE A 1 343 ? -12.379 -1.488 4.832 1.00 98.31 343 ILE A CA 1
ATOM 2674 C C . ILE A 1 343 ? -10.958 -1.848 5.288 1.00 98.31 343 ILE A C 1
ATOM 2676 O O . ILE A 1 343 ? -9.993 -1.549 4.588 1.00 98.31 343 ILE A O 1
ATOM 2680 N N . THR A 1 344 ? -10.822 -2.546 6.418 1.00 97.38 344 THR A N 1
ATOM 2681 C CA . THR A 1 344 ? -9.523 -3.004 6.945 1.00 97.38 344 THR A CA 1
ATOM 2682 C C . THR A 1 344 ? -8.778 -3.884 5.940 1.00 97.38 344 THR A C 1
ATOM 2684 O O . THR A 1 344 ? -7.583 -3.690 5.725 1.00 97.38 344 THR A O 1
ATOM 2687 N N . SER A 1 345 ? -9.482 -4.797 5.267 1.00 96.62 345 SER A N 1
ATOM 2688 C CA . SER A 1 345 ? -8.916 -5.671 4.237 1.00 96.62 345 SER A CA 1
ATOM 2689 C C . SER A 1 345 ? -8.356 -4.876 3.056 1.00 96.62 345 SER A C 1
ATOM 2691 O O . SER A 1 345 ? -7.201 -5.090 2.689 1.00 96.62 345 SER A O 1
ATOM 2693 N N . ILE A 1 346 ? -9.105 -3.906 2.517 1.00 97.75 346 ILE A N 1
ATOM 2694 C CA . ILE A 1 346 ? -8.615 -3.069 1.409 1.00 97.75 346 ILE A CA 1
ATOM 2695 C C . ILE A 1 346 ? -7.423 -2.210 1.846 1.00 97.75 346 ILE A C 1
ATOM 2697 O O . ILE A 1 346 ? -6.430 -2.120 1.125 1.00 97.75 346 ILE A O 1
ATOM 2701 N N . LEU A 1 347 ? -7.463 -1.625 3.048 1.00 96.81 347 LEU A N 1
ATOM 2702 C CA . LEU A 1 347 ? -6.321 -0.879 3.584 1.00 96.81 347 LEU A CA 1
ATOM 2703 C C . LEU A 1 347 ? -5.092 -1.775 3.804 1.00 96.81 347 LEU A C 1
ATOM 2705 O O . LEU A 1 347 ? -3.963 -1.299 3.670 1.00 96.81 347 LEU A O 1
ATOM 2709 N N . SER A 1 348 ? -5.283 -3.063 4.102 1.00 94.31 348 SER A N 1
ATOM 2710 C CA . SER A 1 348 ? -4.190 -4.035 4.182 1.00 94.31 348 SER A CA 1
ATOM 2711 C C . SER A 1 348 ? -3.604 -4.351 2.806 1.00 94.31 348 SER A C 1
ATOM 2713 O O . SER A 1 348 ? -2.384 -4.323 2.660 1.00 94.31 348 SER A O 1
ATOM 2715 N N . THR A 1 349 ? -4.435 -4.524 1.769 1.00 94.06 349 THR A N 1
ATOM 2716 C CA . THR A 1 349 ? -3.971 -4.618 0.369 1.00 94.06 349 THR A CA 1
ATOM 2717 C C . THR A 1 349 ? -3.185 -3.377 -0.044 1.00 94.06 349 THR A C 1
ATOM 2719 O O . THR A 1 349 ? -2.161 -3.473 -0.714 1.00 94.06 349 THR A O 1
ATOM 2722 N N . PHE A 1 350 ? -3.613 -2.201 0.412 1.00 95.75 350 PHE A N 1
ATOM 2723 C CA . PHE A 1 350 ? -2.878 -0.963 0.198 1.00 95.75 350 PHE A CA 1
ATOM 2724 C C . PHE A 1 350 ? -1.633 -0.827 1.064 1.00 95.75 350 PHE A C 1
ATOM 2726 O O . PHE A 1 350 ? -0.923 0.149 0.872 1.00 95.75 350 PHE A O 1
ATOM 2733 N N . GLY A 1 351 ? -1.320 -1.756 1.970 1.00 93.00 351 GLY A N 1
ATOM 2734 C CA . GLY A 1 351 ? -0.142 -1.723 2.846 1.00 93.00 351 GLY A CA 1
ATOM 2735 C C . GLY A 1 351 ? -0.208 -0.676 3.965 1.00 93.00 351 GLY A C 1
ATOM 2736 O O . GLY A 1 351 ? 0.825 -0.267 4.488 1.00 93.00 351 GLY A O 1
ATOM 2737 N N . LEU A 1 352 ? -1.406 -0.201 4.319 1.00 93.19 352 LEU A N 1
ATOM 2738 C CA . LEU A 1 352 ? -1.639 0.740 5.426 1.00 93.19 352 LEU A CA 1
ATOM 2739 C C . LEU A 1 352 ? -1.913 0.031 6.760 1.00 93.19 352 LEU A C 1
ATOM 2741 O O . LEU A 1 352 ? -1.770 0.639 7.825 1.00 93.19 352 LEU A O 1
ATOM 2745 N N . VAL A 1 353 ? -2.329 -1.236 6.694 1.00 90.12 353 VAL A N 1
ATOM 2746 C CA . VAL A 1 353 ? -2.670 -2.086 7.839 1.00 90.12 353 VAL A CA 1
ATOM 2747 C C . VAL A 1 353 ? -1.910 -3.416 7.724 1.00 90.12 353 VAL A C 1
ATOM 2749 O O . VAL A 1 353 ? -1.969 -4.045 6.663 1.00 90.12 353 VAL A O 1
ATOM 2752 N N . PRO A 1 354 ? -1.225 -3.882 8.786 1.00 84.38 354 PRO A N 1
ATOM 2753 C CA . PRO A 1 354 ? -0.593 -5.198 8.793 1.00 84.38 354 PRO A CA 1
ATOM 2754 C C . PRO A 1 354 ? -1.598 -6.318 8.508 1.00 84.38 354 PRO A C 1
ATOM 2756 O O . PRO A 1 354 ? -2.728 -6.294 9.008 1.00 84.38 354 PRO A O 1
ATOM 2759 N N . SER A 1 355 ? -1.179 -7.313 7.728 1.00 78.12 355 SER A N 1
ATOM 2760 C CA . SER A 1 355 ? -1.997 -8.488 7.429 1.00 78.12 355 SER A CA 1
ATOM 2761 C C . SER A 1 355 ? -2.409 -9.210 8.718 1.00 78.12 355 SER A C 1
ATOM 2763 O O . SER A 1 355 ? -1.608 -9.347 9.638 1.00 78.12 355 SER A O 1
ATOM 2765 N N . GLY A 1 356 ? -3.669 -9.648 8.794 1.00 75.94 356 GLY A N 1
ATOM 2766 C CA . GLY A 1 356 ? -4.232 -10.312 9.979 1.00 75.94 356 GLY A CA 1
ATOM 2767 C C . GLY A 1 356 ? -4.815 -9.376 11.048 1.00 75.94 356 GLY A C 1
ATOM 2768 O O . GLY A 1 356 ? -5.351 -9.863 12.038 1.00 75.94 356 GLY A O 1
ATOM 2769 N N . SER A 1 357 ? -4.770 -8.052 10.858 1.00 82.56 357 SER A N 1
ATOM 2770 C CA . SER A 1 357 ? -5.493 -7.115 11.735 1.00 82.56 357 SER A CA 1
ATOM 2771 C C . SER A 1 357 ? -7.011 -7.313 11.598 1.00 82.56 357 SER A C 1
ATOM 2773 O O . SER A 1 357 ? -7.514 -7.309 10.477 1.00 82.56 357 SER A O 1
ATOM 2775 N N . ASP A 1 358 ? -7.741 -7.453 12.712 1.00 83.88 358 ASP A N 1
ATOM 2776 C CA . ASP A 1 358 ? -9.205 -7.654 12.687 1.00 83.88 358 ASP A CA 1
ATOM 2777 C C . ASP A 1 358 ? -9.942 -6.399 12.196 1.00 83.88 358 ASP A C 1
ATOM 2779 O O . ASP A 1 358 ? -10.549 -6.398 11.125 1.00 83.88 358 ASP A O 1
ATOM 2783 N N . ILE A 1 359 ? -9.859 -5.299 12.954 1.00 89.62 359 ILE A N 1
ATOM 2784 C CA . ILE A 1 359 ? -10.504 -4.031 12.604 1.00 89.62 359 ILE A CA 1
ATOM 2785 C C . ILE A 1 359 ? -9.530 -2.866 12.772 1.00 89.62 359 ILE A C 1
ATOM 2787 O O . ILE A 1 359 ? -8.997 -2.613 13.856 1.00 89.62 359 ILE A O 1
ATOM 2791 N N . GLY A 1 360 ? -9.388 -2.097 11.698 1.00 89.94 360 GLY A N 1
ATOM 2792 C CA . GLY A 1 360 ? -8.736 -0.802 11.665 1.00 89.94 360 GLY A CA 1
ATOM 2793 C C . GLY A 1 360 ? -7.236 -0.833 11.900 1.00 89.94 360 GLY A C 1
ATOM 2794 O O . GLY A 1 360 ? -6.555 -1.841 11.729 1.00 89.94 360 GLY A O 1
ATOM 2795 N N . PHE A 1 361 ? -6.710 0.327 12.280 1.00 88.12 361 PHE A N 1
ATOM 2796 C CA . PHE A 1 361 ? -5.292 0.482 12.549 1.00 88.12 361 PHE A CA 1
ATOM 2797 C C . PHE A 1 361 ? -4.925 -0.133 13.909 1.00 88.12 361 PHE A C 1
ATOM 2799 O O . PHE A 1 361 ? -5.575 0.186 14.912 1.00 88.12 361 PHE A O 1
ATOM 2806 N N . PRO A 1 362 ? -3.890 -0.990 13.983 1.00 79.38 362 PRO A N 1
ATOM 2807 C CA . PRO A 1 362 ? -3.422 -1.510 15.259 1.00 79.38 362 PRO A CA 1
ATOM 2808 C C . PRO A 1 362 ? -2.777 -0.396 16.091 1.00 79.38 362 PRO A C 1
ATOM 2810 O O . PRO A 1 362 ? -2.147 0.522 15.556 1.00 79.38 362 PRO A O 1
ATOM 2813 N N . LEU A 1 363 ? -2.889 -0.515 17.415 1.00 67.00 363 LEU A N 1
ATOM 2814 C CA . LEU A 1 363 ? -2.113 0.274 18.372 1.00 67.00 363 LEU A CA 1
ATOM 2815 C C . LEU A 1 363 ? -0.667 -0.244 18.373 1.00 67.00 363 LEU A C 1
ATOM 2817 O O . LEU A 1 363 ? -0.268 -0.986 19.266 1.00 67.00 363 LEU A O 1
ATOM 2821 N N . MET A 1 364 ? 0.103 0.087 17.339 1.00 55.72 364 MET A N 1
ATOM 2822 C CA . MET A 1 364 ? 1.538 -0.195 17.322 1.00 55.72 364 MET A CA 1
ATOM 2823 C C . MET A 1 364 ? 2.294 0.850 18.142 1.00 55.72 364 MET A C 1
ATOM 2825 O O . MET A 1 364 ? 1.991 2.043 18.076 1.00 55.72 364 MET A O 1
ATOM 2829 N N . GLU A 1 365 ? 3.294 0.404 18.904 1.00 43.44 365 GLU A N 1
ATOM 2830 C CA . GLU A 1 365 ? 4.270 1.310 19.503 1.00 43.44 365 GLU A CA 1
ATOM 2831 C C . GLU A 1 365 ? 5.026 2.036 18.390 1.00 43.44 365 GLU A C 1
ATOM 2833 O O . GLU A 1 365 ? 5.474 1.433 17.411 1.00 43.44 365 GLU A O 1
ATOM 2838 N N . SER A 1 366 ? 5.153 3.352 18.540 1.00 35.62 366 SER A N 1
ATOM 2839 C CA . SER A 1 366 ? 5.978 4.206 17.696 1.00 35.62 366 SER A CA 1
ATOM 2840 C C . SER A 1 366 ? 7.430 3.709 17.724 1.00 35.62 366 SER A C 1
ATOM 2842 O O . SER A 1 366 ? 8.195 4.099 18.602 1.00 35.62 366 SER A O 1
ATOM 2844 N N . GLY A 1 367 ? 7.799 2.820 16.796 1.00 37.50 367 GLY A N 1
ATOM 2845 C CA . GLY A 1 367 ? 9.173 2.328 16.641 1.00 37.50 367 GLY A CA 1
ATOM 2846 C C . GLY A 1 367 ? 9.339 0.887 16.146 1.00 37.50 367 GLY A C 1
ATOM 2847 O O . GLY A 1 367 ? 10.403 0.567 15.625 1.00 37.50 367 GLY A O 1
ATOM 2848 N N . ALA A 1 368 ? 8.328 0.018 16.239 1.00 34.19 368 ALA A N 1
ATOM 2849 C CA . ALA A 1 368 ? 8.482 -1.399 15.885 1.00 34.19 368 ALA A CA 1
ATOM 2850 C C . ALA A 1 368 ? 8.005 -1.708 14.454 1.00 34.19 368 ALA A C 1
ATOM 2852 O O . ALA A 1 368 ? 7.009 -2.394 14.239 1.00 34.19 368 ALA A O 1
ATOM 2853 N N . ALA A 1 369 ? 8.733 -1.208 13.455 1.00 36.28 369 ALA A N 1
ATOM 2854 C CA . ALA A 1 369 ? 8.693 -1.777 12.109 1.00 36.28 369 ALA A CA 1
ATOM 2855 C C . ALA A 1 369 ? 9.616 -3.009 12.086 1.00 36.28 369 ALA A C 1
ATOM 2857 O O . ALA A 1 369 ? 10.769 -2.921 11.670 1.00 36.28 369 ALA A O 1
ATOM 2858 N N . GLY A 1 370 ? 9.136 -4.133 12.615 1.00 33.66 370 GLY A N 1
ATOM 2859 C CA . GLY A 1 370 ? 9.873 -5.392 12.653 1.00 33.66 370 GLY A CA 1
ATOM 2860 C C . GLY A 1 370 ? 8.916 -6.573 12.603 1.00 33.66 370 GLY A C 1
ATOM 2861 O O . GLY A 1 370 ? 7.973 -6.645 13.389 1.00 33.66 370 GLY A O 1
ATOM 2862 N N . GLU A 1 371 ? 9.149 -7.466 11.646 1.00 34.81 371 GLU A N 1
ATOM 2863 C CA . GLU A 1 371 ? 8.482 -8.760 11.511 1.00 34.81 371 GLU A CA 1
ATOM 2864 C C . GLU A 1 371 ? 8.535 -9.505 12.853 1.00 34.81 371 GLU A C 1
ATOM 2866 O O . GLU A 1 371 ? 9.607 -9.795 13.378 1.00 34.81 371 GLU A O 1
ATOM 2871 N N . GLY A 1 372 ? 7.366 -9.742 13.451 1.00 31.70 372 GLY A N 1
ATOM 2872 C CA . GLY A 1 372 ? 7.262 -10.331 14.791 1.00 31.70 372 GLY A CA 1
ATOM 2873 C C . GLY A 1 372 ? 5.940 -10.085 15.523 1.00 31.70 372 GLY A C 1
ATOM 2874 O O . GLY A 1 372 ? 5.711 -10.672 16.573 1.00 31.70 372 GLY A O 1
ATOM 2875 N N . ALA A 1 373 ? 5.024 -9.275 14.983 1.00 37.97 373 ALA A N 1
ATOM 2876 C CA . ALA A 1 373 ? 3.730 -8.987 15.615 1.00 37.97 373 ALA A CA 1
ATOM 2877 C C . ALA A 1 373 ? 2.652 -10.071 15.382 1.00 37.97 373 ALA A C 1
ATOM 2879 O O . ALA A 1 373 ? 1.466 -9.755 15.351 1.00 37.97 373 ALA A O 1
ATOM 2880 N N . ALA A 1 374 ? 3.043 -11.334 15.189 1.00 33.25 374 ALA A N 1
ATOM 2881 C CA . ALA A 1 374 ? 2.100 -12.430 14.953 1.00 33.25 374 ALA A CA 1
ATOM 2882 C C . ALA A 1 374 ? 1.504 -13.025 16.244 1.00 33.25 374 ALA A C 1
ATOM 2884 O O . ALA A 1 374 ? 0.561 -13.797 16.148 1.00 33.25 374 ALA A O 1
ATOM 2885 N N . ASP A 1 375 ? 2.006 -12.654 17.430 1.00 34.12 375 ASP A N 1
ATOM 2886 C CA . ASP A 1 375 ? 1.564 -13.269 18.698 1.00 34.12 375 ASP A CA 1
ATOM 2887 C C . ASP A 1 375 ? 1.355 -12.266 19.852 1.00 34.12 375 ASP A C 1
ATOM 2889 O O . ASP A 1 375 ? 1.248 -12.615 21.027 1.00 34.12 375 ASP A O 1
ATOM 2893 N N . GLY A 1 376 ? 1.289 -10.973 19.530 1.00 37.56 376 GLY A N 1
ATOM 2894 C CA . GLY A 1 376 ? 0.979 -9.945 20.516 1.00 37.56 376 GLY A CA 1
ATOM 2895 C C . GLY A 1 376 ? -0.526 -9.847 20.714 1.00 37.56 376 GLY A C 1
ATOM 2896 O O . GLY A 1 376 ? -1.203 -9.256 19.873 1.00 37.56 376 GLY A O 1
ATOM 2897 N N . PHE A 1 377 ? -1.055 -10.368 21.829 1.00 44.38 377 PHE A N 1
ATOM 2898 C CA . PHE A 1 377 ? -2.380 -9.975 22.322 1.00 44.38 377 PHE A CA 1
ATOM 2899 C C . PHE A 1 377 ? -2.525 -8.460 22.155 1.00 44.38 377 PHE A C 1
ATOM 2901 O O . PHE A 1 377 ? -1.715 -7.698 22.690 1.00 44.38 377 PHE A O 1
ATOM 2908 N N . SER A 1 378 ? -3.515 -8.021 21.371 1.00 58.06 378 SER A N 1
ATOM 2909 C CA . SER A 1 378 ? -3.717 -6.596 21.117 1.00 58.06 378 SER A CA 1
ATOM 2910 C C . SER A 1 378 ? -3.770 -5.871 22.459 1.00 58.06 378 SER A C 1
ATOM 2912 O O . SER A 1 378 ? -4.587 -6.209 23.315 1.00 58.06 378 SER A O 1
ATOM 2914 N N . LYS A 1 379 ? -2.897 -4.876 22.662 1.00 65.75 379 LYS A N 1
ATOM 2915 C CA . LYS A 1 379 ? -2.879 -4.034 23.870 1.00 65.75 379 LYS A CA 1
ATOM 2916 C C . LYS A 1 379 ? -4.273 -3.477 24.177 1.00 65.75 379 LYS A C 1
ATOM 2918 O O . LYS A 1 379 ? -4.623 -3.299 25.336 1.00 65.75 379 LYS A O 1
ATOM 2923 N N . GLU A 1 380 ? -5.082 -3.272 23.137 1.00 67.06 380 GLU A N 1
ATOM 2924 C CA . GLU A 1 380 ? -6.500 -2.941 23.251 1.00 67.06 380 GLU A CA 1
ATOM 2925 C C . GLU A 1 380 ? -7.285 -4.014 24.021 1.00 67.06 380 GLU A C 1
ATOM 2927 O O . GLU A 1 380 ? -7.961 -3.678 24.983 1.00 67.06 380 GLU A O 1
ATOM 2932 N N . VAL A 1 381 ? -7.152 -5.296 23.669 1.00 68.38 381 VAL A N 1
ATOM 2933 C CA . VAL A 1 381 ? -7.824 -6.424 24.343 1.00 68.38 381 VAL A CA 1
ATOM 2934 C C . VAL A 1 381 ? -7.386 -6.539 25.803 1.00 68.38 381 VAL A C 1
ATOM 2936 O O . VAL A 1 381 ? -8.232 -6.707 26.675 1.00 68.38 381 VAL A O 1
ATOM 2939 N N . LEU A 1 382 ? -6.087 -6.385 26.084 1.00 73.25 382 LEU A N 1
ATOM 2940 C CA . LEU A 1 382 ? -5.566 -6.440 27.455 1.00 73.25 382 LEU A CA 1
ATOM 2941 C C . LEU A 1 382 ? -6.070 -5.272 28.317 1.00 73.25 382 LEU A C 1
ATOM 2943 O O . LEU A 1 382 ? -6.398 -5.460 29.485 1.00 73.25 382 LEU A O 1
ATOM 2947 N N . LEU A 1 383 ? -6.112 -4.060 27.757 1.00 79.69 383 LEU A N 1
ATOM 2948 C CA . LEU A 1 383 ? -6.498 -2.854 28.492 1.00 79.69 383 LEU A CA 1
ATOM 2949 C C . LEU A 1 383 ? -8.014 -2.649 28.572 1.00 79.69 383 LEU A C 1
ATOM 2951 O O . LEU A 1 383 ? -8.460 -1.963 29.488 1.00 79.69 383 LEU A O 1
ATOM 2955 N N . THR A 1 384 ? -8.797 -3.222 27.651 1.00 76.50 384 THR A N 1
ATOM 2956 C CA . THR A 1 384 ? -10.254 -3.006 27.558 1.00 76.50 384 THR A CA 1
ATOM 2957 C C . THR A 1 384 ? -10.965 -3.224 28.899 1.00 76.50 384 THR A C 1
ATOM 2959 O O . THR A 1 384 ? -11.607 -2.279 29.351 1.00 76.50 384 THR A O 1
ATOM 2962 N N . PRO A 1 385 ? -10.780 -4.352 29.621 1.00 80.94 385 PRO A N 1
ATOM 2963 C CA . PRO A 1 385 ? -11.479 -4.567 30.890 1.00 80.94 385 PRO A CA 1
ATOM 2964 C C . PRO A 1 385 ? -11.172 -3.489 31.941 1.00 80.94 385 PRO A C 1
ATOM 2966 O O . PRO A 1 385 ? -12.058 -3.049 32.672 1.00 80.94 385 PRO A O 1
ATOM 2969 N N . PHE A 1 386 ? -9.923 -3.017 31.998 1.00 83.62 386 PHE A N 1
ATOM 2970 C CA . PHE A 1 386 ? -9.504 -1.973 32.936 1.00 83.62 386 PHE A CA 1
ATOM 2971 C C . PHE A 1 386 ? -10.035 -0.594 32.544 1.00 83.62 386 PHE A C 1
ATOM 2973 O O . PHE A 1 386 ? -10.436 0.184 33.411 1.00 83.62 386 PHE A O 1
ATOM 2980 N N . LEU A 1 387 ? -10.043 -0.285 31.246 1.00 81.38 387 LEU A N 1
ATOM 2981 C CA . LEU A 1 387 ? -10.581 0.969 30.726 1.00 81.38 387 LEU A CA 1
ATOM 2982 C C . LEU A 1 387 ? -12.098 1.040 30.907 1.00 81.38 387 LEU A C 1
ATOM 2984 O O . LEU A 1 387 ? -12.599 2.105 31.269 1.00 81.38 387 LEU A O 1
ATOM 2988 N N . ASP A 1 388 ? -12.815 -0.070 30.736 1.00 79.19 388 ASP A N 1
ATOM 2989 C CA . ASP A 1 388 ? -14.262 -0.140 30.958 1.00 79.19 388 ASP A CA 1
ATOM 2990 C C . ASP A 1 388 ? -14.597 0.130 32.431 1.00 79.19 388 ASP A C 1
ATOM 2992 O O . ASP A 1 388 ? -15.431 0.987 32.735 1.00 79.19 388 ASP A O 1
ATOM 2996 N N . VAL A 1 389 ? -13.869 -0.511 33.354 1.00 84.62 389 VAL A N 1
ATOM 2997 C CA . VAL A 1 389 ? -14.004 -0.278 34.800 1.00 84.62 389 VAL A CA 1
ATOM 2998 C C . VAL A 1 389 ? -13.683 1.169 35.175 1.00 84.62 389 VAL A C 1
ATOM 3000 O O . VAL A 1 389 ? -14.457 1.799 35.897 1.00 84.62 389 VAL A O 1
ATOM 3003 N N . LEU A 1 390 ? -12.580 1.730 34.670 1.00 87.00 390 LEU A N 1
ATOM 3004 C CA . LEU A 1 390 ? -12.207 3.124 34.928 1.00 87.00 390 LEU A CA 1
ATOM 3005 C C . LEU A 1 390 ? -13.257 4.104 34.392 1.00 87.00 390 LEU A C 1
ATOM 3007 O O . LEU A 1 390 ? -13.585 5.091 35.055 1.00 87.00 390 LEU A O 1
ATOM 3011 N N . THR A 1 391 ? -13.793 3.839 33.201 1.00 82.06 391 THR A N 1
ATOM 3012 C CA . THR A 1 391 ? -14.808 4.693 32.575 1.00 82.06 391 THR A CA 1
ATOM 3013 C C . THR A 1 391 ? -16.114 4.659 33.367 1.00 82.06 391 THR A C 1
ATOM 3015 O O . THR A 1 391 ? -16.657 5.722 33.679 1.00 82.06 391 THR A O 1
ATOM 3018 N N . ALA A 1 392 ? -16.574 3.469 33.765 1.00 81.69 392 ALA A N 1
ATOM 3019 C CA . ALA A 1 392 ? -17.757 3.298 34.605 1.00 81.69 392 ALA A CA 1
ATOM 3020 C C . ALA A 1 392 ? -17.586 3.969 35.977 1.00 81.69 392 ALA A C 1
ATOM 3022 O O . ALA A 1 392 ? -18.433 4.763 36.387 1.00 81.69 392 ALA A O 1
ATOM 3023 N N . PHE A 1 393 ? -16.450 3.743 36.644 1.00 87.81 393 PHE A N 1
ATOM 3024 C CA . PHE A 1 393 ? -16.122 4.381 37.919 1.00 87.81 393 PHE A CA 1
ATOM 3025 C C . PHE A 1 393 ? -16.144 5.909 37.819 1.00 87.81 393 PHE A C 1
ATOM 3027 O O . PHE A 1 393 ? -16.791 6.583 38.621 1.00 87.81 393 PHE A O 1
ATOM 3034 N N . ARG A 1 394 ? -15.487 6.478 36.799 1.00 87.75 394 ARG A N 1
ATOM 3035 C CA . ARG A 1 394 ? -15.484 7.928 36.566 1.00 87.75 394 ARG A CA 1
ATOM 3036 C C . ARG A 1 394 ? -16.902 8.471 36.381 1.00 87.75 394 ARG A C 1
ATOM 3038 O O . ARG A 1 394 ? -17.189 9.573 36.850 1.00 87.75 394 ARG A O 1
ATOM 3045 N N . GLN A 1 395 ? -17.765 7.736 35.684 1.00 80.50 395 GLN A N 1
ATOM 3046 C CA . GLN A 1 395 ? -19.154 8.131 35.469 1.00 80.50 395 GLN A CA 1
ATOM 3047 C C . GLN A 1 395 ? -19.953 8.128 36.778 1.00 80.50 395 GLN A C 1
ATOM 3049 O O . GLN A 1 395 ? -20.589 9.135 37.090 1.00 80.50 395 GLN A O 1
ATOM 3054 N N . GLU A 1 396 ? -19.879 7.053 37.567 1.00 85.06 396 GLU A N 1
ATOM 3055 C CA . GLU A 1 396 ? -20.550 6.963 38.872 1.00 85.06 396 GLU A CA 1
ATOM 3056 C C . GLU A 1 396 ? -20.086 8.094 39.810 1.00 85.06 396 GLU A C 1
ATOM 3058 O O . GLU A 1 396 ? -20.912 8.803 40.391 1.00 85.06 396 GLU A O 1
ATOM 3063 N N . VAL A 1 397 ? -18.771 8.342 39.891 1.00 87.44 397 VAL A N 1
ATOM 3064 C CA . VAL A 1 397 ? -18.202 9.436 40.697 1.00 87.44 397 VAL A CA 1
ATOM 3065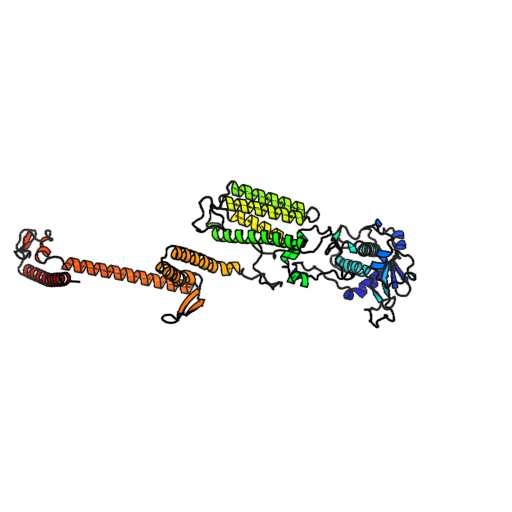 C C . VAL A 1 397 ? -18.687 10.799 40.212 1.00 87.44 397 VAL A C 1
ATOM 3067 O O . VAL A 1 397 ? -19.030 11.650 41.032 1.00 87.44 397 VAL A O 1
ATOM 3070 N N . ARG A 1 398 ? -18.741 11.032 38.894 1.00 85.62 398 ARG A N 1
ATOM 3071 C CA . ARG A 1 398 ? -19.232 12.298 38.334 1.00 85.62 398 ARG A CA 1
ATOM 3072 C C . ARG A 1 398 ? -20.689 12.546 38.722 1.00 85.62 398 ARG A C 1
ATOM 3074 O O . ARG A 1 398 ? -21.008 13.662 39.124 1.00 85.62 398 ARG A O 1
ATOM 3081 N N . LEU A 1 399 ? -21.550 11.535 38.615 1.00 84.19 399 LEU A N 1
ATOM 3082 C CA . LEU A 1 399 ? -22.964 11.644 38.984 1.00 84.19 399 LEU A CA 1
ATOM 3083 C C . LEU A 1 399 ? -23.133 11.928 40.484 1.00 84.19 399 LEU A C 1
ATOM 3085 O O . LEU A 1 399 ? -23.853 12.859 40.843 1.00 84.19 399 LEU A O 1
ATOM 3089 N N . ALA A 1 400 ? -22.408 11.208 41.345 1.00 85.06 400 ALA A N 1
ATOM 3090 C CA . ALA A 1 400 ? -22.426 11.423 42.795 1.00 85.06 400 ALA A CA 1
ATOM 3091 C C . ALA A 1 400 ? -21.867 12.801 43.206 1.00 85.06 400 ALA A C 1
ATOM 3093 O O . ALA A 1 400 ? -22.389 13.460 44.107 1.00 85.06 400 ALA A O 1
ATOM 3094 N N . ALA A 1 401 ? -20.827 13.279 42.518 1.00 82.94 401 ALA A N 1
ATOM 3095 C CA . ALA A 1 401 ? -20.276 14.613 42.739 1.00 82.94 401 ALA A CA 1
ATOM 3096 C C . ALA A 1 401 ? -21.259 15.713 42.309 1.00 82.94 401 ALA A C 1
ATOM 3098 O O . ALA A 1 401 ? -21.399 16.716 43.006 1.00 82.94 401 ALA A O 1
ATOM 3099 N N . MET A 1 402 ? -21.972 15.521 41.194 1.00 80.69 402 MET A N 1
ATOM 3100 C CA . MET A 1 402 ? -23.004 16.454 40.729 1.00 80.69 402 MET A CA 1
ATOM 3101 C C . MET A 1 402 ? -24.213 16.518 41.672 1.00 80.69 402 MET A C 1
ATOM 3103 O O . MET A 1 402 ? -24.830 17.576 41.777 1.00 80.69 402 MET A O 1
ATOM 3107 N N . SER A 1 403 ? -24.536 15.433 42.383 1.00 82.56 403 SER A N 1
ATOM 3108 C CA . SER A 1 403 ? -25.592 15.416 43.404 1.00 82.56 403 SER A CA 1
ATOM 3109 C C . SER A 1 403 ? -25.137 15.914 44.782 1.00 82.56 403 SER A C 1
ATOM 3111 O O . SER A 1 403 ? -25.962 16.025 45.685 1.00 82.56 403 SER A O 1
ATOM 3113 N N . GLY A 1 404 ? -23.844 16.212 44.965 1.00 80.94 404 GLY A N 1
ATOM 3114 C CA . GLY A 1 404 ? -23.274 16.670 46.237 1.00 80.94 404 GLY A CA 1
ATOM 3115 C C . GLY A 1 404 ? -23.138 15.584 47.314 1.00 80.94 404 GLY A C 1
ATOM 3116 O O . GLY A 1 404 ? -22.882 15.913 48.472 1.00 80.94 404 GLY A O 1
ATOM 3117 N N . ASP A 1 405 ? -23.290 14.303 46.962 1.00 82.12 405 ASP A N 1
ATOM 3118 C CA . ASP A 1 405 ? -23.223 13.188 47.913 1.00 82.12 405 ASP A CA 1
ATOM 3119 C C . ASP A 1 405 ? -21.787 12.656 48.034 1.00 82.12 405 ASP A C 1
ATOM 3121 O O . ASP A 1 405 ? -21.346 11.746 47.326 1.00 82.12 405 ASP A O 1
ATOM 3125 N N . THR A 1 406 ? -21.031 13.229 48.969 1.00 79.19 406 THR A N 1
ATOM 3126 C CA . THR A 1 406 ? -19.649 12.814 49.255 1.00 79.19 406 THR A CA 1
ATOM 3127 C C . THR A 1 406 ? -19.551 11.405 49.838 1.00 79.19 406 THR A C 1
ATOM 3129 O O . THR A 1 406 ? -18.517 10.752 49.681 1.00 79.19 406 THR A O 1
ATOM 3132 N N . LYS A 1 407 ? -20.614 10.895 50.473 1.00 83.44 407 LYS A N 1
ATOM 3133 C CA . LYS A 1 407 ? -20.643 9.534 51.018 1.00 83.44 407 LYS A CA 1
ATOM 3134 C C . LYS A 1 407 ? -20.814 8.506 49.901 1.00 83.44 407 LYS A C 1
ATOM 3136 O O . LYS A 1 407 ? -20.167 7.460 49.944 1.00 83.44 407 LYS A O 1
ATOM 3141 N N . ALA A 1 408 ? -21.612 8.823 48.882 1.00 84.31 408 ALA A N 1
ATOM 3142 C CA . ALA A 1 408 ? -21.724 8.003 47.680 1.00 84.31 408 ALA A CA 1
ATOM 3143 C C . ALA A 1 408 ? -20.380 7.883 46.948 1.00 84.31 408 ALA A C 1
ATOM 3145 O O . ALA A 1 408 ? -20.005 6.779 46.568 1.00 84.31 408 ALA A O 1
ATOM 3146 N N . VAL A 1 409 ? -19.607 8.970 46.830 1.00 84.81 409 VAL A N 1
ATOM 3147 C CA . VAL A 1 409 ? -18.270 8.931 46.200 1.00 84.81 409 VAL A CA 1
ATOM 3148 C C . VAL A 1 409 ? -17.329 7.955 46.918 1.00 84.81 409 VAL A C 1
ATOM 3150 O O . VAL A 1 409 ? -16.664 7.156 46.259 1.00 84.81 409 VAL A O 1
ATOM 3153 N N . LEU A 1 410 ? -17.300 7.976 48.256 1.00 84.81 410 LEU A N 1
ATOM 3154 C CA . LEU A 1 410 ? -16.500 7.027 49.041 1.00 84.81 410 LEU A CA 1
ATOM 3155 C C . LEU A 1 410 ? -16.984 5.584 48.846 1.00 84.81 410 LEU A C 1
ATOM 3157 O O . LEU A 1 410 ? -16.172 4.695 48.614 1.00 84.81 410 LEU A O 1
ATOM 3161 N N . SER A 1 411 ? -18.301 5.361 48.837 1.00 87.31 411 SER A N 1
ATOM 3162 C CA . SER A 1 411 ? -18.871 4.032 48.586 1.00 87.31 411 SER A CA 1
ATOM 3163 C C . SER A 1 411 ? -18.542 3.495 47.189 1.00 87.31 411 SER A C 1
ATOM 3165 O O . SER A 1 411 ? -18.346 2.291 47.034 1.00 87.31 411 SER A O 1
ATOM 3167 N N . ILE A 1 412 ? -18.494 4.359 46.172 1.00 87.00 412 ILE A N 1
ATOM 3168 C CA . ILE A 1 412 ? -18.120 3.992 44.800 1.00 87.00 412 ILE A CA 1
ATOM 3169 C C . ILE A 1 412 ? -16.630 3.614 44.740 1.00 87.00 412 ILE A C 1
ATOM 3171 O O . ILE A 1 412 ? -16.268 2.644 44.073 1.00 87.00 412 ILE A O 1
ATOM 3175 N N . ALA A 1 413 ? -15.767 4.325 45.475 1.00 85.94 413 ALA A N 1
ATOM 3176 C CA . ALA A 1 413 ? -14.347 3.987 45.606 1.00 85.94 413 ALA A CA 1
ATOM 3177 C C . ALA A 1 413 ? -14.128 2.640 46.311 1.00 85.94 413 ALA A C 1
ATOM 3179 O O . ALA A 1 413 ? -13.356 1.818 45.815 1.00 85.94 413 ALA A O 1
ATOM 3180 N N . ASP A 1 414 ? -14.853 2.377 47.401 1.00 86.81 414 ASP A N 1
ATOM 3181 C CA . ASP A 1 414 ? -14.795 1.088 48.097 1.00 86.81 414 ASP A CA 1
ATOM 3182 C C . ASP A 1 414 ? -15.280 -0.059 47.195 1.00 86.81 414 ASP A C 1
ATOM 3184 O O . ASP A 1 414 ? -14.610 -1.083 47.085 1.00 86.81 414 ASP A O 1
ATOM 3188 N N . LYS A 1 415 ? -16.385 0.132 46.461 1.00 87.62 415 LYS A N 1
ATOM 3189 C CA . LYS A 1 415 ? -16.903 -0.854 45.495 1.00 87.62 415 LYS A CA 1
ATOM 3190 C C . LYS A 1 415 ? -15.892 -1.158 44.385 1.00 87.62 415 LYS A C 1
ATOM 3192 O O . LYS A 1 415 ? -15.699 -2.320 44.020 1.00 87.62 415 LYS A O 1
ATOM 3197 N N . LEU A 1 416 ? -15.217 -0.135 43.854 1.00 87.56 416 LEU A N 1
ATOM 3198 C CA . LEU A 1 416 ? -14.148 -0.325 42.872 1.00 87.56 416 LEU A CA 1
ATOM 3199 C C . LEU A 1 416 ? -13.006 -1.173 43.455 1.00 87.56 416 LEU A C 1
ATOM 3201 O O . LEU A 1 416 ? -12.567 -2.126 42.805 1.00 87.56 416 LEU A O 1
ATOM 3205 N N . ARG A 1 417 ? -12.550 -0.830 44.668 1.00 86.56 417 ARG A N 1
ATOM 3206 C CA . ARG A 1 417 ? -11.434 -1.480 45.369 1.00 86.56 417 ARG A CA 1
ATOM 3207 C C . ARG A 1 417 ? -11.725 -2.944 45.707 1.00 86.56 417 ARG A C 1
ATOM 3209 O O . ARG A 1 417 ? -10.882 -3.802 45.453 1.00 86.56 417 ARG A O 1
ATOM 3216 N N . ASP A 1 418 ? -12.894 -3.209 46.286 1.00 82.56 418 ASP A N 1
ATOM 3217 C CA . ASP A 1 418 ? -13.188 -4.470 46.974 1.00 82.56 418 ASP A CA 1
ATOM 3218 C C . ASP A 1 418 ? -13.969 -5.472 46.111 1.00 82.56 418 ASP A C 1
ATOM 3220 O O . ASP A 1 418 ? -13.796 -6.682 46.281 1.00 82.56 418 ASP A O 1
ATOM 3224 N N . ASP A 1 419 ? -14.786 -4.996 45.163 1.00 81.75 419 ASP A N 1
ATOM 3225 C CA . ASP A 1 419 ? -15.702 -5.856 44.402 1.00 81.75 419 ASP A CA 1
ATOM 3226 C C . ASP A 1 419 ? -15.350 -5.960 42.915 1.00 81.75 419 ASP A C 1
ATOM 3228 O O . ASP A 1 419 ? -15.471 -7.048 42.342 1.00 81.75 419 ASP A O 1
ATOM 3232 N N . ILE A 1 420 ? -14.931 -4.853 42.287 1.00 84.38 420 ILE A N 1
ATOM 3233 C CA . ILE A 1 420 ? -14.736 -4.767 40.830 1.00 84.38 420 ILE A CA 1
ATOM 3234 C C . ILE A 1 420 ? -13.308 -5.148 40.426 1.00 84.38 420 ILE A C 1
ATOM 3236 O O . ILE A 1 420 ? -13.131 -6.116 39.688 1.00 84.38 420 ILE A O 1
ATOM 3240 N N . LEU A 1 421 ? -12.281 -4.435 40.902 1.00 84.44 421 LEU A N 1
ATOM 3241 C CA . LEU A 1 421 ? -10.884 -4.697 40.519 1.00 84.44 421 LEU A CA 1
ATOM 3242 C C . LEU A 1 421 ? -10.411 -6.134 40.809 1.00 84.44 421 LEU A C 1
ATOM 3244 O O . LEU A 1 421 ? -9.694 -6.689 39.967 1.00 84.44 421 LEU A O 1
ATOM 3248 N N . PRO A 1 422 ? -10.872 -6.804 41.885 1.00 85.12 422 PRO A N 1
ATOM 3249 C CA . PRO A 1 422 ? -10.547 -8.209 42.100 1.00 85.12 422 PRO A CA 1
ATOM 3250 C C . PRO A 1 422 ? -11.063 -9.149 41.004 1.00 85.12 422 PRO A C 1
ATOM 3252 O O . PRO A 1 422 ? -10.452 -10.184 40.751 1.00 85.12 422 PRO A O 1
ATOM 3255 N N . THR A 1 423 ? -12.142 -8.802 40.290 1.00 81.00 423 THR A N 1
ATOM 3256 C CA . THR A 1 423 ? -12.605 -9.606 39.138 1.00 81.00 423 THR A CA 1
ATOM 3257 C C . THR A 1 423 ? -11.649 -9.551 37.948 1.00 81.00 423 THR A C 1
ATOM 3259 O O . THR A 1 423 ? -11.673 -10.446 37.109 1.00 81.00 423 THR A O 1
ATOM 3262 N N . LEU A 1 424 ? -10.782 -8.535 37.909 1.00 83.56 424 LEU A N 1
ATOM 3263 C CA . LEU A 1 424 ? -9.752 -8.335 36.891 1.00 83.56 424 LEU A CA 1
ATOM 3264 C C . LEU A 1 424 ? -8.350 -8.742 37.375 1.00 83.56 424 LEU A C 1
ATOM 3266 O O . LEU A 1 424 ? -7.362 -8.433 36.713 1.00 83.56 424 LEU A O 1
ATOM 3270 N N . GLY A 1 425 ? -8.242 -9.399 38.534 1.00 82.06 425 GLY A N 1
ATOM 3271 C CA . GLY A 1 425 ? -6.956 -9.837 39.084 1.00 82.06 425 GLY A CA 1
ATOM 3272 C C . GLY A 1 425 ? -6.153 -8.731 39.778 1.00 82.06 425 GLY A C 1
ATOM 3273 O O . GLY A 1 425 ? -4.978 -8.936 40.068 1.00 82.06 425 GLY A O 1
ATOM 3274 N N . VAL A 1 426 ? -6.750 -7.566 40.064 1.00 85.06 426 VAL A N 1
ATOM 3275 C CA . VAL A 1 426 ? -6.076 -6.447 40.747 1.00 85.06 426 VAL A CA 1
ATOM 3276 C C . VAL A 1 426 ? -6.568 -6.318 42.186 1.00 85.06 426 VAL A C 1
ATOM 3278 O O . VAL A 1 426 ? -7.754 -6.111 42.436 1.00 85.06 426 VAL A O 1
ATOM 3281 N N . ARG A 1 427 ? -5.639 -6.380 43.142 1.00 83.88 427 ARG A N 1
ATOM 3282 C CA . ARG A 1 427 ? -5.882 -6.126 44.567 1.00 83.88 427 ARG A CA 1
ATOM 3283 C C . ARG A 1 427 ? -5.294 -4.776 44.951 1.00 83.88 427 ARG A C 1
ATOM 3285 O O . ARG A 1 427 ? -4.102 -4.550 44.756 1.00 83.88 427 ARG A O 1
ATOM 3292 N N . MET A 1 428 ? -6.106 -3.895 45.521 1.00 84.50 428 MET A N 1
ATOM 3293 C CA . MET A 1 428 ? -5.657 -2.608 46.051 1.00 84.50 428 MET A CA 1
ATOM 3294 C C . MET A 1 428 ? -5.597 -2.653 47.581 1.00 84.50 428 MET A C 1
ATOM 3296 O O . MET A 1 428 ? -6.505 -3.163 48.232 1.00 84.50 428 MET A O 1
ATOM 3300 N N . GLU A 1 429 ? -4.517 -2.128 48.151 1.00 81.62 429 GLU A N 1
ATOM 3301 C CA . GLU A 1 429 ? -4.281 -2.058 49.592 1.00 81.62 429 GLU A CA 1
ATOM 3302 C C . GLU A 1 429 ? -3.919 -0.625 49.982 1.00 81.62 429 GLU A C 1
ATOM 3304 O O . GLU A 1 429 ? -2.951 -0.057 49.475 1.00 81.62 429 GLU A O 1
ATOM 3309 N N . ASP A 1 430 ? -4.663 -0.062 50.926 1.00 82.19 430 ASP A N 1
ATOM 3310 C CA . ASP A 1 430 ? -4.361 1.232 51.526 1.00 82.19 430 ASP A CA 1
ATOM 3311 C C . ASP A 1 430 ? -3.390 1.029 52.699 1.00 82.19 430 ASP A C 1
ATOM 3313 O O . ASP A 1 430 ? -3.723 0.387 53.698 1.00 82.19 430 ASP A O 1
ATOM 3317 N N . LYS A 1 431 ? -2.159 1.537 52.577 1.00 77.62 431 LYS A N 1
ATOM 3318 C CA . LYS A 1 431 ? -1.125 1.442 53.618 1.00 77.62 431 LYS A CA 1
ATOM 3319 C C . LYS A 1 431 ? -0.932 2.788 54.307 1.00 77.62 431 LYS A C 1
ATOM 3321 O O . LYS A 1 431 ? -0.659 3.784 53.647 1.00 77.62 431 LYS A O 1
ATOM 3326 N N . GLY A 1 432 ? -1.016 2.799 55.637 1.00 68.75 432 GLY A N 1
ATOM 3327 C CA . GLY A 1 432 ? -0.851 3.996 56.469 1.00 68.75 432 GLY A CA 1
ATOM 3328 C C . GLY A 1 432 ? -2.072 4.272 57.348 1.00 68.75 432 GLY A C 1
ATOM 3329 O O . GLY A 1 432 ? -3.020 3.490 57.379 1.00 68.75 432 GLY A O 1
ATOM 3330 N N . SER A 1 433 ? -2.048 5.381 58.087 1.00 63.66 433 SER A N 1
ATOM 3331 C CA . SER A 1 433 ? -3.156 5.815 58.948 1.00 63.66 433 SER A CA 1
ATOM 3332 C C . SER A 1 433 ? -3.307 7.334 58.908 1.00 63.66 433 SER A C 1
ATOM 3334 O O . SER A 1 433 ? -2.317 8.051 59.031 1.00 63.66 433 SER A O 1
ATOM 3336 N N . GLY A 1 434 ? -4.538 7.839 58.798 1.00 65.12 434 GLY A N 1
ATOM 3337 C CA . GLY A 1 434 ? -4.810 9.280 58.788 1.00 65.12 434 GLY A CA 1
ATOM 3338 C C . GLY A 1 434 ? -4.654 9.907 57.400 1.00 65.12 434 GLY A C 1
ATOM 3339 O O . GLY A 1 434 ? -5.241 9.418 56.444 1.00 65.12 434 GLY A O 1
ATOM 3340 N N . LYS A 1 435 ? -3.913 11.020 57.292 1.00 61.28 435 LYS A N 1
ATOM 3341 C CA . LYS A 1 435 ? -3.722 11.754 56.023 1.00 61.28 435 LYS A CA 1
ATOM 3342 C C . LYS A 1 435 ? -2.606 11.187 55.131 1.00 61.28 435 LYS A C 1
ATOM 3344 O O . LYS A 1 435 ? -2.549 11.555 53.965 1.00 61.28 435 LYS A O 1
ATOM 3349 N N . ASP A 1 436 ? -1.788 10.272 55.653 1.00 64.69 436 ASP A N 1
ATOM 3350 C CA . ASP A 1 436 ? -0.634 9.677 54.959 1.00 64.69 436 ASP A CA 1
ATOM 3351 C C . ASP A 1 436 ? -0.951 8.276 54.400 1.00 64.69 436 ASP A C 1
ATOM 3353 O O . ASP A 1 436 ? -0.151 7.345 54.507 1.00 64.69 436 ASP A O 1
ATOM 3357 N N . VAL A 1 437 ? -2.157 8.087 53.858 1.00 75.88 437 VAL A N 1
ATOM 3358 C CA . VAL A 1 437 ? -2.552 6.821 53.224 1.00 75.88 437 VAL A CA 1
ATOM 3359 C C . VAL A 1 437 ? -1.942 6.743 51.828 1.00 75.88 437 VAL A C 1
ATOM 3361 O O . VAL A 1 437 ? -2.169 7.615 50.991 1.00 75.88 437 VAL A O 1
ATOM 3364 N N . ILE A 1 438 ? -1.187 5.677 51.571 1.00 71.81 438 ILE A N 1
ATOM 3365 C CA . ILE A 1 438 ? -0.633 5.351 50.259 1.00 71.81 438 ILE A CA 1
ATOM 3366 C C . ILE A 1 438 ? -1.338 4.099 49.751 1.00 71.81 438 ILE A C 1
ATOM 3368 O O . ILE A 1 438 ? -1.200 3.019 50.328 1.00 71.81 438 ILE A O 1
ATOM 3372 N N . THR A 1 439 ? -2.064 4.233 48.649 1.00 79.75 439 THR A N 1
ATOM 3373 C CA . THR A 1 439 ? -2.698 3.096 47.985 1.00 79.75 439 THR A CA 1
ATOM 3374 C C . THR A 1 439 ? -1.689 2.387 47.084 1.00 79.75 439 THR A C 1
ATOM 3376 O O . THR A 1 439 ? -1.065 3.004 46.218 1.00 79.75 439 THR A O 1
ATOM 3379 N N . VAL A 1 440 ? -1.528 1.080 47.271 1.00 81.75 440 VAL A N 1
ATOM 3380 C CA . VAL A 1 440 ? -0.685 0.214 46.434 1.00 81.75 440 VAL A CA 1
ATOM 3381 C C . VAL A 1 440 ? -1.535 -0.858 45.765 1.00 81.75 440 VAL A C 1
ATOM 3383 O O . VAL A 1 440 ? -2.554 -1.273 46.309 1.00 81.75 440 VAL A O 1
ATOM 3386 N N . TRP A 1 441 ? -1.119 -1.330 44.592 1.00 84.62 441 TRP A N 1
ATOM 3387 C CA . TRP A 1 441 ? -1.799 -2.405 43.870 1.00 84.62 441 TRP A CA 1
ATOM 3388 C C . TRP A 1 441 ? -0.905 -3.644 43.749 1.00 84.62 441 TRP A C 1
ATOM 3390 O O . TRP A 1 441 ? 0.323 -3.544 43.741 1.00 84.62 441 TRP A O 1
ATOM 3400 N N . LYS A 1 442 ? -1.529 -4.819 43.667 1.00 83.75 442 LYS A N 1
ATOM 3401 C CA . LYS A 1 442 ? -0.897 -6.118 43.404 1.00 83.75 442 LYS A CA 1
ATOM 3402 C C . LYS A 1 442 ? -1.723 -6.880 42.374 1.00 83.75 442 LYS A C 1
ATOM 3404 O O . LYS A 1 442 ? -2.939 -6.711 42.323 1.00 83.75 442 LYS A O 1
ATOM 3409 N N . LEU A 1 443 ? -1.060 -7.722 41.588 1.00 84.00 443 LEU A N 1
ATOM 3410 C CA . LEU A 1 443 ? -1.724 -8.688 40.717 1.00 84.00 443 LEU A CA 1
ATOM 3411 C C . LEU A 1 443 ? -1.806 -10.035 41.429 1.00 84.00 443 LEU A C 1
ATOM 3413 O O . LEU A 1 443 ? -0.840 -10.446 42.073 1.00 84.00 443 LEU A O 1
ATOM 3417 N N . ASP A 1 444 ? -2.956 -10.685 41.329 1.00 76.62 444 ASP A N 1
ATOM 3418 C CA . ASP A 1 444 ? -3.256 -11.949 41.998 1.00 76.62 444 ASP A CA 1
ATOM 3419 C C . ASP A 1 444 ? -4.120 -12.829 41.081 1.00 76.62 444 ASP A C 1
ATOM 3421 O O . ASP A 1 444 ? -4.733 -12.341 40.126 1.00 76.62 444 ASP A O 1
ATOM 3425 N N . ASP A 1 445 ? -4.159 -14.128 41.353 1.00 78.88 445 ASP A N 1
ATOM 3426 C CA . ASP A 1 445 ? -4.908 -15.083 40.539 1.00 78.88 445 ASP A CA 1
ATOM 3427 C C . ASP A 1 445 ? -6.433 -14.895 40.691 1.00 78.88 445 ASP A C 1
ATOM 3429 O O . ASP A 1 445 ? -6.978 -14.851 41.801 1.00 78.88 445 ASP A O 1
ATOM 3433 N N . ILE A 1 446 ? -7.140 -14.806 39.558 1.00 76.44 446 ILE A N 1
ATOM 3434 C CA . ILE A 1 446 ? -8.576 -14.481 39.511 1.00 76.44 446 ILE A CA 1
ATOM 3435 C C . ILE A 1 446 ? -9.414 -15.576 40.186 1.00 76.44 446 ILE A C 1
ATOM 3437 O O . ILE A 1 446 ? -10.381 -15.267 40.890 1.00 76.44 446 ILE A O 1
ATOM 3441 N N . GLU A 1 447 ? -9.069 -16.856 40.011 1.00 71.69 447 GLU A N 1
ATOM 3442 C CA . GLU A 1 447 ? -9.815 -17.958 40.635 1.00 71.69 447 GLU A CA 1
ATOM 3443 C C . GLU A 1 447 ? -9.659 -17.963 42.154 1.00 71.69 447 GLU A C 1
ATOM 3445 O O . GLU A 1 447 ? -10.632 -18.189 42.887 1.00 71.69 447 GLU A O 1
ATOM 3450 N N . THR A 1 448 ? -8.450 -17.680 42.626 1.00 75.06 448 THR A N 1
ATOM 3451 C CA . THR A 1 448 ? -8.137 -17.561 44.049 1.00 75.06 448 THR A CA 1
ATOM 3452 C C . THR A 1 448 ? -8.923 -16.409 44.675 1.00 75.06 448 THR A C 1
ATOM 3454 O O . THR A 1 448 ? -9.655 -16.622 45.648 1.00 75.06 448 THR A O 1
ATOM 3457 N N . MET A 1 449 ? -8.909 -15.224 44.057 1.00 71.56 449 MET A N 1
ATOM 3458 C CA . MET A 1 449 ? -9.686 -14.073 44.535 1.00 71.56 449 MET A CA 1
ATOM 3459 C C . MET A 1 449 ? -11.202 -14.311 44.488 1.00 71.56 449 MET A C 1
ATOM 3461 O O . MET A 1 449 ? -11.927 -13.907 45.403 1.00 71.56 449 MET A O 1
ATOM 3465 N N . ARG A 1 450 ? -11.709 -15.030 43.479 1.00 72.31 450 ARG A N 1
ATOM 3466 C CA . ARG A 1 450 ? -13.133 -15.396 43.395 1.00 72.31 450 ARG A CA 1
ATOM 3467 C C . ARG A 1 450 ? -13.557 -16.314 44.544 1.00 72.31 450 ARG A C 1
ATOM 3469 O O . ARG A 1 450 ? -14.627 -16.106 45.118 1.00 72.31 450 ARG A O 1
ATOM 3476 N N . LYS A 1 451 ? -12.730 -17.303 44.905 1.00 74.81 451 LYS A N 1
ATOM 3477 C CA . LYS A 1 451 ? -12.975 -18.192 46.056 1.00 74.81 451 LYS A CA 1
ATOM 3478 C C . LYS A 1 451 ? -12.969 -17.418 47.374 1.00 74.81 451 LYS A C 1
ATOM 3480 O O . LYS A 1 451 ? -13.889 -17.596 48.170 1.00 74.81 451 LYS A O 1
ATOM 3485 N N . GLU A 1 452 ? -12.000 -16.525 47.579 1.00 75.94 452 GLU A N 1
ATOM 3486 C CA . GLU A 1 452 ? -11.946 -15.662 48.769 1.00 75.94 452 GLU A CA 1
ATOM 3487 C C . GLU A 1 452 ? -13.185 -14.764 48.890 1.00 75.94 452 GLU A C 1
ATOM 3489 O O . GLU A 1 452 ? -13.744 -14.619 49.981 1.00 75.94 452 GLU A O 1
ATOM 3494 N N . ARG A 1 453 ? -13.660 -14.191 47.775 1.00 74.88 453 ARG A N 1
ATOM 3495 C CA . ARG A 1 453 ? -14.864 -13.349 47.759 1.00 74.88 453 ARG A CA 1
ATOM 3496 C C . ARG A 1 453 ? -16.113 -14.137 48.139 1.00 74.88 453 ARG A C 1
ATOM 3498 O O . ARG A 1 453 ? -16.860 -13.695 49.006 1.00 74.88 453 ARG A O 1
ATOM 3505 N N . LEU A 1 454 ? -16.304 -15.318 47.550 1.00 75.50 454 LEU A N 1
ATOM 3506 C CA . LEU A 1 454 ? -17.431 -16.199 47.876 1.00 75.50 454 LEU A CA 1
ATOM 3507 C C . LEU A 1 454 ? -17.405 -16.633 49.348 1.00 75.50 454 LEU A C 1
ATOM 3509 O O . LEU A 1 454 ? -18.450 -16.681 49.992 1.00 75.50 454 LEU A O 1
ATOM 3513 N N . GLN A 1 455 ? -16.220 -16.893 49.907 1.00 78.25 455 GLN A N 1
ATOM 3514 C CA . GLN A 1 455 ? -16.063 -17.205 51.330 1.00 78.25 455 GLN A CA 1
ATOM 3515 C C . GLN A 1 455 ? -16.396 -16.006 52.227 1.00 78.25 455 GLN A C 1
ATOM 3517 O O . GLN A 1 455 ? -17.105 -16.169 53.221 1.00 78.25 455 GLN A O 1
ATOM 3522 N N . LYS A 1 456 ? -15.933 -14.797 51.879 1.00 78.62 456 LYS A N 1
ATOM 3523 C CA . LYS A 1 456 ? -16.284 -13.563 52.603 1.00 78.62 456 LYS A CA 1
ATOM 3524 C C . LYS A 1 456 ? -17.781 -13.274 52.548 1.00 78.62 456 LYS A C 1
ATOM 3526 O O . LYS A 1 456 ? -18.362 -12.905 53.566 1.00 78.62 456 LYS A O 1
ATOM 3531 N N . GLU A 1 457 ? -18.403 -13.450 51.389 1.00 78.12 457 GLU A N 1
ATOM 3532 C CA . GLU A 1 457 ? -19.835 -13.231 51.198 1.00 78.12 457 GLU A CA 1
ATOM 3533 C C . GLU A 1 457 ? -20.667 -14.258 51.975 1.00 78.12 457 GLU A C 1
ATOM 3535 O O . GLU A 1 457 ? -21.579 -13.874 52.706 1.00 78.12 457 GLU A O 1
ATOM 3540 N N . ALA A 1 458 ? -20.287 -15.539 51.933 1.00 78.12 458 ALA A N 1
ATOM 3541 C CA . ALA A 1 458 ? -20.897 -16.581 52.756 1.00 78.12 458 ALA A CA 1
ATOM 3542 C C . ALA A 1 458 ? -20.754 -16.281 54.257 1.00 78.12 458 ALA A C 1
ATOM 3544 O O . ALA A 1 458 ? -21.725 -16.394 55.001 1.00 78.12 458 ALA A O 1
ATOM 3545 N N . ALA A 1 459 ? -19.580 -15.824 54.703 1.00 80.44 459 ALA A N 1
ATOM 3546 C CA . ALA A 1 459 ? -19.356 -15.432 56.093 1.00 80.44 459 ALA A CA 1
ATOM 3547 C C . ALA A 1 459 ? -20.164 -14.186 56.502 1.00 80.44 459 ALA A C 1
ATOM 3549 O O . ALA A 1 459 ? -20.601 -14.092 57.650 1.00 80.44 459 ALA A O 1
ATOM 3550 N N . ARG A 1 460 ? -20.376 -13.226 55.589 1.00 81.19 460 ARG A N 1
ATOM 3551 C CA . ARG A 1 460 ? -21.232 -12.052 55.828 1.00 81.19 460 ARG A CA 1
ATOM 3552 C C . ARG A 1 460 ? -22.693 -12.465 55.977 1.00 81.19 460 ARG A C 1
ATOM 3554 O O . ARG A 1 460 ? -23.309 -12.087 56.966 1.00 81.19 460 ARG A O 1
ATOM 3561 N N . LEU A 1 461 ? -23.206 -13.271 55.047 1.00 79.38 461 LEU A N 1
ATOM 3562 C CA . LEU A 1 461 ? -24.578 -13.786 55.086 1.00 79.38 461 LEU A CA 1
ATOM 3563 C C . LEU A 1 461 ? -24.826 -14.635 56.335 1.00 79.38 461 LEU A C 1
ATOM 3565 O O . LEU A 1 461 ? -25.879 -14.534 56.956 1.00 79.38 461 LEU A O 1
ATOM 3569 N N . GLU A 1 462 ? -23.846 -15.439 56.740 1.00 82.06 462 GLU A N 1
ATOM 3570 C CA . GLU A 1 462 ? -23.920 -16.224 57.970 1.00 82.06 462 GLU A CA 1
ATOM 3571 C C . GLU A 1 462 ? -23.966 -15.322 59.214 1.00 82.06 462 GLU A C 1
ATOM 3573 O O . GLU A 1 462 ? -24.794 -15.526 60.098 1.00 82.06 462 GLU A O 1
ATOM 3578 N N . LYS A 1 463 ? -23.154 -14.257 59.263 1.00 82.00 463 LYS A N 1
ATOM 3579 C CA . LYS A 1 463 ? -23.226 -13.253 60.339 1.00 82.00 463 LYS A CA 1
ATOM 3580 C C . LYS A 1 463 ? -24.553 -12.498 60.360 1.00 82.00 463 LYS A C 1
ATOM 3582 O O . LYS A 1 463 ? -25.053 -12.205 61.443 1.00 82.00 463 LYS A O 1
ATOM 3587 N N . GLU A 1 464 ? -25.113 -12.158 59.202 1.00 82.12 464 GLU A N 1
ATOM 3588 C CA . GLU A 1 464 ? -26.425 -11.507 59.107 1.00 82.12 464 GLU A CA 1
ATOM 3589 C C . GLU A 1 464 ? -27.530 -12.430 59.614 1.00 82.12 464 GLU A C 1
ATOM 3591 O O . GLU A 1 464 ? -28.292 -12.016 60.485 1.00 82.12 464 GLU A O 1
ATOM 3596 N N . LYS A 1 465 ? -27.539 -13.701 59.196 1.00 80.50 465 LYS A N 1
ATOM 3597 C CA . LYS A 1 465 ? -28.463 -14.716 59.724 1.00 80.50 465 LYS A CA 1
ATOM 3598 C C . LYS A 1 465 ? -28.330 -14.888 61.231 1.00 80.50 465 LYS A C 1
ATOM 3600 O O . LYS A 1 465 ? -29.336 -14.889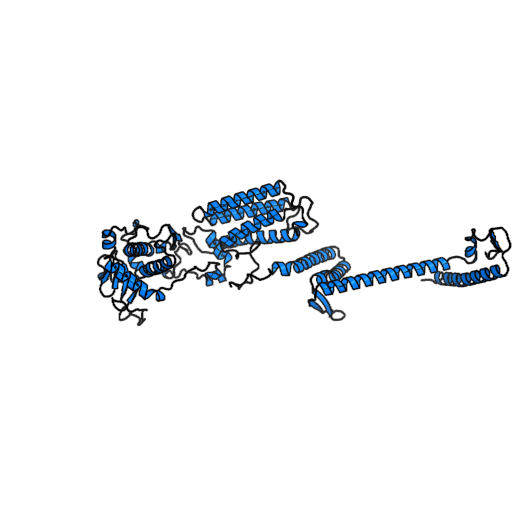 61.931 1.00 80.50 465 LYS A O 1
ATOM 3605 N N . GLN A 1 466 ? -27.104 -14.966 61.750 1.00 81.88 466 GLN A N 1
ATOM 3606 C CA . GLN A 1 466 ? -26.862 -15.047 63.192 1.00 81.88 466 GLN A CA 1
ATOM 3607 C C . GLN A 1 466 ? -27.362 -13.797 63.919 1.00 81.88 466 GLN A C 1
ATOM 3609 O O . GLN A 1 466 ? -27.941 -13.901 64.997 1.00 81.88 466 GLN A O 1
ATOM 3614 N N . LYS A 1 467 ? -27.178 -12.605 63.341 1.00 83.94 467 LYS A N 1
ATOM 3615 C CA . LYS A 1 467 ? -27.671 -11.349 63.916 1.00 83.94 467 LYS A CA 1
ATOM 3616 C C . LYS A 1 467 ? -29.199 -11.286 63.909 1.00 83.94 467 LYS A C 1
ATOM 3618 O O . LYS A 1 467 ? -29.778 -10.870 64.910 1.00 83.94 467 LYS A O 1
ATOM 3623 N N . GLU A 1 468 ? -29.845 -11.703 62.826 1.00 81.25 468 GLU A N 1
ATOM 3624 C CA . GLU A 1 468 ? -31.306 -11.783 62.719 1.00 81.25 468 GLU A CA 1
ATOM 3625 C C . GLU A 1 468 ? -31.889 -12.825 63.673 1.00 81.25 468 GLU A C 1
ATOM 3627 O O . GLU A 1 468 ? -32.867 -12.546 64.364 1.00 81.25 468 GLU A O 1
ATOM 3632 N N . GLU A 1 469 ? -31.271 -14.000 63.780 1.00 82.94 469 GLU A N 1
ATOM 3633 C CA . GLU A 1 469 ? -31.687 -15.043 64.715 1.00 82.94 469 GLU A CA 1
ATOM 3634 C C . GLU A 1 469 ? -31.522 -14.585 66.167 1.00 82.94 469 GLU A C 1
ATOM 3636 O O . GLU A 1 469 ? -32.445 -14.734 66.969 1.00 82.94 469 GLU A O 1
ATOM 3641 N N . MET A 1 470 ? -30.397 -13.946 66.498 1.00 80.50 470 MET A N 1
ATOM 3642 C CA . MET A 1 470 ? -30.170 -13.344 67.813 1.00 80.50 470 MET A CA 1
ATOM 3643 C C . MET A 1 470 ? -31.177 -12.230 68.113 1.00 80.50 470 MET A C 1
ATOM 3645 O O . MET A 1 470 ? -31.688 -12.162 69.230 1.00 80.50 470 MET A O 1
ATOM 3649 N N . ALA A 1 471 ? -31.505 -11.384 67.132 1.00 84.00 471 ALA A N 1
ATOM 3650 C CA . ALA A 1 471 ? -32.526 -10.349 67.276 1.00 84.00 471 ALA A CA 1
ATOM 3651 C C . ALA A 1 471 ? -33.926 -10.953 67.468 1.00 84.00 471 ALA A C 1
ATOM 3653 O O . ALA A 1 471 ? -34.675 -10.492 68.328 1.00 84.00 471 ALA A O 1
ATOM 3654 N N . ARG A 1 472 ? -34.264 -12.025 66.741 1.00 82.88 472 ARG A N 1
ATOM 3655 C CA . ARG A 1 472 ? -35.532 -12.755 66.887 1.00 82.88 472 ARG A CA 1
ATOM 3656 C C . ARG A 1 472 ? -35.645 -13.415 68.259 1.00 82.88 472 ARG A C 1
ATOM 3658 O O . ARG A 1 472 ? -36.672 -13.274 68.912 1.00 82.88 472 ARG A O 1
ATOM 3665 N N . LEU A 1 473 ? -34.595 -14.098 68.717 1.00 82.06 473 LEU A N 1
ATOM 3666 C CA . LEU A 1 473 ? -34.546 -14.724 70.043 1.00 82.06 473 LEU A CA 1
ATOM 3667 C C . LEU A 1 473 ? -34.617 -13.678 71.162 1.00 82.06 473 LEU A C 1
ATOM 3669 O O . LEU A 1 473 ? -35.273 -13.906 72.180 1.00 82.06 473 LEU A O 1
ATOM 3673 N N . ALA A 1 474 ? -33.974 -12.522 70.978 1.00 81.81 474 ALA A N 1
ATOM 3674 C CA . ALA A 1 474 ? -34.079 -11.400 71.902 1.00 81.81 474 ALA A CA 1
ATOM 3675 C C . ALA A 1 474 ? -35.511 -10.844 71.950 1.00 81.81 474 ALA A C 1
ATOM 3677 O O . ALA A 1 474 ? -36.057 -10.707 73.044 1.00 81.81 474 ALA A O 1
ATOM 3678 N N . ALA A 1 475 ? -36.140 -10.615 70.794 1.00 80.44 475 ALA A N 1
ATOM 3679 C CA . ALA A 1 475 ? -37.518 -10.139 70.697 1.00 80.44 475 ALA A CA 1
ATOM 3680 C C . ALA A 1 475 ? -38.527 -11.140 71.286 1.00 80.44 475 ALA A C 1
ATOM 3682 O O . ALA A 1 475 ? -39.436 -10.743 72.007 1.00 80.44 475 ALA A O 1
ATOM 3683 N N . GLU A 1 476 ? -38.351 -12.445 71.054 1.00 80.81 476 GLU A N 1
ATOM 3684 C CA . GLU A 1 476 ? -39.213 -13.487 71.626 1.00 80.81 476 GLU A CA 1
ATOM 3685 C C . GLU A 1 476 ? -39.061 -13.574 73.151 1.00 80.81 476 GLU A C 1
ATOM 3687 O O . GLU A 1 476 ? -40.046 -13.703 73.881 1.00 80.81 476 GLU A O 1
ATOM 3692 N N . ARG A 1 477 ? -37.828 -13.459 73.661 1.00 78.94 477 ARG A N 1
ATOM 3693 C CA . ARG A 1 477 ? -37.562 -13.413 75.103 1.00 78.94 477 ARG A CA 1
ATOM 3694 C C . ARG A 1 477 ? -38.161 -12.164 75.748 1.00 78.94 477 ARG A C 1
ATOM 3696 O O . ARG A 1 477 ? -38.687 -12.261 76.854 1.00 78.94 477 ARG A O 1
ATOM 3703 N N . GLU A 1 478 ? -38.083 -11.021 75.076 1.00 79.19 478 GLU A N 1
ATOM 3704 C CA . GLU A 1 478 ? -38.655 -9.756 75.539 1.00 79.19 478 GLU A CA 1
ATOM 3705 C C . GLU A 1 478 ? -40.191 -9.791 75.511 1.00 79.19 478 GLU A C 1
ATOM 3707 O O . GLU A 1 478 ? -40.820 -9.430 76.501 1.00 79.19 478 GLU A O 1
ATOM 3712 N N . ALA A 1 479 ? -40.801 -10.362 74.467 1.00 80.19 479 ALA A N 1
ATOM 3713 C CA . ALA A 1 479 ? -42.246 -10.583 74.389 1.00 80.19 479 ALA A CA 1
ATOM 3714 C C . ALA A 1 479 ? -42.754 -11.528 75.490 1.00 80.19 479 ALA A C 1
ATOM 3716 O O . ALA A 1 479 ? -43.751 -11.234 76.144 1.00 80.19 479 ALA A O 1
ATOM 3717 N N . ARG A 1 480 ? -42.045 -12.635 75.760 1.00 78.94 480 ARG A N 1
ATOM 3718 C CA . ARG A 1 480 ? -42.370 -13.533 76.884 1.00 78.94 480 ARG A CA 1
ATOM 3719 C C . ARG A 1 480 ? -42.215 -12.838 78.235 1.00 78.94 480 ARG A C 1
ATOM 3721 O O . ARG A 1 480 ? -42.999 -13.109 79.136 1.00 78.94 480 ARG A O 1
ATOM 3728 N N . ALA A 1 481 ? -41.234 -11.949 78.386 1.00 79.94 481 ALA A N 1
ATOM 3729 C CA . ALA A 1 481 ? -41.045 -11.164 79.605 1.00 79.94 481 ALA A CA 1
ATOM 3730 C C . ALA A 1 481 ? -42.107 -10.063 79.785 1.00 79.94 481 ALA A C 1
ATOM 3732 O O . ALA A 1 481 ? -42.405 -9.696 80.917 1.00 79.94 481 ALA A O 1
ATOM 3733 N N . ALA A 1 482 ? -42.714 -9.571 78.701 1.00 80.12 482 ALA A N 1
ATOM 3734 C CA . ALA A 1 482 ? -43.782 -8.571 78.732 1.00 80.12 482 ALA A CA 1
ATOM 3735 C C . ALA A 1 482 ? -45.148 -9.128 79.181 1.00 80.12 482 ALA A C 1
ATOM 3737 O O . ALA A 1 482 ? -46.023 -8.352 79.559 1.00 80.12 482 ALA A O 1
ATOM 3738 N N . ILE A 1 483 ? -45.340 -10.452 79.175 1.00 81.31 483 ILE A N 1
ATOM 3739 C CA . ILE A 1 483 ? -46.580 -11.084 79.649 1.00 81.31 483 ILE A CA 1
ATOM 3740 C C . ILE A 1 483 ? -46.667 -10.947 81.174 1.00 81.31 483 ILE A C 1
ATOM 3742 O O . ILE A 1 483 ? -45.814 -11.476 81.895 1.00 81.31 483 ILE A O 1
ATOM 3746 N N . SER A 1 484 ? -47.714 -10.269 81.656 1.00 78.69 484 SER A N 1
ATOM 3747 C CA . SER A 1 484 ? -48.003 -10.161 83.090 1.00 78.69 484 SER A CA 1
ATOM 3748 C C . SER A 1 484 ? -48.206 -11.558 83.703 1.00 78.69 484 SER A C 1
ATOM 3750 O O . SER A 1 484 ? -48.888 -12.389 83.091 1.00 78.69 484 SER A O 1
ATOM 3752 N N . PRO A 1 485 ? -47.667 -11.833 84.906 1.00 77.31 485 PRO A N 1
ATOM 3753 C CA . PRO A 1 485 ? -47.859 -13.105 85.607 1.00 77.31 485 PRO A CA 1
ATOM 3754 C C . PRO A 1 485 ? -49.334 -13.516 85.732 1.00 77.31 485 PRO A C 1
ATOM 3756 O O . PRO A 1 485 ? -49.663 -14.678 85.505 1.00 77.31 485 PRO A O 1
ATOM 3759 N N . GLU A 1 486 ? -50.220 -12.544 85.959 1.00 75.00 486 GLU A N 1
ATOM 3760 C CA . GLU A 1 486 ? -51.670 -12.737 86.114 1.00 75.00 486 GLU A CA 1
ATOM 3761 C C . GLU A 1 486 ? -52.351 -13.180 84.807 1.00 75.00 486 GLU A C 1
ATOM 3763 O O . GLU A 1 486 ? -53.391 -13.829 84.827 1.00 75.00 486 GLU A O 1
ATOM 3768 N N . GLN A 1 487 ? -51.763 -12.850 83.651 1.00 74.94 487 GLN A N 1
ATOM 3769 C CA . GLN A 1 487 ? -52.308 -13.148 82.320 1.00 74.94 487 GLN A CA 1
ATOM 3770 C C . GLN A 1 487 ? -51.678 -14.381 81.663 1.00 74.94 487 GLN A C 1
ATOM 3772 O O . GLN A 1 487 ? -52.197 -14.887 80.664 1.00 74.94 487 GLN A O 1
ATOM 3777 N N . MET A 1 488 ? -50.579 -14.889 82.226 1.00 79.38 488 MET A N 1
ATOM 3778 C CA . MET A 1 488 ? -49.793 -15.988 81.663 1.00 79.38 488 MET A CA 1
ATOM 3779 C C . MET A 1 488 ? -50.614 -17.268 81.460 1.00 79.38 488 MET A C 1
ATOM 3781 O O . MET A 1 488 ? -50.451 -17.946 80.445 1.00 79.38 488 MET A O 1
ATOM 3785 N N . PHE A 1 489 ? -51.499 -17.590 82.406 1.00 79.62 489 PHE A N 1
ATOM 3786 C CA . PHE A 1 489 ? -52.314 -18.806 82.357 1.00 79.62 489 PHE A CA 1
ATOM 3787 C C . PHE A 1 489 ? -53.737 -18.568 81.842 1.00 79.62 489 PHE A C 1
ATOM 3789 O O . PHE A 1 489 ? -54.356 -19.506 81.348 1.00 79.62 489 PHE A O 1
ATOM 3796 N N . LEU A 1 490 ? -54.237 -17.326 81.875 1.00 74.88 490 LEU A N 1
ATOM 3797 C CA . LEU A 1 490 ? -55.589 -16.972 81.411 1.00 74.88 490 LEU A CA 1
ATOM 3798 C C . LEU A 1 490 ? -55.804 -17.236 79.912 1.00 74.88 490 LEU A C 1
ATOM 3800 O O . LEU A 1 490 ? -56.930 -17.446 79.471 1.00 74.88 490 LEU A O 1
ATOM 3804 N N . SER A 1 491 ? -54.727 -17.249 79.123 1.00 71.00 491 SER A N 1
ATOM 3805 C CA . SER A 1 491 ? -54.767 -17.576 77.692 1.00 71.00 491 SER A CA 1
ATOM 3806 C C . SER A 1 491 ? -54.837 -19.085 77.396 1.00 71.00 491 SER A C 1
ATOM 3808 O O . SER A 1 491 ? -55.174 -19.464 76.276 1.00 71.00 491 SER A O 1
ATOM 3810 N N . GLN A 1 492 ? -54.595 -19.952 78.388 1.00 79.31 492 GLN A N 1
ATOM 3811 C CA . GLN A 1 492 ? -54.559 -21.419 78.254 1.00 79.31 492 GLN A CA 1
ATOM 3812 C C . GLN A 1 492 ? -55.937 -22.052 78.522 1.00 79.31 492 GLN A C 1
ATOM 3814 O O . GLN A 1 492 ? -56.104 -22.954 79.347 1.00 79.31 492 GLN A O 1
ATOM 3819 N N . THR A 1 493 ? -56.955 -21.533 77.832 1.00 71.19 493 THR A N 1
ATOM 3820 C CA . THR A 1 493 ? -58.371 -21.952 77.953 1.00 71.19 493 THR A CA 1
ATOM 3821 C C . THR A 1 493 ? -58.637 -23.380 77.462 1.00 71.19 493 THR A C 1
ATOM 3823 O O . THR A 1 493 ? -59.680 -23.975 77.728 1.00 71.19 493 THR A O 1
ATOM 3826 N N . ASP A 1 494 ? -57.678 -23.958 76.747 1.00 74.00 494 ASP A N 1
ATOM 3827 C CA . ASP A 1 494 ? -57.644 -25.347 76.316 1.00 74.00 494 ASP A CA 1
ATOM 3828 C C . ASP A 1 494 ? -57.250 -26.318 77.438 1.00 74.00 494 ASP A C 1
ATOM 3830 O O . ASP A 1 494 ? -57.522 -27.514 77.307 1.00 74.00 494 ASP A O 1
ATOM 3834 N N . LEU A 1 495 ? -56.671 -25.814 78.533 1.00 73.56 495 LEU A N 1
ATOM 3835 C CA . LEU A 1 495 ? -56.171 -26.601 79.662 1.00 73.56 495 LEU A CA 1
ATOM 3836 C C . LEU A 1 495 ? -56.903 -26.307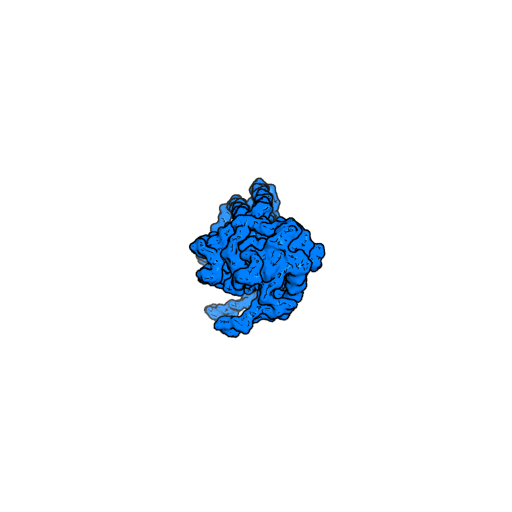 80.980 1.00 73.56 495 LEU A C 1
ATOM 3838 O O . LEU A 1 495 ? -57.046 -27.219 81.799 1.00 73.56 495 LEU A O 1
ATOM 3842 N N . TYR A 1 496 ? -57.393 -25.079 81.181 1.00 81.44 496 TYR A N 1
ATOM 3843 C CA . TYR A 1 496 ? -57.922 -24.615 82.468 1.00 81.44 496 TYR A CA 1
ATOM 3844 C C . TYR A 1 496 ? -59.239 -23.848 82.327 1.00 81.44 496 TYR A C 1
ATOM 3846 O O . TYR A 1 496 ? -59.433 -23.110 81.361 1.00 81.44 496 TYR A O 1
ATOM 3854 N N . SER A 1 497 ? -60.140 -24.012 83.302 1.00 77.00 497 SER A N 1
ATOM 3855 C CA . SER A 1 497 ? -61.489 -23.415 83.276 1.00 77.00 497 SER A CA 1
ATOM 3856 C C . SER A 1 497 ? -61.765 -22.404 84.397 1.00 77.00 497 SER A C 1
ATOM 3858 O O . SER A 1 497 ? -62.662 -21.574 84.253 1.00 77.00 497 SER A O 1
ATOM 3860 N N . ALA A 1 498 ? -60.984 -22.419 85.483 1.00 77.56 498 ALA A N 1
ATOM 3861 C CA . ALA A 1 498 ? -61.079 -21.449 86.575 1.00 77.56 498 ALA A CA 1
ATOM 3862 C C . ALA A 1 498 ? -59.700 -21.130 87.174 1.00 77.56 498 ALA A C 1
ATOM 3864 O O . ALA A 1 498 ? -58.798 -21.972 87.177 1.00 77.56 498 ALA A O 1
ATOM 3865 N N . PHE A 1 499 ? -59.560 -19.906 87.688 1.00 82.38 499 PHE A N 1
ATOM 3866 C CA . PHE A 1 499 ? -58.307 -19.315 88.161 1.00 82.38 499 PHE A CA 1
ATOM 3867 C C . PHE A 1 499 ? -58.529 -18.625 89.514 1.00 82.38 499 PHE A C 1
ATOM 3869 O O . PHE A 1 499 ? -59.655 -18.240 89.830 1.00 82.38 499 PHE A O 1
ATOM 3876 N N . ASP A 1 500 ? -57.482 -18.498 90.326 1.00 79.69 500 ASP A N 1
ATOM 3877 C CA . ASP A 1 500 ? -57.521 -17.733 91.577 1.00 79.69 500 ASP A CA 1
ATOM 3878 C C . ASP A 1 500 ? -57.292 -16.221 91.356 1.00 79.69 500 ASP A C 1
ATOM 3880 O O . ASP A 1 500 ? -57.086 -15.762 90.233 1.00 79.69 500 ASP A O 1
ATOM 3884 N N . GLU A 1 501 ? -57.322 -15.429 92.437 1.00 75.50 501 GLU A N 1
ATOM 3885 C CA . GLU A 1 501 ? -57.107 -13.968 92.400 1.00 75.50 501 GLU A CA 1
ATOM 3886 C C . GLU A 1 501 ? -55.727 -13.553 91.858 1.00 75.50 501 GLU A C 1
ATOM 3888 O O . GLU A 1 501 ? -55.516 -12.388 91.536 1.00 75.50 501 GLU A O 1
ATOM 3893 N N . GLN A 1 502 ? -54.784 -14.492 91.761 1.00 71.56 502 GLN A N 1
ATOM 3894 C CA . GLN A 1 502 ? -53.427 -14.271 91.261 1.00 71.56 502 GLN A CA 1
ATOM 3895 C C . GLN A 1 502 ? -53.270 -14.771 89.815 1.00 71.56 502 GLN A C 1
ATOM 3897 O O . GLN A 1 502 ? -52.179 -14.689 89.257 1.00 71.56 502 GLN A O 1
ATOM 3902 N N . GLY A 1 503 ? -54.345 -15.278 89.199 1.00 70.81 503 GLY A N 1
ATOM 3903 C CA . GLY A 1 503 ? -54.345 -15.804 87.836 1.00 70.81 503 GLY A CA 1
ATOM 3904 C C . GLY A 1 503 ? -53.780 -17.223 87.712 1.00 70.81 503 GLY A C 1
ATOM 3905 O O . GLY A 1 503 ? -53.494 -17.665 86.598 1.00 70.81 503 GLY A O 1
ATOM 3906 N N . ILE A 1 504 ? -53.613 -17.962 88.816 1.00 80.75 504 ILE A N 1
ATOM 3907 C CA . ILE A 1 504 ? -53.135 -19.352 88.805 1.00 80.75 504 ILE A CA 1
ATOM 3908 C C . ILE A 1 504 ? -54.331 -20.292 88.582 1.00 80.75 504 ILE A C 1
ATOM 3910 O O . ILE A 1 504 ? -55.345 -20.167 89.272 1.00 80.75 504 ILE A O 1
ATOM 3914 N N . PRO A 1 505 ? -54.238 -21.262 87.655 1.00 81.94 505 PRO A N 1
ATOM 3915 C CA . PRO A 1 505 ? -55.293 -22.243 87.441 1.00 81.94 505 PRO A CA 1
ATOM 3916 C C . PRO A 1 505 ? -55.634 -23.040 88.701 1.00 81.94 505 PRO A C 1
ATOM 3918 O O . PRO A 1 505 ? -54.748 -23.578 89.371 1.00 81.94 505 PRO A O 1
ATOM 3921 N N . THR A 1 506 ? -56.926 -23.179 88.984 1.00 76.69 506 THR A N 1
ATOM 3922 C CA . THR A 1 506 ? -57.456 -23.972 90.106 1.00 76.69 506 THR A CA 1
ATOM 3923 C C . THR A 1 506 ? -58.203 -25.219 89.635 1.00 76.69 506 THR A C 1
ATOM 3925 O O . THR A 1 506 ? -58.253 -26.216 90.361 1.00 76.69 506 THR A O 1
ATOM 3928 N N . VAL A 1 507 ? -58.721 -25.193 88.404 1.00 80.19 507 VAL A N 1
ATOM 3929 C CA . VAL A 1 507 ? -59.574 -26.238 87.823 1.00 80.19 507 VAL A CA 1
ATOM 3930 C C . VAL A 1 507 ? -59.130 -26.548 86.392 1.00 80.19 507 VAL A C 1
ATOM 3932 O O . VAL A 1 507 ? -58.773 -25.640 85.633 1.00 80.19 507 VAL A O 1
ATOM 3935 N N . ASP A 1 508 ? -59.142 -27.825 86.015 1.00 78.12 508 ASP A N 1
ATOM 3936 C CA . ASP A 1 508 ? -58.846 -28.254 84.647 1.00 78.12 508 ASP A CA 1
ATOM 3937 C C . ASP A 1 508 ? -60.004 -27.964 83.671 1.00 78.12 508 ASP A C 1
ATOM 3939 O O . ASP A 1 508 ? -61.074 -27.476 84.044 1.00 78.12 508 ASP A O 1
ATOM 3943 N N . LYS A 1 509 ? -59.799 -28.249 82.383 1.00 79.75 509 LYS A N 1
ATOM 3944 C CA . LYS A 1 509 ? -60.813 -28.058 81.334 1.00 79.75 509 LYS A CA 1
ATOM 3945 C C . LYS A 1 509 ? -62.130 -28.811 81.595 1.00 79.75 509 LYS A C 1
ATOM 3947 O O . LYS A 1 509 ? -63.176 -28.371 81.124 1.00 79.75 509 LYS A O 1
ATOM 3952 N N . ALA A 1 510 ? -62.088 -29.946 82.293 1.00 75.12 510 ALA A N 1
ATOM 3953 C CA . ALA A 1 510 ? -63.258 -30.781 82.567 1.00 75.12 510 ALA A CA 1
ATOM 3954 C C . ALA A 1 510 ? -64.058 -30.305 83.792 1.00 75.12 510 ALA A C 1
ATOM 3956 O O . ALA A 1 510 ? -65.145 -30.825 84.039 1.00 75.12 510 ALA A O 1
ATOM 3957 N N . GLY A 1 511 ? -63.558 -29.301 84.519 1.00 72.62 511 GLY A N 1
ATOM 3958 C CA . GLY A 1 511 ? -64.186 -28.802 85.739 1.00 72.62 511 GLY A CA 1
ATOM 3959 C C . GLY A 1 511 ? -63.675 -29.491 87.009 1.00 72.62 511 GLY A C 1
ATOM 3960 O O . GLY A 1 511 ? -64.238 -29.257 88.078 1.00 72.62 511 GLY A O 1
ATOM 3961 N N . GLU A 1 512 ? -62.612 -30.300 86.920 1.00 79.19 512 GLU A N 1
ATOM 3962 C CA . GLU A 1 512 ? -62.048 -31.029 88.058 1.00 79.19 512 GLU A CA 1
ATOM 3963 C C . GLU A 1 512 ? -60.933 -30.233 88.771 1.00 79.19 512 GLU A C 1
ATOM 3965 O O . GLU A 1 512 ? -60.102 -29.587 88.117 1.00 79.19 512 GLU A O 1
ATOM 3970 N N . PRO A 1 513 ? -60.862 -30.266 90.118 1.00 80.44 513 PRO A N 1
ATOM 3971 C CA . PRO A 1 513 ? -59.837 -29.549 90.873 1.00 80.44 513 PRO A CA 1
ATOM 3972 C C . PRO A 1 513 ? -58.426 -30.068 90.572 1.00 80.44 513 PRO A C 1
ATOM 3974 O O . PRO A 1 513 ? -58.141 -31.264 90.680 1.00 80.44 513 PRO A O 1
ATOM 3977 N N . LEU A 1 514 ? -57.494 -29.160 90.280 1.00 79.06 514 LEU A N 1
ATOM 3978 C CA . LEU A 1 514 ? -56.100 -29.530 90.041 1.00 79.06 514 LEU A CA 1
ATOM 3979 C C . LEU A 1 514 ? -55.447 -30.094 91.314 1.00 79.06 514 LEU A C 1
ATOM 3981 O O . LEU A 1 514 ? -55.626 -29.595 92.426 1.00 79.06 514 LEU A O 1
ATOM 3985 N N . SER A 1 515 ? -54.623 -31.135 91.162 1.00 80.56 515 SER A N 1
ATOM 3986 C CA . SER A 1 515 ? -53.920 -31.726 92.306 1.00 80.56 515 SER A CA 1
ATOM 3987 C C . SER A 1 515 ? -52.940 -30.733 92.954 1.00 80.56 515 SER A C 1
ATOM 3989 O O . SER A 1 515 ? -52.299 -29.923 92.278 1.00 80.56 515 SER A O 1
ATOM 3991 N N . LYS A 1 516 ? -52.728 -30.849 94.274 1.00 76.31 516 LYS A N 1
ATOM 3992 C CA . LYS A 1 516 ? -51.797 -29.985 95.034 1.00 76.31 516 LYS A CA 1
ATOM 3993 C C . LYS A 1 516 ? -50.375 -29.939 94.446 1.00 76.31 516 LYS A C 1
ATOM 3995 O O . LYS A 1 516 ? -49.693 -28.924 94.567 1.00 76.31 516 LYS A O 1
ATOM 4000 N N . GLY A 1 517 ? -49.920 -31.023 93.808 1.00 78.50 517 GLY A N 1
ATOM 4001 C CA . GLY A 1 517 ? -48.617 -31.080 93.136 1.00 78.50 517 GLY A CA 1
ATOM 4002 C C . GLY A 1 517 ? -48.553 -30.234 91.860 1.00 78.50 517 GLY A C 1
ATOM 4003 O O . GLY A 1 517 ? -47.538 -29.584 91.609 1.00 78.50 517 GLY A O 1
ATOM 4004 N N . VAL A 1 518 ? -49.647 -30.192 91.095 1.00 79.44 518 VAL A N 1
ATOM 4005 C CA . VAL A 1 518 ? -49.774 -29.385 89.871 1.00 79.44 518 VAL A CA 1
ATOM 4006 C C . VAL A 1 518 ? -49.888 -27.902 90.218 1.00 79.44 518 VAL A C 1
ATOM 4008 O O . VAL A 1 518 ? -49.141 -27.101 89.663 1.00 79.44 518 VAL A O 1
ATOM 4011 N N . ILE A 1 519 ? -50.697 -27.549 91.221 1.00 79.25 519 ILE A N 1
ATOM 4012 C CA . ILE A 1 519 ? -50.820 -26.165 91.713 1.00 79.25 519 ILE A CA 1
ATOM 4013 C C . ILE A 1 519 ? -49.461 -25.632 92.195 1.00 79.25 519 ILE A C 1
ATOM 4015 O O . ILE A 1 519 ? -49.056 -24.530 91.836 1.00 79.25 519 ILE A O 1
ATOM 4019 N N . LYS A 1 520 ? -48.683 -26.434 92.940 1.00 80.94 520 LYS A N 1
ATOM 4020 C CA . LYS A 1 520 ? -47.335 -26.041 93.395 1.00 80.94 520 LYS A CA 1
ATOM 4021 C C . LYS A 1 520 ? -46.354 -25.821 92.235 1.00 80.94 520 LYS A C 1
ATOM 4023 O O . LYS A 1 520 ? -45.463 -24.977 92.339 1.00 80.94 520 LYS A O 1
ATOM 4028 N N . LYS A 1 521 ? -46.489 -26.582 91.145 1.00 82.38 521 LYS A N 1
ATOM 4029 C CA . LYS A 1 521 ? -45.669 -26.420 89.937 1.00 82.38 521 LYS A CA 1
ATOM 4030 C C . LYS A 1 521 ? -46.037 -25.133 89.191 1.00 82.38 521 LYS A C 1
ATOM 4032 O O . LYS A 1 521 ? -45.135 -24.357 88.884 1.00 82.38 521 LYS A O 1
ATOM 4037 N N . LEU A 1 522 ? -47.331 -24.873 89.002 1.00 83.44 522 LEU A N 1
ATOM 4038 C CA . LEU A 1 522 ? -47.845 -23.651 88.374 1.00 83.44 522 LEU A CA 1
ATOM 4039 C C . LEU A 1 522 ? -47.490 -22.400 89.190 1.00 83.44 522 LEU A C 1
ATOM 4041 O O . LEU A 1 522 ? -47.010 -21.424 88.629 1.00 83.44 522 LEU A O 1
ATOM 4045 N N . ALA A 1 523 ? -47.578 -22.457 90.522 1.00 81.25 523 ALA A N 1
ATOM 4046 C CA . ALA A 1 523 ? -47.143 -21.369 91.402 1.00 81.25 523 ALA A CA 1
ATOM 4047 C C . ALA A 1 523 ? -45.633 -21.072 91.293 1.00 81.25 523 ALA A C 1
ATOM 4049 O O . ALA A 1 523 ? -45.208 -19.920 91.391 1.00 81.25 523 ALA A O 1
ATOM 4050 N N . LYS A 1 524 ? -44.799 -22.096 91.054 1.00 82.62 524 LYS A N 1
ATOM 4051 C CA . LYS A 1 524 ? -43.355 -21.922 90.822 1.00 82.62 524 LYS A CA 1
ATOM 4052 C C . LYS A 1 524 ? -43.066 -21.293 89.454 1.00 82.62 524 LYS A C 1
ATOM 4054 O O . LYS A 1 524 ? -42.146 -20.484 89.343 1.00 82.62 524 LYS A O 1
ATOM 4059 N N . GLU A 1 525 ? -43.833 -21.655 88.429 1.00 82.00 525 GLU A N 1
ATOM 4060 C CA . GLU A 1 525 ? -43.758 -21.041 87.097 1.00 82.00 525 GLU A CA 1
ATOM 4061 C C . GLU A 1 525 ? -44.243 -19.585 87.128 1.00 82.00 525 GLU A C 1
ATOM 4063 O O . GLU A 1 525 ? -43.547 -18.710 86.617 1.00 82.00 525 GLU A O 1
ATOM 4068 N N . HIS A 1 526 ? -45.335 -19.310 87.845 1.00 85.06 526 HIS A N 1
ATOM 4069 C CA . HIS A 1 526 ? -45.849 -17.967 88.111 1.00 85.06 526 HIS A CA 1
ATOM 4070 C C . HIS A 1 526 ? -44.812 -17.074 88.811 1.00 85.06 526 HIS A C 1
ATOM 4072 O O . HIS A 1 526 ? -44.526 -15.967 88.359 1.00 85.06 526 HIS A O 1
ATOM 4078 N N . ALA A 1 527 ? -44.175 -17.566 89.881 1.00 81.19 527 ALA A N 1
ATOM 4079 C CA . ALA A 1 527 ? -43.139 -16.821 90.603 1.00 81.19 527 ALA A CA 1
ATOM 4080 C C . ALA A 1 527 ? -41.907 -16.523 89.730 1.00 81.19 527 ALA A C 1
ATOM 4082 O O . ALA A 1 527 ? -41.333 -15.437 89.806 1.00 81.19 527 ALA A O 1
ATOM 4083 N N . LYS A 1 528 ? -41.522 -17.468 88.864 1.00 82.56 528 LYS A N 1
ATOM 4084 C CA . LYS A 1 528 ? -40.427 -17.279 87.907 1.00 82.56 528 LYS A CA 1
ATOM 4085 C C . LYS A 1 528 ? -40.782 -16.238 86.842 1.00 82.56 528 LYS A C 1
ATOM 4087 O O . LYS A 1 528 ? -39.933 -15.422 86.494 1.00 82.56 528 LYS A O 1
ATOM 4092 N N . GLN A 1 529 ? -42.020 -16.245 86.347 1.00 82.56 529 GLN A N 1
ATOM 4093 C CA . GLN A 1 529 ? -42.507 -15.235 85.407 1.00 82.56 529 GLN A CA 1
ATOM 4094 C C . GLN A 1 529 ? -42.571 -13.851 86.057 1.00 82.56 529 GLN A C 1
ATOM 4096 O O . GLN A 1 529 ? -42.159 -12.876 85.438 1.00 82.56 529 GLN A O 1
ATOM 4101 N N . LYS A 1 530 ? -43.001 -13.766 87.320 1.00 82.62 530 LYS A N 1
ATOM 4102 C CA . LYS A 1 530 ? -43.021 -12.522 88.097 1.00 82.62 530 LYS A CA 1
ATOM 4103 C C . LYS A 1 530 ? -41.642 -11.876 88.196 1.00 82.62 530 LYS A C 1
ATOM 4105 O O . LYS A 1 530 ? -41.504 -10.705 87.863 1.00 82.62 530 LYS A O 1
ATOM 4110 N N . GLU A 1 531 ? -40.610 -12.647 88.533 1.00 81.12 531 GLU A N 1
ATOM 4111 C CA . GLU A 1 531 ? -39.232 -12.138 88.595 1.00 81.12 531 GLU A CA 1
ATOM 4112 C C . GLU A 1 531 ? -38.729 -11.631 87.226 1.00 81.12 531 GLU A C 1
ATOM 4114 O O . GLU A 1 531 ? -37.995 -10.644 87.138 1.00 81.12 531 GLU A O 1
ATOM 4119 N N . VAL A 1 532 ? -39.113 -12.303 86.137 1.00 83.25 532 VAL A N 1
ATOM 4120 C CA . VAL A 1 532 ? -38.732 -11.917 84.769 1.00 83.25 532 VAL A CA 1
ATOM 4121 C C . VAL A 1 532 ? -39.484 -10.662 84.309 1.00 83.25 532 VAL A C 1
ATOM 4123 O O . VAL A 1 532 ? -38.870 -9.776 83.713 1.00 83.25 532 VAL A O 1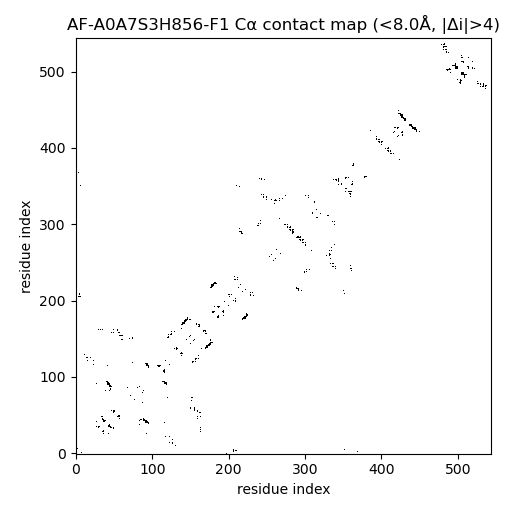
ATOM 4126 N N . HIS A 1 533 ? -40.776 -10.561 84.619 1.00 83.56 533 HIS A N 1
ATOM 4127 C CA . HIS A 1 533 ? -41.628 -9.425 84.274 1.00 83.56 533 HIS A CA 1
ATOM 4128 C C . HIS A 1 533 ? -41.260 -8.162 85.066 1.00 83.56 533 HIS A C 1
ATOM 4130 O O . HIS A 1 533 ? -41.164 -7.079 84.495 1.00 83.56 533 HIS A O 1
ATOM 4136 N N . GLU A 1 534 ? -40.941 -8.291 86.356 1.00 82.06 534 GLU A N 1
ATOM 4137 C CA . GLU A 1 534 ? -40.453 -7.177 87.184 1.00 82.06 534 GLU A CA 1
ATOM 4138 C C . GLU A 1 534 ? -39.125 -6.614 86.653 1.00 82.06 534 GLU A C 1
ATOM 4140 O O . GLU A 1 534 ? -38.952 -5.397 86.560 1.00 82.06 534 GLU A O 1
ATOM 4145 N N . LYS A 1 535 ? -38.199 -7.484 86.221 1.00 80.50 535 LYS A N 1
ATOM 4146 C CA . LYS A 1 535 ? -36.948 -7.060 85.566 1.00 80.50 535 LYS A CA 1
ATOM 4147 C C . LYS A 1 535 ? -37.194 -6.376 84.217 1.00 80.50 535 LYS A C 1
ATOM 4149 O O . LYS A 1 535 ? -36.452 -5.459 83.870 1.00 80.50 535 LYS A O 1
ATOM 4154 N N . PHE A 1 536 ? -38.209 -6.801 83.463 1.00 82.62 536 PHE A N 1
ATOM 4155 C CA . PHE A 1 536 ? -38.617 -6.145 82.217 1.00 82.62 536 PHE A CA 1
ATOM 4156 C C . PHE A 1 536 ? -39.171 -4.739 82.481 1.00 82.62 536 PHE A C 1
ATOM 4158 O O . PHE A 1 536 ? -38.671 -3.782 81.893 1.00 82.62 536 PHE A O 1
ATOM 4165 N N . LEU A 1 537 ? -40.097 -4.596 83.434 1.00 80.50 537 LEU A N 1
ATOM 4166 C CA . LEU A 1 537 ? -40.661 -3.302 83.832 1.00 80.50 537 LEU A CA 1
ATOM 4167 C C . LEU A 1 537 ? -39.581 -2.328 84.324 1.00 80.50 537 LEU A C 1
ATOM 4169 O O . LEU A 1 537 ? -39.582 -1.161 83.933 1.00 80.50 537 LEU A O 1
ATOM 4173 N N . ALA A 1 538 ? -38.616 -2.809 85.116 1.00 78.38 538 ALA A N 1
ATOM 4174 C CA . ALA A 1 538 ? -37.483 -2.007 85.583 1.00 78.38 538 ALA A CA 1
ATOM 4175 C C . ALA A 1 538 ? -36.565 -1.534 84.438 1.00 78.38 538 ALA A C 1
ATOM 4177 O O . ALA A 1 538 ? -36.034 -0.426 84.494 1.00 78.38 538 ALA A O 1
ATOM 4178 N N . LYS A 1 539 ? -36.396 -2.347 83.386 1.00 76.88 539 LYS A N 1
ATOM 4179 C CA . LYS A 1 539 ? -35.614 -2.002 82.186 1.00 76.88 539 LYS A CA 1
ATOM 4180 C C . LYS A 1 539 ? -36.342 -0.985 81.298 1.00 76.88 539 LYS A C 1
ATOM 4182 O O . LYS A 1 539 ? -35.691 -0.109 80.743 1.00 76.88 539 LYS A O 1
ATOM 4187 N N . THR A 1 540 ? -37.668 -1.074 81.169 1.00 71.56 540 THR A N 1
ATOM 4188 C CA . THR A 1 540 ? -38.481 -0.133 80.372 1.00 71.56 540 THR A CA 1
ATOM 4189 C C . THR A 1 540 ? -38.793 1.183 81.092 1.00 71.56 540 THR A C 1
ATOM 4191 O O . THR A 1 540 ? -39.141 2.158 80.437 1.00 71.56 540 THR A O 1
ATOM 4194 N N . ALA A 1 541 ? -38.681 1.221 82.425 1.00 65.44 541 ALA A N 1
ATOM 4195 C CA . ALA A 1 541 ? -38.920 2.412 83.246 1.00 65.44 541 ALA A CA 1
ATOM 4196 C C . ALA A 1 541 ? -37.663 3.279 83.484 1.00 65.44 541 ALA A C 1
ATOM 4198 O O . ALA A 1 541 ? -37.768 4.350 84.083 1.00 65.44 541 ALA A O 1
ATOM 4199 N N . ALA A 1 542 ? -36.480 2.842 83.037 1.00 47.19 542 ALA A N 1
ATOM 4200 C CA . ALA A 1 542 ? -35.264 3.650 83.090 1.00 47.19 542 ALA A CA 1
ATOM 4201 C C . ALA A 1 542 ? -35.283 4.709 81.962 1.00 47.19 542 ALA A C 1
ATOM 4203 O O . ALA A 1 542 ? -35.466 4.335 80.803 1.00 47.19 542 ALA A O 1
ATOM 4204 N N . PRO A 1 543 ? -35.116 6.015 82.257 1.00 45.41 543 PRO A N 1
ATOM 4205 C CA . PRO A 1 543 ? -35.034 7.041 81.220 1.00 45.41 543 PRO A CA 1
ATOM 4206 C C . PRO A 1 543 ? -33.766 6.849 80.372 1.00 45.41 543 PRO A C 1
ATOM 4208 O O . PRO A 1 543 ? -32.716 6.493 80.909 1.00 45.41 543 PRO A O 1
ATOM 4211 N N . ALA A 1 544 ? -33.912 7.052 79.058 1.00 43.53 544 ALA A N 1
ATOM 4212 C CA . ALA A 1 544 ? -32.860 6.935 78.045 1.00 43.53 544 ALA A CA 1
ATOM 4213 C C . ALA A 1 544 ? -31.711 7.935 78.229 1.00 43.53 544 ALA A C 1
ATOM 4215 O O . ALA A 1 544 ? -31.988 9.074 78.680 1.00 43.53 544 ALA A O 1
#

Sequence (544 aa):
DMIALGIQLPDISTRVSEYIPEIVSYIETLISKGAAYESNGSVYFSVADFEKAGHKYGKLVPEQIGNEKLLAEGEGALTNATEKRAPSDFVLWKKTKDHSEDNIVEPSWTSPWGQGRPGWHIECSVMSNAALKKYGGDTVDIHAGGVDLKFPHHENEIAQSEAFSGSHQWVNYWLHTGHLNIKGLKMSKSLKNFITIREALVHHTSRQIRFCMLLHKYNSPMDYGDNTMSQAVNIEKIFSEYFHNTKALLRRLGDVAATVQHVGPAEDALQQKLEEAKTNVRACLLDDFDTPRAVSVLTELIRECNKYVETGTATPISAATDLGPLPENGLSSVVLSSVARYITSILSTFGLVPSGSDIGFPLMESGAAGEGAADGFSKEVLLTPFLDVLTAFRQEVRLAAMSGDTKAVLSIADKLRDDILPTLGVRMEDKGSGKDVITVWKLDDIETMRKERLQKEAARLEKEKQKEEMARLAAEREARAAISPEQMFLSQTDLYSAFDEQGIPTVDKAGEPLSKGVIKKLAKEHAKQKEVHEKFLAKTAAPA

Mean predicted aligned error: 14.02 Å

InterPro domains:
  IPR009080 Aminoacyl-tRNA synthetase, class Ia, anticodon-binding [SSF47323] (267-435)
  IPR014729 Rossmann-like alpha/beta/alpha sandwich fold [G3DSA:3.40.50.620] (1-225)
  IPR015273 Cysteinyl-tRNA synthetase, class Ia, DALR [PF09190] (281-315)
  IPR024909 Cysteinyl-tRNA synthetase/mycothiol ligase [PR00983] (106-124)
  IPR024909 Cysteinyl-tRNA synthetase/mycothiol ligase [PR00983] (141-162)
  IPR024909 Cysteinyl-tRNA synthetase/mycothiol ligase [PTHR10890] (1-452)
  IPR032678 tRNA synthetases class I, catalytic domain [PF01406] (1-233)